Protein AF-A0A821DQI5-F1 (afdb_monomer)

pLDDT: mean 79.19, std 16.93, range [35.38, 98.25]

Structure (mmCIF, N/CA/C/O backbone):
data_AF-A0A821DQI5-F1
#
_entry.id   AF-A0A821DQI5-F1
#
loop_
_atom_site.group_PDB
_atom_site.id
_atom_site.type_symbol
_atom_site.label_atom_id
_atom_site.label_alt_id
_atom_site.label_comp_id
_atom_site.label_asym_id
_atom_site.label_entity_id
_atom_site.label_seq_id
_atom_site.pdbx_PDB_ins_code
_atom_site.Cartn_x
_atom_site.Cartn_y
_atom_site.Cartn_z
_atom_site.occupancy
_atom_site.B_iso_or_equiv
_atom_site.auth_seq_id
_atom_site.auth_comp_id
_atom_site.auth_asym_id
_atom_site.auth_atom_id
_atom_site.pdbx_PDB_model_num
ATOM 1 N N . MET A 1 1 ? 23.937 9.176 46.474 1.00 39.44 1 MET A N 1
ATOM 2 C CA . MET A 1 1 ? 24.063 8.475 45.177 1.00 39.44 1 MET A CA 1
ATOM 3 C C . MET A 1 1 ? 23.782 9.502 44.096 1.00 39.44 1 MET A C 1
ATOM 5 O O . MET A 1 1 ? 22.856 10.279 44.278 1.00 39.44 1 MET A O 1
ATOM 9 N N . GLY A 1 2 ? 24.647 9.608 43.086 1.00 36.44 2 GLY A N 1
ATOM 10 C CA . GLY A 1 2 ? 24.618 10.708 42.115 1.00 36.44 2 GLY A CA 1
ATOM 11 C C . GLY A 1 2 ? 23.391 10.670 41.204 1.00 36.44 2 GLY A C 1
ATOM 12 O O . GLY A 1 2 ? 22.935 9.595 40.818 1.00 36.44 2 GLY A O 1
ATOM 13 N N . THR A 1 3 ? 22.885 11.859 40.884 1.00 35.38 3 THR A N 1
ATOM 14 C CA . THR A 1 3 ? 21.697 12.154 40.063 1.00 35.38 3 THR A CA 1
ATOM 15 C C . THR A 1 3 ? 21.976 12.149 38.556 1.00 35.38 3 THR A C 1
ATOM 17 O O . THR A 1 3 ? 21.107 12.490 37.761 1.00 35.38 3 THR A O 1
ATOM 20 N N . ASP A 1 4 ? 23.192 11.782 38.156 1.00 40.66 4 ASP A N 1
ATOM 21 C CA . ASP A 1 4 ? 23.622 11.752 36.763 1.00 40.66 4 ASP A CA 1
ATOM 22 C C . ASP A 1 4 ? 23.355 10.367 36.154 1.00 40.66 4 ASP A C 1
ATOM 24 O O . ASP A 1 4 ? 23.953 9.364 36.558 1.00 40.66 4 ASP A O 1
ATOM 28 N N . VAL A 1 5 ? 22.440 10.324 35.180 1.00 42.53 5 VAL A N 1
ATOM 29 C CA . VAL A 1 5 ? 21.988 9.116 34.466 1.00 42.53 5 VAL A CA 1
ATOM 30 C C . VAL A 1 5 ? 23.158 8.361 33.827 1.00 42.53 5 VAL A C 1
ATOM 32 O O . VAL A 1 5 ? 23.138 7.131 33.779 1.00 42.53 5 VAL A O 1
ATOM 35 N N . ASN A 1 6 ? 24.214 9.068 33.414 1.00 41.81 6 ASN A N 1
ATOM 36 C CA . ASN A 1 6 ? 25.386 8.456 32.787 1.00 41.81 6 ASN A CA 1
ATOM 37 C C . ASN A 1 6 ? 26.303 7.732 33.786 1.00 41.81 6 ASN A C 1
ATOM 39 O O . ASN A 1 6 ? 27.086 6.874 33.391 1.00 41.81 6 ASN A O 1
ATOM 43 N N . ASN A 1 7 ? 26.195 8.045 35.081 1.00 39.16 7 ASN A N 1
ATOM 44 C CA . ASN A 1 7 ? 27.082 7.533 36.128 1.00 39.16 7 ASN A CA 1
ATOM 45 C C . ASN A 1 7 ? 26.387 6.580 37.115 1.00 39.16 7 ASN A C 1
ATOM 47 O O . ASN A 1 7 ? 27.021 6.097 38.056 1.00 39.16 7 ASN A O 1
ATOM 51 N N . ASN A 1 8 ? 25.096 6.284 36.921 1.00 41.22 8 ASN A N 1
ATOM 52 C CA . ASN A 1 8 ? 24.329 5.401 37.797 1.00 41.22 8 ASN A CA 1
ATOM 53 C C . ASN A 1 8 ? 23.676 4.250 37.008 1.00 41.22 8 ASN A C 1
ATOM 55 O O . ASN A 1 8 ? 22.536 4.376 36.556 1.00 41.22 8 ASN A O 1
ATOM 59 N N . PRO A 1 9 ? 24.366 3.098 36.879 1.00 38.94 9 PRO A N 1
ATOM 60 C CA . PRO A 1 9 ? 23.872 1.936 36.141 1.00 38.94 9 PRO A CA 1
ATOM 61 C C . PRO A 1 9 ? 22.512 1.427 36.629 1.00 38.94 9 PRO A C 1
ATOM 63 O O . PRO A 1 9 ? 21.725 0.946 35.822 1.00 38.94 9 PRO A O 1
ATOM 66 N N . ARG A 1 10 ? 22.198 1.576 37.926 1.00 36.78 10 ARG A N 1
ATOM 67 C CA . ARG A 1 10 ? 20.877 1.221 38.469 1.00 36.78 10 ARG A CA 1
ATOM 68 C C . ARG A 1 10 ? 19.790 2.156 37.956 1.00 36.78 10 ARG A C 1
ATOM 70 O O . ARG A 1 10 ? 18.764 1.669 37.513 1.00 36.78 10 ARG A O 1
ATOM 77 N N . LEU A 1 11 ? 20.035 3.468 37.957 1.00 37.72 11 LEU A N 1
ATOM 78 C CA . LEU A 1 11 ? 19.083 4.462 37.450 1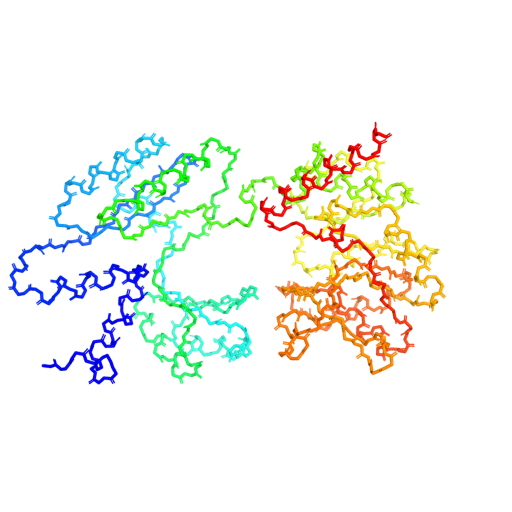.00 37.72 11 LEU A CA 1
ATOM 79 C C . LEU A 1 11 ? 18.868 4.309 35.937 1.00 37.72 11 LEU A C 1
ATOM 81 O O . LEU A 1 11 ? 17.743 4.398 35.463 1.00 37.72 11 LEU A O 1
ATOM 85 N N . ARG A 1 12 ? 19.934 4.002 35.189 1.00 43.94 12 ARG A N 1
ATOM 86 C CA . ARG A 1 12 ? 19.864 3.682 33.758 1.00 43.94 12 ARG A CA 1
ATOM 87 C C . ARG A 1 12 ? 19.026 2.427 33.500 1.00 43.94 12 ARG A C 1
ATOM 89 O O . ARG A 1 12 ? 18.135 2.474 32.663 1.00 43.94 12 ARG A O 1
ATOM 96 N N . ASN A 1 13 ? 19.243 1.351 34.258 1.00 40.09 13 ASN A N 1
ATOM 97 C CA . ASN A 1 13 ? 18.443 0.129 34.141 1.00 40.09 13 ASN A CA 1
ATOM 98 C C . ASN A 1 13 ? 16.979 0.361 34.561 1.00 40.09 13 ASN A C 1
ATOM 100 O O . ASN A 1 13 ? 16.082 -0.196 33.943 1.00 40.09 13 ASN A O 1
ATOM 104 N N . SER A 1 14 ? 16.719 1.228 35.546 1.00 36.28 14 SER A N 1
ATOM 105 C CA . SER A 1 14 ? 15.362 1.651 35.925 1.00 36.28 14 SER A CA 1
ATOM 106 C C . SER A 1 14 ? 14.679 2.502 34.849 1.00 36.28 14 SER A C 1
ATOM 108 O O . SER A 1 14 ? 13.476 2.380 34.669 1.00 36.28 14 SER A O 1
ATOM 110 N N . ILE A 1 15 ? 15.423 3.330 34.107 1.00 45.00 15 ILE A N 1
ATOM 111 C CA . ILE A 1 15 ? 14.903 4.102 32.965 1.00 45.00 15 ILE A CA 1
ATOM 112 C C . ILE A 1 15 ? 14.649 3.190 31.757 1.00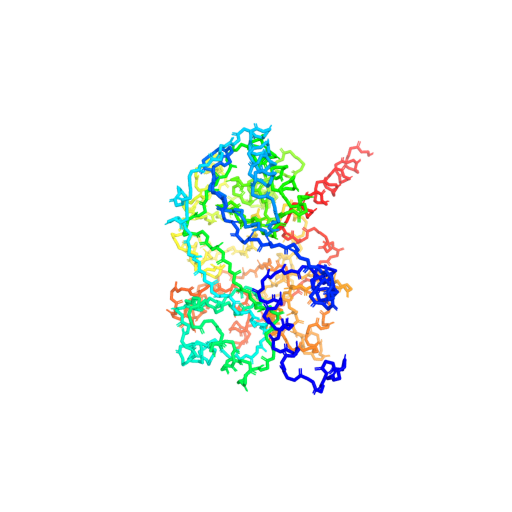 45.00 15 ILE A C 1
ATOM 114 O O . ILE A 1 15 ? 13.652 3.374 31.069 1.00 45.00 15 ILE A O 1
ATOM 118 N N . ILE A 1 16 ? 15.507 2.194 31.513 1.00 46.56 16 ILE A N 1
ATOM 119 C CA . ILE A 1 16 ? 15.290 1.159 30.488 1.00 46.56 16 ILE A CA 1
ATOM 120 C C . ILE A 1 16 ? 14.045 0.327 30.838 1.00 46.56 16 ILE A C 1
ATOM 122 O O . ILE A 1 16 ? 13.182 0.140 29.986 1.00 46.56 16 ILE A O 1
ATOM 126 N N . ALA A 1 17 ? 13.881 -0.063 32.107 1.00 43.44 17 ALA A N 1
ATOM 127 C CA . ALA A 1 17 ? 12.675 -0.735 32.592 1.00 43.44 17 ALA A CA 1
ATOM 128 C C . ALA A 1 17 ? 11.420 0.160 32.494 1.00 43.44 17 ALA A C 1
ATOM 130 O O . ALA A 1 17 ? 10.372 -0.296 32.051 1.00 43.44 17 ALA A O 1
ATOM 131 N N . ALA A 1 18 ? 11.518 1.451 32.821 1.00 37.28 18 ALA A N 1
ATOM 132 C CA . ALA A 1 18 ? 10.396 2.388 32.703 1.00 37.28 18 ALA A CA 1
ATOM 133 C C . ALA A 1 18 ? 10.006 2.680 31.241 1.00 37.28 18 ALA A C 1
ATOM 135 O O . ALA A 1 18 ? 8.829 2.851 30.939 1.00 37.28 18 ALA A O 1
ATOM 136 N N . ARG A 1 19 ? 10.977 2.695 30.315 1.00 44.41 19 ARG A N 1
ATOM 137 C CA . ARG A 1 19 ? 10.719 2.773 28.866 1.00 44.41 19 ARG A CA 1
ATOM 138 C C . ARG A 1 19 ? 10.072 1.497 28.332 1.00 44.41 19 ARG A C 1
ATOM 140 O O . ARG A 1 19 ? 9.215 1.592 27.465 1.00 44.41 19 ARG A O 1
ATOM 147 N N . SER A 1 20 ? 10.413 0.338 28.901 1.00 39.59 20 SER A N 1
ATOM 148 C CA . SER A 1 20 ? 9.815 -0.949 28.525 1.00 39.59 20 SER A CA 1
ATOM 149 C C . SER A 1 20 ? 8.341 -1.124 28.909 1.00 39.59 20 SER A C 1
ATOM 151 O O . SER A 1 20 ? 7.717 -2.092 28.485 1.00 39.59 20 SER A O 1
ATOM 153 N N . GLN A 1 21 ? 7.779 -0.185 29.676 1.00 41.16 21 GLN A N 1
ATOM 154 C CA . GLN A 1 21 ? 6.371 -0.162 30.087 1.00 41.16 21 GLN A CA 1
ATOM 155 C C . GLN A 1 21 ? 5.542 0.906 29.347 1.00 41.16 21 GLN A C 1
ATOM 157 O O . GLN A 1 21 ? 4.476 1.282 29.826 1.00 41.16 21 GLN A O 1
ATOM 162 N N . ASN A 1 22 ? 6.027 1.429 28.210 1.00 47.91 22 ASN A N 1
ATOM 163 C CA . ASN A 1 22 ? 5.325 2.431 27.389 1.00 47.91 22 ASN A CA 1
ATOM 164 C C . ASN A 1 22 ? 4.885 3.704 28.138 1.00 47.91 22 ASN A C 1
ATOM 166 O O . ASN A 1 22 ? 3.963 4.401 27.721 1.00 47.91 22 ASN A O 1
ATOM 170 N N . LEU A 1 23 ? 5.572 4.074 29.223 1.00 39.88 23 LEU A N 1
ATOM 171 C CA . LEU A 1 23 ? 5.237 5.292 29.953 1.00 39.88 23 LEU A CA 1
ATOM 172 C C . LEU A 1 23 ? 5.670 6.539 29.155 1.00 39.88 23 LEU A C 1
ATOM 174 O O . LEU A 1 23 ? 6.856 6.682 28.834 1.00 39.88 23 LEU A O 1
ATOM 178 N N . PRO A 1 24 ? 4.757 7.496 28.885 1.00 40.06 24 PRO A N 1
ATOM 179 C CA . PRO A 1 24 ? 5.115 8.804 28.349 1.00 40.06 24 PRO A CA 1
ATOM 180 C C . PRO A 1 24 ? 6.198 9.465 29.205 1.00 40.06 24 PRO A C 1
ATOM 182 O O . PRO A 1 24 ? 6.206 9.339 30.431 1.00 40.06 24 PRO A O 1
ATOM 185 N N . ARG A 1 25 ? 7.101 10.221 28.574 1.00 41.34 25 ARG A N 1
ATOM 186 C CA . ARG A 1 25 ? 8.255 10.842 29.246 1.00 41.34 25 ARG A CA 1
ATOM 187 C C . ARG A 1 25 ? 7.875 11.659 30.493 1.00 41.34 25 ARG A C 1
ATOM 189 O O . ARG A 1 25 ? 8.560 11.552 31.506 1.00 41.34 25 ARG A O 1
ATOM 196 N N . GLU A 1 26 ? 6.765 12.398 30.451 1.00 43.75 26 GLU A N 1
ATOM 197 C CA . GLU A 1 26 ? 6.224 13.126 31.613 1.00 43.75 26 GLU A CA 1
ATOM 198 C C . GLU A 1 26 ? 5.828 12.198 32.772 1.00 43.75 26 GLU A C 1
ATOM 200 O O . GLU A 1 26 ? 6.041 12.539 33.934 1.00 43.75 26 GLU A O 1
ATOM 205 N N . ARG A 1 27 ? 5.296 11.002 32.487 1.00 44.50 27 ARG A N 1
ATOM 206 C CA . ARG A 1 27 ? 4.923 10.011 33.507 1.00 44.50 27 ARG A CA 1
ATOM 207 C C . ARG A 1 27 ? 6.146 9.320 34.106 1.00 44.50 27 ARG A C 1
ATOM 209 O O . ARG A 1 27 ? 6.158 9.085 35.309 1.00 44.50 27 ARG A O 1
ATOM 216 N N . ILE A 1 28 ? 7.199 9.080 33.318 1.00 46.91 28 ILE A N 1
ATOM 217 C CA . ILE A 1 28 ? 8.492 8.581 33.823 1.00 46.91 28 ILE A CA 1
ATOM 218 C C . ILE A 1 28 ? 9.112 9.602 34.786 1.00 46.91 28 ILE A C 1
ATOM 220 O O . ILE A 1 28 ? 9.552 9.243 35.876 1.00 46.91 28 ILE A O 1
ATOM 224 N N . GLU A 1 29 ? 9.109 10.884 34.420 1.00 48.28 29 GLU A N 1
ATOM 225 C CA . GLU A 1 29 ? 9.612 11.964 35.277 1.00 48.28 29 GLU A CA 1
ATOM 226 C C . GLU A 1 29 ? 8.768 12.104 36.561 1.00 48.28 29 GLU A C 1
ATOM 228 O O . GLU A 1 29 ? 9.328 12.250 37.650 1.00 48.28 29 GLU A O 1
ATOM 233 N N . LYS A 1 30 ? 7.440 11.944 36.468 1.00 46.62 30 LYS A N 1
ATOM 234 C CA . LYS A 1 30 ? 6.523 11.930 37.621 1.00 46.62 30 LYS A CA 1
ATOM 235 C C . LYS A 1 30 ? 6.741 10.710 38.527 1.00 46.62 30 LYS A C 1
ATOM 237 O O . LYS A 1 30 ? 6.825 10.877 39.738 1.00 46.62 30 LYS A O 1
ATOM 242 N N . ALA A 1 31 ? 6.928 9.513 37.970 1.00 46.53 31 ALA A N 1
ATOM 243 C CA . ALA A 1 31 ? 7.218 8.289 38.724 1.00 46.53 31 ALA A CA 1
ATOM 244 C C . ALA A 1 31 ? 8.583 8.356 39.434 1.00 46.53 31 ALA A C 1
ATOM 246 O O . ALA A 1 31 ? 8.699 7.971 40.598 1.00 46.53 31 ALA A O 1
ATOM 247 N N . ILE A 1 32 ? 9.606 8.916 38.776 1.00 50.28 32 ILE A N 1
ATOM 248 C CA . ILE A 1 32 ? 10.926 9.170 39.375 1.00 50.28 32 ILE A CA 1
ATOM 249 C C . ILE A 1 32 ? 10.836 10.239 40.474 1.00 50.28 32 ILE A C 1
ATOM 251 O O . ILE A 1 32 ? 11.505 10.117 41.502 1.00 50.28 32 ILE A O 1
ATOM 255 N N . SER A 1 33 ? 10.011 11.275 40.292 1.00 51.91 33 SER A N 1
ATOM 256 C CA . SER A 1 33 ? 9.760 12.289 41.322 1.00 51.91 33 SER A CA 1
ATOM 257 C C . SER A 1 33 ? 9.047 11.688 42.538 1.00 51.91 33 SER A C 1
ATOM 259 O O . SER A 1 33 ? 9.486 11.907 43.664 1.00 51.91 33 SER A O 1
ATOM 261 N N . SER A 1 34 ? 8.005 10.879 42.323 1.00 49.44 34 SER A N 1
ATOM 262 C CA . SER A 1 34 ? 7.231 10.232 43.389 1.00 49.44 34 SER A CA 1
ATOM 263 C C . SER A 1 34 ? 8.022 9.165 44.151 1.00 49.44 34 SER A C 1
ATOM 265 O O . SER A 1 34 ? 7.822 9.015 45.352 1.00 49.44 34 SER A O 1
ATOM 267 N N . ALA A 1 35 ? 8.947 8.456 43.494 1.00 45.06 35 ALA A N 1
ATOM 268 C CA . ALA A 1 35 ? 9.819 7.465 44.133 1.00 45.06 35 ALA A CA 1
ATOM 269 C C . ALA A 1 35 ? 10.929 8.087 45.006 1.00 45.06 35 ALA A C 1
ATOM 271 O O . ALA A 1 35 ? 11.478 7.415 45.879 1.00 45.06 35 ALA A O 1
ATOM 272 N N . ASN A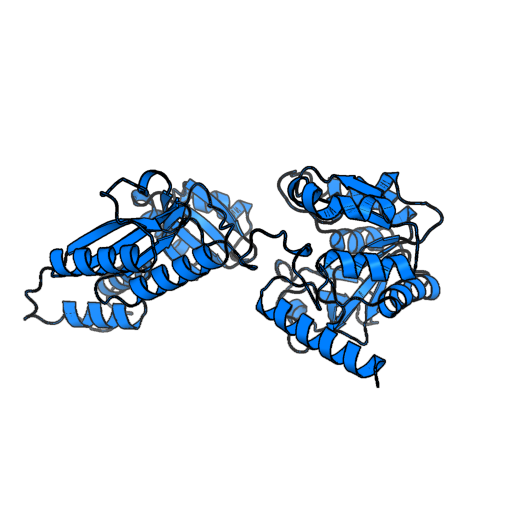 1 36 ? 11.276 9.358 44.774 1.00 45.66 36 ASN A N 1
ATOM 273 C CA . ASN A 1 36 ? 12.278 10.090 45.556 1.00 45.66 36 ASN A CA 1
ATOM 274 C C . ASN A 1 36 ? 11.678 10.879 46.729 1.00 45.66 36 ASN A C 1
ATOM 276 O O . ASN A 1 36 ? 12.431 11.438 47.532 1.00 45.66 36 ASN A O 1
ATOM 280 N N . ASP A 1 37 ? 10.351 10.925 46.849 1.00 47.12 37 ASP A N 1
ATOM 281 C CA . ASP A 1 37 ? 9.677 11.632 47.928 1.00 47.12 37 ASP A CA 1
ATOM 282 C C . ASP A 1 37 ? 9.531 10.707 49.147 1.00 47.12 37 ASP A C 1
ATOM 284 O O . ASP A 1 37 ? 8.657 9.843 49.215 1.00 47.12 37 ASP A O 1
ATOM 288 N N . ALA A 1 38 ? 10.425 10.865 50.128 1.00 49.41 38 ALA A N 1
ATOM 289 C CA . ALA A 1 38 ? 10.530 10.002 51.312 1.00 49.41 38 ALA A CA 1
ATOM 290 C C . ALA A 1 38 ? 9.285 10.011 52.232 1.00 49.41 38 ALA A C 1
ATOM 292 O O . ALA A 1 38 ? 9.251 9.278 53.220 1.00 49.41 38 ALA A O 1
ATOM 293 N N . ASN A 1 39 ? 8.277 10.831 51.915 1.00 47.69 39 ASN A N 1
ATOM 294 C CA . ASN A 1 39 ? 6.995 10.920 52.615 1.00 47.69 39 ASN A CA 1
ATOM 295 C C . ASN A 1 39 ? 5.841 10.192 51.903 1.00 47.69 39 ASN A C 1
ATOM 297 O O . ASN A 1 39 ? 4.729 10.174 52.436 1.00 47.69 39 ASN A O 1
ATOM 301 N N . ASN A 1 40 ? 6.060 9.600 50.725 1.00 48.47 40 ASN A N 1
ATOM 302 C CA . ASN A 1 40 ? 4.978 8.983 49.967 1.00 48.47 40 ASN A CA 1
ATOM 303 C C . ASN A 1 40 ? 4.658 7.568 50.493 1.00 48.47 40 ASN A C 1
ATOM 305 O O . ASN A 1 40 ? 5.433 6.630 50.323 1.00 48.47 40 ASN A O 1
ATOM 309 N N . THR A 1 41 ? 3.522 7.434 51.184 1.00 47.72 41 THR A N 1
ATOM 310 C CA . THR A 1 41 ? 3.001 6.172 51.760 1.00 47.72 41 THR A CA 1
ATOM 311 C C . THR A 1 41 ? 1.887 5.552 50.909 1.00 47.72 41 THR A C 1
ATOM 313 O O . THR A 1 41 ? 1.235 4.598 51.336 1.00 47.72 41 THR A O 1
ATOM 316 N N . GLU A 1 42 ? 1.655 6.075 49.705 1.00 54.56 42 GLU A N 1
ATOM 317 C CA . GLU A 1 42 ? 0.634 5.565 48.794 1.00 54.56 42 GLU A CA 1
ATOM 318 C C . GLU A 1 42 ? 1.070 4.220 48.189 1.00 54.56 42 GLU A C 1
ATOM 320 O O . GLU A 1 42 ? 2.033 4.119 47.427 1.00 54.56 42 GLU A O 1
ATOM 325 N N . HIS A 1 43 ? 0.356 3.153 48.554 1.00 63.28 43 HIS A N 1
ATOM 326 C CA . HIS A 1 43 ? 0.548 1.817 47.998 1.00 63.28 43 HIS A CA 1
ATOM 327 C C . HIS A 1 43 ? -0.173 1.695 46.650 1.00 63.28 43 HIS A C 1
ATOM 329 O O . HIS A 1 43 ? -1.312 1.230 46.582 1.00 63.28 43 HIS A O 1
ATOM 335 N N . TYR A 1 44 ? 0.504 2.083 45.571 1.00 65.19 44 TYR A N 1
ATOM 336 C CA . TYR A 1 44 ? 0.025 1.827 44.215 1.00 65.19 44 TYR A CA 1
ATOM 337 C C . TYR A 1 44 ? 0.042 0.322 43.912 1.00 65.19 44 TYR A C 1
ATOM 339 O O . TYR A 1 44 ? 0.977 -0.395 44.270 1.00 65.19 44 TYR A O 1
ATOM 347 N N . THR A 1 45 ? -1.017 -0.169 43.272 1.00 67.38 45 THR A N 1
ATOM 348 C CA . THR A 1 45 ? -1.169 -1.562 42.846 1.00 67.38 45 THR A CA 1
ATOM 349 C C . THR A 1 45 ? -1.455 -1.624 41.351 1.00 67.38 45 THR A C 1
ATOM 351 O O . THR A 1 45 ? -2.332 -0.909 40.868 1.00 67.38 45 THR A O 1
ATOM 354 N N . GLU A 1 46 ? -0.766 -2.518 40.643 1.00 74.00 46 GLU A N 1
ATOM 355 C CA . GLU A 1 46 ? -1.078 -2.858 39.253 1.00 74.00 46 GLU A CA 1
ATOM 356 C C . GLU A 1 46 ? -2.328 -3.741 39.183 1.00 74.00 46 GLU A C 1
ATOM 358 O O . GLU A 1 46 ? -2.481 -4.712 39.934 1.00 74.00 46 GLU A O 1
ATOM 363 N N . ILE A 1 47 ? -3.255 -3.382 38.301 1.00 84.31 47 ILE A N 1
ATOM 364 C CA . ILE A 1 47 ? -4.512 -4.091 38.078 1.00 84.31 47 ILE A CA 1
ATOM 365 C C . ILE A 1 47 ? -4.763 -4.163 36.581 1.00 84.31 47 ILE A C 1
ATOM 367 O O . ILE A 1 47 ? -4.680 -3.158 35.881 1.00 84.31 47 ILE A O 1
ATOM 371 N N . ARG A 1 48 ? -5.148 -5.350 36.111 1.00 90.62 48 ARG A N 1
ATOM 372 C CA . ARG A 1 48 ? -5.622 -5.560 34.749 1.00 90.62 48 ARG A CA 1
ATOM 373 C C . ARG A 1 48 ? -7.136 -5.691 34.737 1.00 90.62 48 ARG A C 1
ATOM 375 O O . ARG A 1 48 ? -7.701 -6.552 35.417 1.00 90.62 48 ARG A O 1
ATOM 382 N N . TYR A 1 49 ? -7.776 -4.851 33.943 1.00 94.25 49 TYR A N 1
ATOM 383 C CA . TYR A 1 49 ? -9.181 -4.964 33.606 1.00 94.25 49 TYR A CA 1
ATOM 384 C C . TYR A 1 49 ? -9.321 -5.521 32.196 1.00 94.25 49 TYR A C 1
ATOM 386 O O . TYR A 1 49 ? -8.519 -5.239 31.311 1.00 94.25 49 TYR A O 1
ATOM 394 N N . GLU A 1 50 ? -10.351 -6.324 31.993 1.00 93.75 50 GLU A N 1
ATOM 395 C CA . GLU A 1 50 ? -10.611 -7.008 30.733 1.00 93.75 50 GLU A CA 1
ATOM 396 C C . GLU A 1 50 ? -12.072 -6.809 30.372 1.00 93.75 50 GLU A C 1
ATOM 398 O O . GLU A 1 50 ? -12.933 -6.782 31.253 1.00 93.75 50 GLU A O 1
ATOM 403 N N . GLY A 1 51 ? -12.377 -6.643 29.094 1.00 93.25 51 GLY A N 1
ATOM 404 C CA . GLY A 1 51 ? -13.750 -6.427 28.673 1.00 93.25 51 GLY A CA 1
ATOM 405 C C . GLY A 1 51 ? -13.929 -6.453 27.171 1.00 93.25 51 GLY A C 1
ATOM 406 O O . GLY A 1 51 ? -12.976 -6.563 26.405 1.00 93.25 51 GLY A O 1
ATOM 407 N N . TYR A 1 52 ? -15.184 -6.325 26.761 1.00 89.81 52 TYR A N 1
ATOM 408 C CA . TYR A 1 52 ? -15.567 -6.267 25.359 1.00 89.81 52 TYR A CA 1
ATOM 409 C C . TYR A 1 52 ? -16.162 -4.902 25.039 1.00 89.81 52 TYR A C 1
ATOM 411 O O . TYR A 1 52 ? -17.110 -4.461 25.687 1.00 89.81 52 TYR A O 1
ATOM 419 N N . ALA A 1 53 ? -15.635 -4.247 24.018 1.00 88.31 53 ALA A N 1
ATOM 420 C CA . ALA A 1 53 ? -16.233 -3.080 23.391 1.00 88.31 53 ALA A CA 1
ATOM 421 C C . ALA A 1 53 ? -17.368 -3.477 22.422 1.00 88.31 53 ALA A C 1
ATOM 423 O O . ALA A 1 53 ? -17.572 -4.670 22.147 1.00 88.31 53 ALA A O 1
ATOM 424 N N . PRO A 1 54 ? -18.137 -2.503 21.891 1.00 78.56 54 PRO A N 1
ATOM 425 C CA . PRO A 1 54 ? -19.136 -2.775 20.864 1.00 78.56 54 PRO A CA 1
ATOM 426 C C . PRO A 1 54 ? -18.576 -3.612 19.716 1.00 78.56 54 PRO A C 1
ATOM 428 O O . PRO A 1 54 ? -17.486 -3.356 19.220 1.00 78.56 54 PRO A O 1
ATOM 431 N N . GLY A 1 55 ? -19.345 -4.606 19.271 1.00 74.00 55 GLY A N 1
ATOM 432 C CA . GLY A 1 55 ? -18.895 -5.531 18.227 1.00 74.00 55 GLY A CA 1
ATOM 433 C C . GLY A 1 55 ? -18.105 -6.734 18.740 1.00 74.00 55 GLY A C 1
ATOM 434 O O . GLY A 1 55 ? -17.646 -7.519 17.925 1.00 74.00 55 GLY A O 1
ATOM 435 N N . GLY A 1 56 ? -17.991 -6.917 20.061 1.00 80.44 56 GLY A N 1
ATOM 436 C CA . GLY A 1 56 ? -17.280 -8.064 20.635 1.00 80.44 56 GLY A CA 1
ATOM 437 C C . GLY A 1 56 ? -15.764 -7.905 20.584 1.00 80.44 56 GLY A C 1
ATOM 438 O O . GLY A 1 56 ? -15.042 -8.892 20.643 1.00 80.44 56 GLY A O 1
ATOM 439 N N . ILE A 1 57 ? -15.285 -6.666 20.480 1.00 82.50 57 ILE A N 1
ATOM 440 C CA . ILE A 1 57 ? -13.862 -6.355 20.389 1.00 82.50 57 ILE A CA 1
ATOM 441 C C . ILE A 1 57 ? -13.267 -6.469 21.779 1.00 82.50 57 ILE A C 1
ATOM 443 O O . ILE A 1 57 ? -13.660 -5.736 22.687 1.00 82.50 57 ILE A O 1
ATOM 447 N N . ALA A 1 58 ? -12.336 -7.395 21.943 1.00 84.69 58 ALA A N 1
ATOM 448 C CA . ALA A 1 58 ? -11.646 -7.582 23.199 1.00 84.69 58 ALA A CA 1
ATOM 449 C C . ALA A 1 58 ? -10.731 -6.388 23.514 1.00 84.69 58 ALA A C 1
ATOM 451 O O . ALA A 1 58 ? -10.007 -5.906 22.638 1.00 84.69 58 ALA A O 1
ATOM 452 N N . ILE A 1 59 ? -10.773 -5.929 24.766 1.00 88.56 59 ILE A N 1
ATOM 453 C CA . ILE A 1 59 ? -9.931 -4.859 25.299 1.00 88.56 59 ILE A CA 1
ATOM 454 C C . ILE A 1 59 ? -9.297 -5.304 26.616 1.00 88.56 59 ILE A C 1
ATOM 456 O O . ILE A 1 59 ? -9.989 -5.774 27.524 1.00 88.56 59 ILE A O 1
ATOM 460 N N . ILE A 1 60 ? -7.992 -5.075 26.732 1.00 85.75 60 ILE A N 1
ATOM 461 C CA . ILE A 1 60 ? -7.227 -5.157 27.974 1.00 85.75 60 ILE A CA 1
ATOM 462 C C . ILE A 1 60 ? -6.866 -3.736 28.403 1.00 85.75 60 ILE A C 1
ATOM 464 O O . ILE A 1 60 ? -6.380 -2.944 27.600 1.00 85.75 60 ILE A O 1
ATOM 468 N N . VAL A 1 61 ? -7.101 -3.413 29.671 1.00 87.62 61 VAL A N 1
ATOM 469 C CA . VAL A 1 61 ? -6.720 -2.137 30.283 1.00 87.62 61 VAL A CA 1
ATOM 470 C C . VAL A 1 61 ? -5.804 -2.425 31.458 1.00 87.62 61 VAL A C 1
ATOM 472 O O . VAL A 1 61 ? -6.195 -3.115 32.401 1.00 87.62 61 VAL A O 1
ATOM 475 N N . GLU A 1 62 ? -4.598 -1.881 31.425 1.00 81.19 62 GLU A N 1
ATOM 476 C CA . GLU A 1 62 ? -3.655 -1.956 32.536 1.00 81.19 62 GLU A CA 1
ATOM 477 C C . GLU A 1 62 ? -3.690 -0.649 33.316 1.00 81.19 62 GLU A C 1
ATOM 479 O O . GLU A 1 62 ? -3.579 0.431 32.739 1.00 81.19 62 GLU A O 1
ATOM 484 N N . ALA A 1 63 ? -3.858 -0.740 34.631 1.00 77.44 63 ALA A N 1
ATOM 485 C CA . ALA A 1 63 ? -3.945 0.402 35.526 1.00 77.44 63 ALA A CA 1
ATOM 486 C C . ALA A 1 63 ? -2.964 0.261 36.692 1.00 77.44 63 ALA A C 1
ATOM 488 O O . ALA A 1 63 ? -2.768 -0.831 37.222 1.00 77.44 63 ALA A O 1
ATOM 489 N N . LEU A 1 64 ? -2.405 1.383 37.133 1.00 76.19 64 LEU A N 1
ATOM 490 C CA . LEU A 1 64 ? -1.581 1.503 38.329 1.00 76.19 64 LEU A CA 1
ATOM 491 C C . LEU A 1 64 ? -2.271 2.498 39.256 1.00 76.19 64 LEU A C 1
ATOM 493 O O . LEU A 1 64 ? -2.321 3.687 38.964 1.00 76.19 64 LEU A O 1
ATOM 497 N N . THR A 1 65 ? -2.827 2.011 40.362 1.00 80.56 65 THR A N 1
ATOM 498 C CA . THR A 1 65 ? -3.729 2.818 41.193 1.00 80.56 65 THR A CA 1
ATOM 499 C C . THR A 1 65 ? -3.498 2.602 42.681 1.00 80.56 65 THR A C 1
ATOM 501 O O . THR A 1 65 ? -3.262 1.483 43.136 1.00 80.56 65 THR A O 1
ATOM 504 N N . ASP A 1 66 ? -3.616 3.668 43.461 1.00 79.62 66 ASP A N 1
ATOM 505 C CA . ASP A 1 66 ? -3.693 3.643 44.923 1.00 79.62 66 ASP A CA 1
ATOM 506 C C . ASP A 1 66 ? -5.117 3.317 45.427 1.00 79.62 66 ASP A C 1
ATOM 508 O O . ASP A 1 66 ? -5.324 3.016 46.605 1.00 79.62 66 ASP A O 1
ATOM 512 N N . ASN A 1 67 ? -6.117 3.319 44.534 1.00 87.81 67 ASN A N 1
ATOM 513 C CA . ASN A 1 67 ? -7.516 3.082 44.864 1.00 87.81 67 ASN A CA 1
ATOM 514 C C . ASN A 1 67 ? -8.214 2.190 43.828 1.00 87.81 67 ASN A C 1
ATOM 516 O O . ASN A 1 67 ? -8.874 2.647 42.893 1.00 87.81 67 ASN A O 1
ATOM 520 N N . LYS A 1 68 ? -8.171 0.877 44.082 1.00 88.31 68 LYS A N 1
ATOM 521 C CA . LYS A 1 68 ? -8.775 -0.151 43.215 1.00 88.31 68 LYS A CA 1
ATOM 522 C C . LYS A 1 68 ? -10.252 0.101 42.901 1.00 88.31 68 LYS A C 1
ATOM 524 O O . LYS A 1 68 ? -10.703 -0.165 41.793 1.00 88.31 68 LYS A O 1
ATOM 529 N N . ASN A 1 69 ? -11.015 0.599 43.877 1.00 91.12 69 ASN A N 1
ATOM 530 C CA . ASN A 1 69 ? -12.451 0.819 43.717 1.00 91.12 69 ASN A CA 1
ATOM 531 C C . ASN A 1 69 ? -12.742 2.005 42.791 1.00 91.12 69 ASN A C 1
ATOM 533 O O . ASN A 1 69 ? -13.688 1.927 42.009 1.00 91.12 69 ASN A O 1
ATOM 537 N N . ARG A 1 70 ? -11.930 3.071 42.864 1.00 92.25 70 ARG A N 1
ATOM 538 C CA . ARG A 1 70 ? -12.012 4.222 41.954 1.00 92.25 70 ARG A CA 1
ATOM 539 C C . ARG A 1 70 ? -11.702 3.786 40.526 1.00 92.25 70 ARG A C 1
ATOM 541 O O . ARG A 1 70 ? -12.581 3.893 39.677 1.00 92.25 70 ARG A O 1
ATOM 548 N N . ALA A 1 71 ? -10.527 3.197 40.300 1.00 86.94 71 ALA A N 1
ATOM 549 C CA . ALA A 1 71 ? -10.109 2.745 38.975 1.00 86.94 71 ALA A CA 1
ATOM 550 C C . ALA A 1 71 ? -11.130 1.775 38.351 1.00 86.94 71 ALA A C 1
ATOM 552 O O . ALA A 1 71 ? -11.554 1.948 37.211 1.00 86.94 71 ALA A O 1
ATOM 553 N N . ALA A 1 72 ? -11.623 0.798 39.122 1.00 91.62 72 ALA A N 1
ATOM 554 C CA . ALA A 1 72 ? -12.634 -0.138 38.634 1.00 91.62 72 ALA A CA 1
ATOM 555 C C . ALA A 1 72 ? -13.971 0.547 38.304 1.00 91.62 72 ALA A C 1
ATOM 557 O O . ALA A 1 72 ? -14.679 0.106 37.397 1.00 91.62 72 ALA A O 1
ATOM 558 N N . ALA A 1 73 ? -14.365 1.581 39.054 1.00 93.88 73 ALA A N 1
ATOM 559 C CA . ALA A 1 73 ? -15.577 2.346 38.777 1.00 93.88 73 ALA A CA 1
ATOM 560 C C . ALA A 1 73 ? -15.432 3.197 37.508 1.00 93.88 73 ALA A C 1
ATOM 562 O O . ALA A 1 73 ? -16.350 3.195 36.689 1.00 93.88 73 ALA A O 1
ATOM 563 N N . GLU A 1 74 ? -14.288 3.856 37.319 1.00 92.44 74 GLU A N 1
ATOM 564 C CA . GLU A 1 74 ? -13.980 4.671 36.137 1.00 92.44 74 GLU A CA 1
ATOM 565 C C . GLU A 1 74 ? -13.917 3.829 34.863 1.00 92.44 74 GLU A C 1
ATOM 567 O O . GLU A 1 74 ? -14.662 4.096 33.918 1.00 92.44 74 GLU A O 1
ATOM 572 N N . VAL A 1 75 ? -13.127 2.750 34.867 1.00 94.25 75 VAL A N 1
ATOM 573 C CA . VAL A 1 75 ? -13.017 1.838 33.720 1.00 94.25 75 VAL A CA 1
ATOM 574 C C . VAL A 1 75 ? -14.391 1.259 33.378 1.00 94.25 75 VAL A C 1
ATOM 576 O O . VAL A 1 75 ? -14.827 1.310 32.228 1.00 94.25 75 VAL A O 1
ATOM 579 N N . ARG A 1 76 ? -15.154 0.784 34.374 1.00 95.44 76 ARG A N 1
ATOM 580 C CA . ARG A 1 76 ? -16.514 0.266 34.140 1.00 95.44 76 ARG A CA 1
ATOM 581 C C . ARG A 1 76 ? -17.446 1.325 33.553 1.00 95.44 76 ARG A C 1
ATOM 583 O O . ARG A 1 76 ? -18.249 1.004 32.672 1.00 95.44 76 ARG A O 1
ATOM 590 N N . ALA A 1 77 ? -17.371 2.563 34.040 1.00 95.12 77 ALA A N 1
ATOM 591 C CA . ALA A 1 77 ? -18.175 3.663 33.526 1.00 95.12 77 ALA A CA 1
ATOM 592 C C . ALA A 1 77 ? -17.825 3.973 32.064 1.00 95.12 77 ALA A C 1
ATOM 594 O O . ALA A 1 77 ? -18.743 4.171 31.268 1.00 95.12 77 ALA A O 1
ATOM 595 N N . ALA A 1 78 ? -16.541 3.938 31.694 1.00 94.69 78 ALA A N 1
ATOM 596 C CA . ALA A 1 78 ? -16.093 4.128 30.318 1.00 94.69 78 ALA A CA 1
ATOM 597 C C . ALA A 1 78 ? -16.668 3.054 29.381 1.00 94.69 78 ALA A C 1
ATOM 599 O O . ALA A 1 78 ? -17.353 3.401 28.415 1.00 94.69 78 ALA A O 1
ATOM 600 N N . PHE A 1 79 ? -16.509 1.765 29.717 1.00 95.25 79 PHE A N 1
ATOM 601 C CA . PHE A 1 79 ? -17.098 0.660 28.944 1.00 95.25 79 PHE A CA 1
ATOM 602 C C . PHE A 1 79 ? -18.613 0.838 28.780 1.00 95.25 79 PHE A C 1
ATOM 604 O O . PHE A 1 79 ? -19.123 0.829 27.659 1.00 95.25 79 PHE A O 1
ATOM 611 N N . THR A 1 80 ? -19.326 1.088 29.882 1.00 94.94 80 THR A N 1
ATOM 612 C CA . THR A 1 80 ? -20.791 1.236 29.874 1.00 94.94 80 THR A CA 1
ATOM 613 C C . THR A 1 80 ? -21.240 2.415 29.004 1.00 94.94 80 THR A C 1
ATOM 615 O O . THR A 1 80 ? -22.200 2.294 28.241 1.00 94.94 80 THR A O 1
ATOM 618 N N . LYS A 1 81 ? -20.538 3.555 29.079 1.00 94.00 81 LYS A N 1
ATOM 619 C CA . LYS A 1 81 ? -20.857 4.781 28.329 1.00 94.00 81 LYS A CA 1
ATOM 620 C C . LYS A 1 81 ? -20.821 4.566 26.818 1.00 94.00 81 LYS A C 1
ATOM 622 O O . LYS A 1 81 ? -21.635 5.152 26.105 1.00 94.00 81 LYS A O 1
ATOM 627 N N . PHE A 1 82 ? -19.913 3.722 26.338 1.00 91.81 82 PHE A N 1
ATOM 628 C CA . PHE A 1 82 ? -19.735 3.457 24.912 1.00 91.81 82 PHE A CA 1
ATOM 629 C C . PHE A 1 82 ? -20.283 2.103 24.463 1.00 91.81 82 PHE A C 1
ATOM 631 O O . PHE A 1 82 ? -20.026 1.691 23.340 1.00 91.81 82 PHE A O 1
ATOM 638 N N . GLY A 1 83 ? -21.112 1.445 25.279 1.00 87.00 83 GLY A N 1
ATOM 639 C CA . GLY A 1 83 ? -21.816 0.219 24.888 1.00 87.00 83 GLY A CA 1
ATOM 640 C C . GLY A 1 83 ? -20.952 -1.044 24.906 1.00 87.00 83 GLY A C 1
ATOM 641 O O . GLY A 1 83 ? -21.291 -2.021 24.240 1.00 87.00 83 GLY A O 1
ATOM 642 N N . GLY A 1 84 ? -19.842 -1.016 25.641 1.00 92.00 84 GLY A N 1
ATOM 643 C CA . GLY A 1 84 ? -19.064 -2.190 26.011 1.00 92.00 84 GLY A CA 1
ATOM 644 C C . GLY A 1 84 ? -19.427 -2.708 27.404 1.00 92.00 84 GLY A C 1
ATOM 645 O O . GLY A 1 84 ? -20.209 -2.101 28.135 1.00 92.00 84 GLY A O 1
ATOM 646 N N . ASN A 1 85 ? -18.822 -3.829 27.788 1.00 93.00 85 ASN A N 1
ATOM 647 C CA . ASN A 1 85 ? -18.966 -4.434 29.105 1.00 93.00 85 ASN A CA 1
ATOM 648 C C . ASN A 1 85 ? -17.596 -4.797 29.673 1.00 93.00 85 ASN A C 1
ATOM 650 O O . ASN A 1 85 ? -16.802 -5.471 29.016 1.00 93.00 85 ASN A O 1
ATOM 654 N N . LEU A 1 86 ? -17.365 -4.395 30.920 1.00 94.56 86 LEU A N 1
ATOM 655 C CA . LEU A 1 86 ? -16.231 -4.868 31.702 1.00 94.56 86 LEU A CA 1
ATOM 656 C C . LEU A 1 86 ? -16.498 -6.312 32.147 1.00 94.56 86 LEU A C 1
ATOM 658 O O . LEU A 1 86 ? -17.526 -6.585 32.771 1.00 94.56 86 LEU A O 1
ATOM 662 N N . GLY A 1 87 ? -15.590 -7.217 31.804 1.00 90.62 87 GLY A N 1
ATOM 663 C CA . GLY A 1 87 ? -15.613 -8.625 32.176 1.00 90.62 87 GLY A CA 1
ATOM 664 C C . GLY A 1 87 ? -14.804 -8.921 33.440 1.00 90.62 87 GLY A C 1
ATOM 665 O O . GLY A 1 87 ? -14.284 -8.030 34.115 1.00 90.62 87 GLY A O 1
ATOM 666 N N . GLU A 1 88 ? -14.716 -10.208 33.767 1.00 88.31 88 GLU A N 1
ATOM 667 C CA . GLU A 1 88 ? -13.813 -10.708 34.805 1.00 88.31 88 GLU A CA 1
ATOM 668 C C . GLU A 1 88 ? -12.380 -10.818 34.259 1.00 88.31 88 GLU A C 1
ATOM 670 O O . GLU A 1 88 ? -12.165 -10.939 33.050 1.00 88.31 88 GLU A O 1
ATOM 675 N N . THR A 1 89 ? -11.381 -10.785 35.139 1.00 82.94 89 THR A N 1
ATOM 676 C CA . THR A 1 89 ? -9.987 -11.052 34.758 1.00 82.94 89 THR A CA 1
ATOM 677 C C . THR A 1 89 ? -9.874 -12.444 34.123 1.00 82.94 89 THR A C 1
ATOM 679 O O . THR A 1 89 ? -10.392 -13.416 34.667 1.00 82.94 89 THR A O 1
ATOM 682 N N . GLY A 1 90 ? -9.195 -12.544 32.980 1.00 80.44 90 GLY A N 1
ATOM 683 C CA . GLY A 1 90 ? -9.102 -13.748 32.153 1.00 80.44 90 GLY A CA 1
ATOM 684 C C . GLY A 1 90 ? -10.209 -13.903 31.102 1.00 80.44 90 GLY A C 1
ATOM 685 O O . GLY A 1 90 ? -10.195 -14.879 30.354 1.00 80.44 90 GLY A O 1
ATOM 686 N N . SER A 1 91 ? -11.176 -12.980 31.027 1.00 83.56 91 SER A N 1
ATOM 687 C CA . SER A 1 91 ? -12.295 -13.059 30.074 1.00 83.56 91 SER A CA 1
ATOM 688 C C . SER A 1 91 ? -11.910 -12.787 28.621 1.00 83.56 91 SER A C 1
ATOM 690 O O . SER A 1 91 ? -12.655 -13.196 27.723 1.00 83.56 91 SER A O 1
ATOM 692 N N . VAL A 1 92 ? -10.780 -12.115 28.382 1.00 86.25 92 VAL A N 1
ATOM 693 C CA . VAL A 1 92 ? -10.284 -11.836 27.028 1.00 86.25 92 VAL A CA 1
ATOM 694 C C . VAL A 1 92 ? -8.794 -12.083 26.862 1.00 86.25 92 VAL A C 1
ATOM 696 O O . VAL A 1 92 ? -8.353 -12.250 25.733 1.00 86.25 92 VAL A O 1
ATOM 699 N N . SER A 1 93 ? -8.011 -12.142 27.945 1.00 81.88 93 SER A N 1
ATOM 700 C CA . SER A 1 93 ? -6.550 -12.265 27.856 1.00 81.88 93 SER A CA 1
ATOM 701 C C . SER A 1 93 ? -6.068 -13.527 27.143 1.00 81.88 93 SER A C 1
ATOM 703 O O . SER A 1 93 ? -4.935 -13.561 26.700 1.00 81.88 93 SER A O 1
ATOM 705 N N . TYR A 1 94 ? -6.907 -14.560 27.027 1.00 78.94 94 TYR A N 1
ATOM 706 C CA . TYR A 1 94 ? -6.598 -15.759 26.241 1.00 78.94 94 TYR A CA 1
ATOM 707 C C . TYR A 1 94 ? -6.621 -15.522 24.721 1.00 78.94 94 TYR A C 1
ATOM 709 O O . TYR A 1 94 ? -6.257 -16.417 23.977 1.00 78.94 94 TYR A O 1
ATOM 717 N N . MET A 1 95 ? -7.119 -14.368 24.264 1.00 76.56 95 MET A N 1
ATOM 718 C CA . MET A 1 95 ? -7.133 -13.960 22.854 1.00 76.56 95 MET A CA 1
ATOM 719 C C . MET A 1 95 ? -5.904 -13.120 22.473 1.00 76.56 95 MET A C 1
ATOM 721 O O . MET A 1 95 ? -5.849 -12.590 21.362 1.00 76.56 95 MET A O 1
ATOM 725 N N . PHE A 1 96 ? -4.974 -12.920 23.408 1.00 77.25 96 PHE A N 1
ATOM 726 C CA . PHE A 1 96 ? -3.795 -12.086 23.231 1.00 77.25 96 PHE A CA 1
ATOM 727 C C . PHE A 1 96 ? -2.545 -12.832 23.684 1.00 77.25 96 PHE A C 1
ATOM 729 O O . PHE A 1 96 ? -2.531 -13.445 24.752 1.00 77.25 96 PHE A O 1
ATOM 736 N N . ASP A 1 97 ? -1.471 -12.644 22.934 1.00 76.69 97 ASP A N 1
ATOM 737 C CA . ASP A 1 97 ? -0.121 -12.972 23.350 1.00 76.69 97 ASP A CA 1
ATOM 738 C C . ASP A 1 97 ? 0.445 -11.817 24.180 1.00 76.69 97 ASP A C 1
ATOM 740 O O . ASP A 1 97 ? 0.500 -10.669 23.731 1.00 76.69 97 ASP A O 1
ATOM 744 N N . HIS A 1 98 ? 0.863 -12.106 25.411 1.00 80.12 98 HIS A N 1
ATOM 745 C CA . HIS A 1 98 ? 1.561 -11.141 26.257 1.00 80.12 98 HIS A CA 1
ATOM 746 C C . HIS A 1 98 ? 3.061 -11.327 26.066 1.00 80.12 98 HIS A C 1
ATOM 748 O O . HIS A 1 98 ? 3.642 -12.281 26.583 1.00 80.12 98 HIS A O 1
ATOM 754 N N . VAL A 1 99 ? 3.673 -10.443 25.283 1.00 79.75 99 VAL A N 1
ATOM 755 C CA . VAL A 1 99 ? 5.025 -10.648 24.754 1.00 79.75 99 VAL A CA 1
ATOM 756 C C . VAL A 1 99 ? 5.881 -9.401 24.895 1.00 79.75 99 VAL A C 1
ATOM 758 O O . VAL A 1 99 ? 5.392 -8.270 24.919 1.00 79.75 99 VAL A O 1
ATOM 761 N N . GLY A 1 100 ? 7.190 -9.615 24.971 1.00 75.00 100 GLY A N 1
ATOM 762 C CA . GLY A 1 100 ? 8.169 -8.570 24.727 1.00 75.00 100 GLY A CA 1
ATOM 763 C C . GLY A 1 100 ? 8.276 -8.285 23.233 1.00 75.00 100 GLY A C 1
ATOM 764 O O . GLY A 1 100 ? 8.317 -9.210 22.427 1.00 75.00 100 GLY A O 1
ATOM 765 N N . VAL A 1 101 ? 8.334 -7.010 22.867 1.00 78.12 101 VAL A N 1
ATOM 766 C CA . VAL A 1 101 ? 8.529 -6.528 21.499 1.00 78.12 101 VAL A CA 1
ATOM 767 C C . VAL A 1 101 ? 9.798 -5.692 21.474 1.00 78.12 101 VAL A C 1
ATOM 769 O O . VAL A 1 101 ? 9.907 -4.697 22.190 1.00 78.12 101 VAL A O 1
ATOM 772 N N . ILE A 1 102 ? 10.762 -6.084 20.645 1.00 81.00 102 ILE A N 1
ATOM 773 C CA . ILE A 1 102 ? 12.007 -5.346 20.422 1.00 81.00 102 ILE A CA 1
ATOM 774 C C . ILE A 1 102 ? 12.034 -4.935 18.954 1.00 81.00 102 ILE A C 1
ATOM 776 O O . ILE A 1 102 ? 12.002 -5.776 18.057 1.00 81.00 102 ILE A O 1
ATOM 780 N N . LYS A 1 103 ? 12.078 -3.629 18.707 1.00 82.38 103 LYS A N 1
ATOM 781 C CA . LYS A 1 103 ? 11.913 -3.040 17.383 1.00 82.38 103 LYS A CA 1
ATOM 782 C C . LYS A 1 103 ? 13.222 -2.433 16.915 1.00 82.38 103 LYS A C 1
ATOM 784 O O . LYS A 1 103 ? 13.682 -1.423 17.447 1.00 82.38 103 LYS A O 1
ATOM 789 N N . TYR A 1 104 ? 13.806 -3.016 15.879 1.00 80.94 104 TYR A N 1
ATOM 790 C CA . TYR A 1 104 ? 15.011 -2.492 15.248 1.00 80.94 104 TYR A CA 1
ATOM 791 C C . TYR A 1 104 ? 14.694 -1.874 13.900 1.00 80.94 104 TYR A C 1
ATOM 793 O O . TYR A 1 104 ? 14.095 -2.520 13.047 1.00 80.94 104 TYR A O 1
ATOM 801 N N . GLN A 1 105 ? 15.129 -0.636 13.685 1.00 77.19 105 GLN A N 1
ATOM 802 C CA . GLN A 1 105 ? 14.908 0.045 12.415 1.00 77.19 105 GLN A CA 1
ATOM 803 C C . GLN A 1 105 ? 15.733 -0.585 11.292 1.00 77.19 105 GLN A C 1
ATOM 805 O O . GLN A 1 105 ? 16.908 -0.915 11.463 1.00 77.19 105 GLN A O 1
ATOM 810 N N . LEU A 1 106 ? 15.113 -0.744 10.127 1.00 71.62 106 LEU A N 1
ATOM 811 C CA . LEU A 1 106 ? 15.790 -1.235 8.940 1.00 71.62 106 LEU A CA 1
ATOM 812 C C . LEU A 1 106 ? 16.633 -0.125 8.278 1.00 71.62 106 LEU A C 1
ATOM 814 O O . LEU A 1 106 ? 16.164 1.009 8.153 1.00 71.62 106 LEU A O 1
ATOM 818 N N . PRO A 1 107 ? 17.843 -0.436 7.774 1.00 80.00 107 PRO A N 1
ATOM 819 C CA . PRO A 1 107 ? 18.586 -1.678 7.969 1.00 80.00 107 PRO A CA 1
ATOM 820 C C . PRO A 1 107 ? 19.530 -1.575 9.178 1.00 80.00 107 PRO A C 1
ATOM 822 O O . PRO A 1 107 ? 20.489 -0.806 9.155 1.00 80.00 107 PRO A O 1
ATOM 825 N N . VAL A 1 108 ? 19.330 -2.406 10.202 1.00 82.88 108 VAL A N 1
ATOM 826 C CA . VAL A 1 108 ? 20.342 -2.614 11.257 1.00 82.88 108 VAL A CA 1
ATOM 827 C C . VAL A 1 108 ? 21.235 -3.832 10.967 1.00 82.88 108 VAL A C 1
ATOM 829 O O . VAL A 1 108 ? 22.399 -3.879 11.360 1.00 82.88 108 VAL A O 1
ATOM 832 N N . SER A 1 109 ? 20.706 -4.817 10.240 1.00 86.56 109 SER A N 1
ATOM 833 C CA . SER A 1 109 ? 21.390 -6.027 9.775 1.00 86.56 109 SER A CA 1
ATOM 834 C C . SER A 1 109 ? 20.558 -6.698 8.668 1.00 86.56 109 SER A C 1
ATOM 836 O O . SER A 1 109 ? 19.471 -6.220 8.326 1.00 86.56 109 SER A O 1
ATOM 838 N N . SER A 1 110 ? 21.066 -7.780 8.067 1.00 86.12 110 SER A N 1
ATOM 839 C CA . SER A 1 110 ? 20.272 -8.599 7.137 1.00 86.12 110 SER A CA 1
ATOM 840 C C . SER A 1 110 ? 19.182 -9.378 7.882 1.00 86.12 110 SER A C 1
ATOM 842 O O . SER A 1 110 ? 19.355 -9.665 9.067 1.00 86.12 110 SER A O 1
ATOM 844 N N . ALA A 1 111 ? 18.096 -9.749 7.196 1.00 78.88 111 ALA A N 1
ATOM 845 C CA . ALA A 1 111 ? 16.995 -10.483 7.822 1.00 78.88 111 ALA A CA 1
ATOM 846 C C . ALA A 1 111 ? 17.480 -11.815 8.408 1.00 78.88 111 ALA A C 1
ATOM 848 O O . ALA A 1 111 ? 17.172 -12.125 9.552 1.00 78.88 111 ALA A O 1
ATOM 849 N N . ASP A 1 112 ? 18.333 -12.538 7.678 1.00 82.38 112 ASP A N 1
ATOM 850 C CA . ASP A 1 112 ? 18.916 -13.797 8.149 1.00 82.38 112 ASP A CA 1
ATOM 851 C C . ASP A 1 112 ? 19.784 -13.589 9.399 1.00 82.38 112 ASP A C 1
ATOM 853 O O . ASP A 1 112 ? 19.679 -14.338 10.367 1.00 82.38 112 ASP A O 1
ATOM 857 N N . SER A 1 113 ? 20.610 -12.535 9.418 1.00 87.75 113 SER A N 1
ATOM 858 C CA . SER A 1 113 ? 21.456 -12.228 10.577 1.00 87.75 113 SER A CA 1
ATOM 859 C C . SER A 1 113 ? 20.647 -11.781 11.792 1.00 87.75 113 SER A C 1
ATOM 861 O O . SER A 1 113 ? 21.003 -12.145 12.912 1.00 87.75 113 SER A O 1
ATOM 863 N N . MET A 1 114 ? 19.595 -10.978 11.591 1.00 90.56 114 MET A N 1
ATOM 864 C CA . MET A 1 114 ? 18.713 -10.570 12.682 1.00 90.56 114 MET A CA 1
ATOM 865 C C . MET A 1 114 ? 17.943 -11.767 13.226 1.00 90.56 114 MET A C 1
ATOM 867 O O . MET A 1 114 ? 17.870 -11.922 14.437 1.00 90.56 114 MET A O 1
ATOM 871 N N . LEU A 1 115 ? 17.431 -12.635 12.351 1.00 83.38 115 LEU A N 1
ATOM 872 C CA . LEU A 1 115 ? 16.700 -13.830 12.753 1.00 83.38 115 LEU A CA 1
ATOM 873 C C . LEU A 1 115 ? 17.583 -14.754 13.594 1.00 83.38 115 LEU A C 1
ATOM 875 O O . LEU A 1 115 ? 17.180 -15.177 14.673 1.00 83.38 115 LEU A O 1
ATOM 879 N N . GLU A 1 116 ? 18.806 -15.027 13.135 1.00 88.56 116 GLU A N 1
ATOM 880 C CA . GLU A 1 116 ? 19.764 -15.845 13.882 1.00 88.56 116 GLU A CA 1
ATOM 881 C C . GLU A 1 116 ? 20.067 -15.229 15.254 1.00 88.56 116 GLU A C 1
ATOM 883 O O . GLU A 1 116 ? 20.014 -15.914 16.272 1.00 88.56 116 GLU A O 1
ATOM 888 N N . ALA A 1 117 ? 20.301 -13.917 15.306 1.00 90.94 117 ALA A N 1
ATOM 889 C CA . ALA A 1 117 ? 20.541 -13.221 16.562 1.00 90.94 117 ALA A CA 1
ATOM 890 C C . ALA A 1 117 ? 19.327 -13.191 17.497 1.00 90.94 117 ALA A C 1
ATOM 892 O O . ALA A 1 117 ? 19.503 -13.305 18.705 1.00 90.94 117 ALA A O 1
ATOM 893 N N . ALA A 1 118 ? 18.117 -13.031 16.963 1.00 86.12 118 ALA A N 1
ATOM 894 C CA . ALA A 1 118 ? 16.878 -13.056 17.727 1.00 86.12 118 ALA A CA 1
ATOM 895 C C . ALA A 1 118 ? 16.674 -14.436 18.367 1.00 86.12 118 ALA A C 1
ATOM 897 O O . ALA A 1 118 ? 16.410 -14.522 19.564 1.00 86.12 118 ALA A O 1
ATOM 898 N N . LEU A 1 119 ? 16.905 -15.514 17.611 1.00 85.81 119 LEU A N 1
ATOM 899 C CA . LEU A 1 119 ? 16.841 -16.886 18.121 1.00 85.81 119 LEU A CA 1
ATOM 900 C C . LEU A 1 119 ? 17.897 -17.150 19.203 1.00 85.81 119 LEU A C 1
ATOM 902 O O . LEU A 1 119 ? 17.575 -17.695 20.257 1.00 85.81 119 LEU A O 1
ATOM 906 N N . GLU A 1 120 ? 19.147 -16.724 18.987 1.00 89.31 120 GLU A N 1
ATOM 907 C CA . GLU A 1 120 ? 20.210 -16.790 20.005 1.00 89.31 120 GLU A CA 1
ATOM 908 C C . GLU A 1 120 ? 19.842 -16.011 21.276 1.00 89.31 120 GLU A C 1
ATOM 910 O O . GLU A 1 120 ? 20.198 -16.410 22.386 1.00 89.31 120 GLU A O 1
ATOM 915 N N . ALA A 1 121 ? 19.128 -14.899 21.105 1.00 88.81 121 ALA A N 1
ATOM 916 C CA . ALA A 1 121 ? 18.679 -14.027 22.175 1.00 88.81 121 ALA A CA 1
ATOM 917 C C . ALA A 1 121 ? 17.452 -14.571 22.932 1.00 88.81 121 ALA A C 1
ATOM 919 O O . ALA A 1 121 ? 17.053 -13.969 23.927 1.00 88.81 121 ALA A O 1
ATOM 920 N N . GLY A 1 122 ? 16.874 -15.700 22.507 1.00 83.81 122 GLY A N 1
ATOM 921 C CA . GLY A 1 122 ? 15.700 -16.311 23.137 1.00 83.81 122 GLY A CA 1
ATOM 922 C C . GLY A 1 122 ? 14.361 -15.744 22.660 1.00 83.81 122 GLY A C 1
ATOM 923 O O . GLY A 1 122 ? 13.372 -15.853 23.382 1.00 83.81 122 GLY A O 1
ATOM 924 N N . ALA A 1 123 ? 14.329 -15.127 21.476 1.00 81.38 123 ALA A N 1
ATOM 925 C CA . ALA A 1 123 ? 13.092 -14.699 20.843 1.00 81.38 123 ALA A CA 1
ATOM 926 C C . ALA A 1 123 ? 12.276 -15.885 20.324 1.00 81.38 123 ALA A C 1
ATOM 928 O O . ALA A 1 123 ? 12.817 -16.884 19.847 1.00 81.38 123 ALA A O 1
ATOM 929 N N . ASN A 1 124 ? 10.961 -15.728 20.388 1.00 75.44 124 ASN A N 1
ATOM 930 C CA . ASN A 1 124 ? 9.984 -16.709 19.945 1.00 75.44 124 ASN A CA 1
ATOM 931 C C . ASN A 1 124 ? 9.723 -16.571 18.447 1.00 75.44 124 ASN A C 1
ATOM 933 O O . ASN A 1 124 ? 9.559 -17.571 17.751 1.00 75.44 124 ASN A O 1
ATOM 937 N N . ASP A 1 125 ? 9.674 -15.328 17.971 1.00 78.00 125 ASP A N 1
ATOM 938 C CA . ASP A 1 125 ? 9.379 -15.008 16.584 1.00 78.00 125 ASP A CA 1
ATOM 939 C C . ASP A 1 125 ? 10.075 -13.708 16.164 1.00 78.00 125 ASP A C 1
ATOM 941 O O . ASP A 1 125 ? 10.460 -12.876 16.991 1.00 78.00 125 ASP A O 1
ATOM 945 N N . MET A 1 126 ? 10.237 -13.532 14.859 1.00 82.50 126 MET A N 1
ATOM 946 C CA . MET A 1 126 ? 10.699 -12.291 14.264 1.00 82.50 126 MET A CA 1
ATOM 947 C C . MET A 1 126 ? 9.930 -12.024 12.977 1.00 82.50 126 MET A C 1
ATOM 949 O O . MET A 1 126 ? 10.027 -12.785 12.013 1.00 82.50 126 MET A O 1
ATOM 953 N N . SER A 1 127 ? 9.255 -10.881 12.916 1.00 67.25 127 SER A N 1
ATOM 954 C CA . SER A 1 127 ? 8.684 -10.371 11.677 1.00 67.25 127 SER A CA 1
ATOM 955 C C . SER A 1 127 ? 9.561 -9.264 11.094 1.00 67.25 127 SER A C 1
ATOM 957 O O . SER A 1 127 ? 10.284 -8.543 11.786 1.00 67.25 127 SER A O 1
ATOM 959 N N . SER A 1 128 ? 9.535 -9.161 9.770 1.00 72.31 128 SER A N 1
ATOM 960 C CA . SER A 1 128 ? 10.110 -8.031 9.045 1.00 72.31 128 SER A CA 1
ATOM 961 C C . SER A 1 128 ? 8.953 -7.214 8.493 1.00 72.31 128 SER A C 1
ATOM 963 O O . SER A 1 128 ? 8.305 -7.632 7.534 1.00 72.31 128 SER A O 1
ATOM 965 N N . GLU A 1 129 ? 8.673 -6.080 9.123 1.00 54.50 129 GLU A N 1
ATOM 966 C CA . GLU A 1 129 ? 7.694 -5.111 8.637 1.00 54.50 129 GLU A CA 1
ATOM 967 C C . GLU A 1 129 ? 8.361 -4.072 7.726 1.00 54.50 129 GLU A C 1
ATOM 969 O O . GLU A 1 129 ? 9.565 -4.117 7.473 1.00 54.50 129 GLU A O 1
ATOM 974 N N . ASP A 1 130 ? 7.573 -3.129 7.200 1.00 47.84 130 ASP A N 1
ATOM 975 C CA . ASP A 1 130 ? 8.033 -2.165 6.197 1.00 47.84 130 ASP A CA 1
ATOM 976 C C . ASP A 1 130 ? 9.301 -1.396 6.612 1.00 47.84 130 ASP A C 1
ATOM 978 O O . ASP A 1 130 ? 10.181 -1.172 5.778 1.00 47.84 130 ASP A O 1
ATOM 982 N N . GLU A 1 131 ? 9.405 -1.027 7.888 1.00 56.47 131 GLU A N 1
ATOM 983 C CA . GLU A 1 131 ? 10.454 -0.149 8.419 1.00 56.47 131 GLU A CA 1
ATOM 984 C C . GLU A 1 131 ? 11.284 -0.787 9.542 1.00 56.47 131 GLU A C 1
ATOM 986 O O . GLU A 1 131 ? 12.311 -0.230 9.942 1.00 56.47 131 GLU A O 1
ATOM 991 N N . PHE A 1 132 ? 10.866 -1.942 10.065 1.00 66.62 132 PHE A N 1
ATOM 992 C CA . PHE A 1 132 ? 11.431 -2.504 11.287 1.00 66.62 132 PHE A CA 1
ATOM 993 C C . PHE A 1 132 ? 11.512 -4.029 11.250 1.00 66.62 132 PHE A C 1
ATOM 995 O O . PHE A 1 132 ? 10.632 -4.699 10.714 1.00 66.62 132 PHE A O 1
ATOM 1002 N N . TYR A 1 133 ? 12.534 -4.577 11.903 1.00 77.62 133 TYR A N 1
ATOM 1003 C CA . TYR A 1 133 ? 12.422 -5.908 12.483 1.00 77.62 133 TYR A CA 1
ATOM 1004 C C . TYR A 1 133 ? 11.647 -5.793 13.790 1.00 77.62 133 TYR A C 1
ATOM 1006 O O . TYR A 1 133 ? 12.021 -4.991 14.651 1.00 77.62 133 TYR A O 1
ATOM 1014 N N . LEU A 1 134 ? 10.600 -6.599 13.938 1.00 77.88 134 LEU A N 1
ATOM 1015 C CA . LEU A 1 134 ? 9.923 -6.808 15.210 1.00 77.88 134 LEU A CA 1
ATOM 1016 C C . LEU A 1 134 ? 10.321 -8.178 15.726 1.00 77.88 134 LEU A C 1
ATOM 1018 O O . LEU A 1 134 ? 10.040 -9.196 15.100 1.00 77.88 134 LEU A O 1
ATOM 1022 N N . ILE A 1 135 ? 11.017 -8.187 16.852 1.00 85.06 135 ILE A N 1
ATOM 1023 C CA . ILE A 1 135 ? 11.409 -9.399 17.548 1.00 85.06 135 ILE A CA 1
ATOM 1024 C C . ILE A 1 135 ? 10.435 -9.587 18.705 1.00 85.06 135 ILE A C 1
ATOM 1026 O O . ILE A 1 135 ? 10.323 -8.706 19.560 1.00 85.06 135 ILE A O 1
ATOM 1030 N N . TYR A 1 136 ? 9.761 -10.731 18.728 1.00 79.06 136 TYR A N 1
ATOM 1031 C CA . TYR A 1 136 ? 8.810 -11.103 19.766 1.00 79.06 136 TYR A CA 1
ATOM 1032 C C . TYR A 1 136 ? 9.432 -12.124 20.709 1.00 79.06 136 TYR A C 1
ATOM 1034 O O . TYR A 1 136 ? 10.054 -13.093 20.272 1.00 79.06 136 TYR A O 1
ATOM 1042 N N . THR A 1 137 ? 9.257 -11.930 22.009 1.00 77.94 137 THR A N 1
ATOM 1043 C CA . THR A 1 137 ? 9.827 -12.793 23.048 1.00 77.94 137 THR A CA 1
ATOM 1044 C C . THR A 1 137 ? 8.762 -13.130 24.082 1.00 77.94 137 THR A C 1
ATOM 1046 O O . THR A 1 137 ? 7.889 -12.309 24.366 1.00 77.94 137 THR A O 1
ATOM 1049 N N . ASP A 1 138 ? 8.901 -14.269 24.754 1.00 78.56 138 ASP A N 1
ATOM 1050 C CA . ASP A 1 138 ? 8.268 -14.442 26.064 1.00 78.56 138 ASP A CA 1
ATOM 1051 C C . ASP A 1 138 ? 8.718 -13.329 27.029 1.00 78.56 138 ASP A C 1
ATOM 1053 O O . ASP A 1 138 ? 9.828 -12.788 26.918 1.00 78.56 138 ASP A O 1
ATOM 1057 N N . ILE A 1 139 ? 7.877 -12.980 28.002 1.00 77.12 139 ILE A N 1
ATOM 1058 C CA . ILE A 1 139 ? 8.166 -11.917 28.984 1.00 77.12 139 ILE A CA 1
ATOM 1059 C C . ILE A 1 139 ? 9.375 -12.278 29.839 1.00 77.12 139 ILE A C 1
ATOM 1061 O O . ILE A 1 139 ? 10.198 -11.421 30.161 1.00 77.12 139 ILE A O 1
ATOM 1065 N N . GLU A 1 140 ? 9.500 -13.557 30.185 1.00 80.81 140 GLU A N 1
ATOM 1066 C CA . GLU A 1 140 ? 10.612 -14.095 30.957 1.00 80.81 140 GLU A CA 1
ATOM 1067 C C . GLU A 1 140 ? 11.946 -13.927 30.220 1.00 80.81 140 GLU A C 1
ATOM 1069 O O . GLU A 1 140 ? 12.977 -13.714 30.862 1.00 80.81 140 GLU A O 1
ATOM 1074 N N . ASN A 1 141 ? 11.918 -13.969 28.883 1.00 76.88 141 ASN A N 1
ATOM 1075 C CA . ASN A 1 141 ? 13.102 -13.851 28.034 1.00 76.88 141 ASN A CA 1
ATOM 1076 C C . ASN A 1 141 ? 13.377 -12.408 27.591 1.00 76.88 141 ASN A C 1
ATOM 1078 O O . ASN A 1 141 ? 14.522 -12.080 27.293 1.00 76.88 141 ASN A O 1
ATOM 1082 N N . TYR A 1 142 ? 12.378 -11.520 27.615 1.00 79.50 142 TYR A N 1
ATOM 1083 C CA . TYR A 1 142 ? 12.456 -10.158 27.075 1.00 79.50 142 TYR A CA 1
ATOM 1084 C C . TYR A 1 142 ? 13.692 -9.368 27.523 1.00 79.50 142 TYR A C 1
ATOM 1086 O O . TYR A 1 142 ? 14.406 -8.807 26.692 1.00 79.50 142 TYR A O 1
ATOM 1094 N N . ALA A 1 143 ? 13.987 -9.342 28.827 1.00 77.31 143 ALA A N 1
ATOM 1095 C CA . ALA A 1 143 ? 15.125 -8.582 29.349 1.00 77.31 143 ALA A CA 1
ATOM 1096 C C . ALA A 1 143 ? 16.470 -9.120 28.832 1.00 77.31 143 ALA A C 1
ATOM 1098 O O . ALA A 1 143 ? 17.354 -8.341 28.472 1.00 77.31 143 ALA A O 1
ATOM 1099 N N . GLN A 1 144 ? 16.607 -10.447 28.763 1.00 84.12 144 GLN A N 1
ATOM 1100 C CA . GLN A 1 144 ? 17.793 -11.101 28.220 1.00 84.12 144 GLN A CA 1
ATOM 1101 C C . GLN A 1 144 ? 17.904 -10.854 26.712 1.00 84.12 144 GLN A C 1
ATOM 1103 O O . GLN A 1 144 ? 18.985 -10.520 26.223 1.00 84.12 144 GLN A O 1
ATOM 1108 N N . SER A 1 145 ? 16.794 -10.978 25.981 1.00 85.00 145 SER A N 1
ATOM 1109 C CA . SER A 1 145 ? 16.770 -10.765 24.539 1.00 85.00 145 SER A CA 1
ATOM 1110 C C . SER A 1 145 ? 17.152 -9.335 24.174 1.00 85.00 145 SER A C 1
ATOM 1112 O O . SER A 1 145 ? 17.981 -9.119 23.289 1.00 85.00 145 SER A O 1
ATOM 1114 N N . LEU A 1 146 ? 16.615 -8.357 24.909 1.00 83.00 146 LEU A N 1
ATOM 1115 C CA . LEU A 1 146 ? 16.947 -6.947 24.753 1.00 83.00 146 LEU A CA 1
ATOM 1116 C C . LEU A 1 146 ? 18.433 -6.691 25.006 1.00 83.00 146 LEU A C 1
ATOM 1118 O O . LEU A 1 146 ? 19.069 -6.005 24.211 1.00 83.00 146 LEU A O 1
ATOM 1122 N N . GLU A 1 147 ? 19.013 -7.253 26.068 1.00 83.88 147 GLU A N 1
ATOM 1123 C CA . GLU A 1 147 ? 20.438 -7.083 26.377 1.00 83.88 147 GLU A CA 1
ATOM 1124 C C . GLU A 1 147 ? 21.345 -7.665 25.280 1.00 83.88 147 GLU A C 1
ATOM 1126 O O . GLU A 1 147 ? 22.294 -7.005 24.838 1.00 83.88 147 GLU A O 1
ATOM 1131 N N . ILE A 1 148 ? 21.043 -8.879 24.809 1.00 88.81 148 ILE A N 1
ATOM 1132 C CA . ILE A 1 148 ? 21.824 -9.567 23.771 1.00 88.81 148 ILE A CA 1
ATOM 1133 C C . ILE A 1 148 ? 21.744 -8.806 22.446 1.00 88.81 148 ILE A C 1
ATOM 1135 O O . ILE A 1 148 ? 22.779 -8.511 21.840 1.00 88.81 148 ILE A O 1
ATOM 1139 N N . LEU A 1 149 ? 20.535 -8.444 22.012 1.00 89.50 149 LEU A N 1
ATOM 1140 C CA . LEU A 1 149 ? 20.340 -7.716 20.761 1.00 89.50 149 LEU A CA 1
ATOM 1141 C C . LEU A 1 149 ? 20.933 -6.309 20.837 1.00 89.50 149 LEU A C 1
ATOM 1143 O O . LEU A 1 149 ? 21.620 -5.898 19.902 1.00 89.50 149 LEU A O 1
ATOM 1147 N N . THR A 1 150 ? 20.794 -5.621 21.975 1.00 87.75 150 THR A N 1
ATOM 1148 C CA . THR A 1 150 ? 21.397 -4.294 22.181 1.00 87.75 150 THR A CA 1
ATOM 1149 C C . THR A 1 150 ? 22.916 -4.352 22.108 1.00 87.75 150 THR A C 1
ATOM 1151 O O . THR A 1 150 ? 23.553 -3.494 21.499 1.00 87.75 150 THR A O 1
ATOM 1154 N N . SER A 1 151 ? 23.516 -5.403 22.665 1.00 87.62 151 SER A N 1
ATOM 1155 C CA . SER A 1 151 ? 24.963 -5.610 22.599 1.00 87.62 151 SER A CA 1
ATOM 1156 C C . SER A 1 151 ? 25.460 -5.874 21.173 1.00 87.62 151 SER A C 1
ATOM 1158 O O . SER A 1 151 ? 26.583 -5.496 20.839 1.00 87.62 151 SER A O 1
ATOM 1160 N N . LYS A 1 152 ? 24.642 -6.519 20.331 1.00 92.50 152 LYS A N 1
ATOM 1161 C CA . LYS A 1 152 ? 25.004 -6.906 18.957 1.00 92.50 152 LYS A CA 1
ATOM 1162 C C . LYS A 1 152 ? 24.709 -5.805 17.932 1.00 92.50 152 LYS A C 1
ATOM 1164 O O . LYS A 1 152 ? 25.485 -5.632 16.995 1.00 92.50 152 LYS A O 1
ATOM 1169 N N . TYR A 1 153 ? 23.622 -5.058 18.119 1.00 89.12 153 TYR A N 1
ATOM 1170 C CA . TYR A 1 153 ? 23.063 -4.137 17.124 1.00 89.12 153 TYR A CA 1
ATOM 1171 C C . TYR A 1 153 ? 22.889 -2.693 17.611 1.00 89.12 153 TYR A C 1
ATOM 1173 O O . TYR A 1 153 ? 22.497 -1.830 16.828 1.00 89.12 153 TYR A O 1
ATOM 1181 N N . GLY A 1 154 ? 23.224 -2.400 18.869 1.00 83.62 154 GLY A N 1
ATOM 1182 C CA . GLY A 1 154 ? 22.975 -1.101 19.492 1.00 83.62 154 GLY A CA 1
ATOM 1183 C C . GLY A 1 154 ? 21.550 -0.972 20.026 1.00 83.62 154 GLY A C 1
ATOM 1184 O O . GLY A 1 154 ? 20.764 -1.913 19.967 1.00 83.62 154 GLY A O 1
ATOM 1185 N N . GLU A 1 155 ? 21.220 0.192 20.583 1.00 80.38 155 GLU A N 1
ATOM 1186 C CA . GLU A 1 155 ? 19.891 0.444 21.158 1.00 80.38 155 GLU A CA 1
ATOM 1187 C C . GLU A 1 155 ? 18.786 0.238 20.101 1.00 80.38 155 GLU A C 1
ATOM 1189 O O . GLU A 1 155 ? 18.918 0.755 18.984 1.00 80.38 155 GLU A O 1
ATOM 1194 N N . PRO A 1 156 ? 17.704 -0.496 20.420 1.00 73.44 156 PRO A N 1
ATOM 1195 C CA . PRO A 1 156 ? 16.566 -0.623 19.518 1.00 73.44 156 PRO A CA 1
ATOM 1196 C C . PRO A 1 156 ? 15.844 0.720 19.350 1.00 73.44 156 PRO A C 1
ATOM 1198 O O . PRO A 1 156 ? 15.944 1.617 20.190 1.00 73.44 156 PRO A O 1
ATOM 1201 N N . ALA A 1 157 ? 15.082 0.851 18.262 1.00 69.38 157 ALA A N 1
ATOM 1202 C CA . ALA A 1 157 ? 14.239 2.019 18.020 1.00 69.38 157 ALA A CA 1
ATOM 1203 C C . ALA A 1 157 ? 13.141 2.127 19.088 1.00 69.38 157 ALA A C 1
ATOM 1205 O O . ALA A 1 157 ? 12.917 3.197 19.652 1.00 69.38 157 ALA A O 1
ATOM 1206 N N . GLU A 1 158 ? 12.500 1.000 19.398 1.00 66.19 158 GLU A N 1
ATOM 1207 C CA . GLU A 1 158 ? 11.539 0.865 20.489 1.00 66.19 158 GLU A CA 1
ATOM 1208 C C . GLU A 1 158 ? 11.713 -0.510 21.140 1.00 66.19 158 GLU A C 1
ATOM 1210 O O . GLU A 1 158 ? 12.140 -1.469 20.498 1.00 66.19 158 GLU A O 1
ATOM 1215 N N . SER A 1 159 ? 11.382 -0.619 22.421 1.00 71.31 159 SER A N 1
ATOM 1216 C CA . SER A 1 159 ? 11.343 -1.902 23.112 1.00 71.31 159 SER A CA 1
ATOM 1217 C C . SER A 1 159 ? 10.345 -1.816 24.252 1.00 71.31 159 SER A C 1
ATOM 1219 O O . SER A 1 159 ? 10.487 -0.946 25.114 1.00 71.31 159 SER A O 1
ATOM 1221 N N . TYR A 1 160 ? 9.340 -2.685 24.252 1.00 64.88 160 TYR A N 1
ATOM 1222 C CA . TYR A 1 160 ? 8.249 -2.652 25.222 1.00 64.88 160 TYR A CA 1
ATOM 1223 C C . TYR A 1 160 ? 7.586 -4.020 25.386 1.00 64.88 160 TYR A C 1
ATOM 1225 O O . TYR A 1 160 ? 7.708 -4.885 24.527 1.00 64.88 160 TYR A O 1
ATOM 1233 N N . ILE A 1 161 ? 6.872 -4.215 26.491 1.00 70.81 161 ILE A N 1
ATOM 1234 C CA . ILE A 1 161 ? 5.973 -5.360 26.679 1.00 70.81 161 ILE A CA 1
ATOM 1235 C C . ILE A 1 161 ? 4.574 -4.949 26.214 1.00 70.81 161 ILE A C 1
ATOM 1237 O O . ILE A 1 161 ? 4.134 -3.831 26.486 1.00 70.81 161 ILE A O 1
ATOM 1241 N N . SER A 1 162 ? 3.892 -5.824 25.476 1.00 73.31 162 SER A N 1
ATOM 1242 C CA . SER A 1 162 ? 2.576 -5.537 24.904 1.00 73.31 162 SER A CA 1
ATOM 1243 C C . SER A 1 162 ? 1.682 -6.769 24.870 1.00 73.31 162 SER A C 1
ATOM 1245 O O . SER A 1 162 ? 2.157 -7.904 24.828 1.00 73.31 162 SER A O 1
ATOM 1247 N N . TRP A 1 163 ? 0.375 -6.522 24.828 1.00 74.44 163 TRP A N 1
ATOM 1248 C CA . TRP A 1 163 ? -0.626 -7.523 24.486 1.00 74.44 163 TRP A CA 1
ATOM 1249 C C . TRP A 1 163 ? -0.915 -7.450 22.988 1.00 74.44 163 TRP A C 1
ATOM 1251 O O . TRP A 1 163 ? -1.507 -6.480 22.507 1.00 74.44 163 TRP A O 1
ATOM 1261 N N . ILE A 1 164 ? -0.505 -8.477 22.249 1.00 71.06 164 ILE A N 1
ATOM 1262 C CA . ILE A 1 164 ? -0.723 -8.588 20.807 1.00 71.06 164 ILE A CA 1
ATOM 1263 C C . ILE A 1 164 ? -1.912 -9.523 20.566 1.00 71.06 164 ILE A C 1
ATOM 1265 O O . ILE A 1 164 ? -1.883 -10.660 21.024 1.00 71.06 164 ILE A O 1
ATOM 1269 N N . PRO A 1 165 ? -2.988 -9.079 19.899 1.00 68.19 165 PRO A N 1
ATOM 1270 C CA . PRO A 1 165 ? -4.139 -9.940 19.645 1.00 68.19 165 PRO A CA 1
ATOM 1271 C C . PRO A 1 165 ? -3.767 -11.075 18.681 1.00 68.19 165 PRO A C 1
ATOM 1273 O O . PRO A 1 165 ? -3.229 -10.812 17.608 1.00 68.19 165 PRO A O 1
ATOM 1276 N N . GLU A 1 166 ? -4.130 -12.319 19.014 1.00 62.28 166 GLU A N 1
ATOM 1277 C CA . GLU A 1 166 ? -3.922 -13.474 18.121 1.00 62.28 166 GLU A CA 1
ATOM 1278 C C . GLU A 1 166 ? -4.732 -13.331 16.823 1.00 62.28 166 GLU A C 1
ATOM 1280 O O . GLU A 1 166 ? -4.326 -13.772 15.749 1.00 62.28 166 GLU A O 1
ATOM 1285 N N . ASN A 1 167 ? -5.916 -12.720 16.927 1.00 55.72 167 ASN A N 1
ATOM 1286 C CA . ASN A 1 167 ? -6.816 -12.477 15.810 1.00 55.72 167 ASN A CA 1
ATOM 1287 C C . ASN A 1 167 ? -7.378 -11.057 15.894 1.00 55.72 167 ASN A C 1
ATOM 1289 O O . ASN A 1 167 ? -7.905 -10.647 16.930 1.00 55.72 167 ASN A O 1
ATOM 1293 N N . LEU A 1 168 ? -7.320 -10.326 14.781 1.00 59.75 168 LEU A N 1
ATOM 1294 C CA . LEU A 1 168 ? -7.938 -9.009 14.673 1.00 59.75 168 LEU A CA 1
ATOM 1295 C C . LEU A 1 168 ? -9.431 -9.141 14.356 1.00 59.75 168 LEU A C 1
ATOM 1297 O O . LEU A 1 168 ? -9.826 -9.870 13.445 1.00 59.75 168 LEU A O 1
ATOM 1301 N N . ILE A 1 169 ? -10.261 -8.407 15.096 1.00 56.16 169 ILE A N 1
ATOM 1302 C CA . ILE A 1 169 ? -11.707 -8.337 14.880 1.00 56.16 169 ILE A CA 1
ATOM 1303 C C . ILE A 1 169 ? -12.003 -7.122 14.004 1.00 56.16 169 ILE A C 1
ATOM 1305 O O . ILE A 1 169 ? -11.746 -5.980 14.390 1.00 56.16 169 ILE A O 1
ATOM 1309 N N . THR A 1 170 ? -12.554 -7.371 12.818 1.00 49.72 170 THR A N 1
ATOM 1310 C CA . THR A 1 170 ? -12.968 -6.316 11.888 1.00 49.72 170 THR A CA 1
ATOM 1311 C C . THR A 1 170 ? -14.227 -5.604 12.403 1.00 49.72 170 THR A C 1
ATOM 1313 O O . THR A 1 170 ? -15.121 -6.235 12.974 1.00 49.72 170 THR A O 1
ATOM 1316 N N . ILE A 1 171 ? -14.272 -4.274 12.262 1.00 55.81 171 ILE A N 1
ATOM 1317 C CA . ILE A 1 171 ? -15.371 -3.437 12.758 1.00 55.81 171 ILE A CA 1
ATOM 1318 C C . ILE A 1 171 ? -16.250 -2.961 11.597 1.00 55.81 171 ILE A C 1
ATOM 1320 O O . ILE A 1 171 ? -15.954 -1.965 10.939 1.00 55.81 171 ILE A O 1
ATOM 1324 N N . ASP A 1 172 ? -17.394 -3.620 11.429 1.00 49.19 172 ASP A N 1
ATOM 1325 C CA . ASP A 1 172 ? -18.350 -3.460 10.313 1.00 49.19 172 ASP A CA 1
ATOM 1326 C C . ASP A 1 172 ? -19.254 -2.249 10.358 1.00 49.19 172 ASP A C 1
ATOM 1328 O O . ASP A 1 172 ? -20.067 -1.996 9.465 1.00 49.19 172 ASP A O 1
ATOM 1332 N N . ASN A 1 173 ? -19.127 -1.473 11.420 1.00 64.19 173 ASN A N 1
ATOM 1333 C CA . ASN A 1 173 ? -20.086 -0.453 11.738 1.00 64.19 173 ASN A CA 1
ATOM 1334 C C . ASN A 1 173 ? -19.370 0.795 12.235 1.00 64.19 173 ASN A C 1
ATOM 1336 O O . ASN A 1 173 ? -18.751 0.794 13.298 1.00 64.19 173 ASN A O 1
ATOM 1340 N N . LYS A 1 174 ? -19.536 1.886 11.483 1.00 63.19 174 LYS A N 1
ATOM 1341 C CA . LYS A 1 174 ? -18.977 3.202 11.804 1.00 63.19 174 LYS A CA 1
ATOM 1342 C C . LYS A 1 174 ? -19.333 3.677 13.219 1.00 63.19 174 LYS A C 1
ATOM 1344 O O . LYS A 1 174 ? -18.478 4.239 13.888 1.00 63.19 174 LYS A O 1
ATOM 1349 N N . ASP A 1 175 ? -20.556 3.428 13.690 1.00 71.62 175 ASP A N 1
ATOM 1350 C CA . ASP A 1 175 ? -20.979 3.780 15.054 1.00 71.62 175 ASP A CA 1
ATOM 1351 C C . ASP A 1 175 ? -20.258 2.926 16.110 1.00 71.62 175 ASP A C 1
ATOM 1353 O O . ASP A 1 175 ? -19.871 3.444 17.155 1.00 71.62 175 ASP A O 1
ATOM 1357 N N . LYS A 1 176 ? -19.998 1.638 15.835 1.00 71.75 176 LYS A N 1
ATOM 1358 C CA . LYS A 1 176 ? -19.183 0.794 16.729 1.00 71.75 176 LYS A CA 1
ATOM 1359 C C . LYS A 1 176 ? -17.722 1.248 16.754 1.00 71.75 176 LYS A C 1
ATOM 1361 O O . LYS A 1 176 ? -17.150 1.312 17.835 1.00 71.75 176 LYS A O 1
ATOM 1366 N N . ALA A 1 177 ? -17.148 1.593 15.601 1.00 66.75 177 ALA A N 1
ATOM 1367 C CA . ALA A 1 177 ? -15.776 2.093 15.498 1.00 66.75 177 ALA A CA 1
ATOM 1368 C C . ALA A 1 177 ? -15.610 3.433 16.232 1.00 66.75 177 ALA A C 1
ATOM 1370 O O . ALA A 1 177 ? -14.704 3.591 17.042 1.00 66.75 177 ALA A O 1
ATOM 1371 N N . GLU A 1 178 ? -16.537 4.375 16.033 1.00 71.88 178 GLU A N 1
ATOM 1372 C CA . GLU A 1 178 ? -16.523 5.664 16.731 1.00 71.88 178 GLU A CA 1
ATOM 1373 C C . GLU A 1 178 ? -16.674 5.491 18.250 1.00 71.88 178 GLU A C 1
ATOM 1375 O O . GLU A 1 178 ? -16.004 6.172 19.026 1.00 71.88 178 GLU A O 1
ATOM 1380 N N . LYS A 1 179 ? -17.526 4.559 18.693 1.00 80.31 179 LYS A N 1
ATOM 1381 C CA . LYS A 1 179 ? -17.665 4.216 20.115 1.00 80.31 179 LYS A CA 1
ATOM 1382 C C . LYS A 1 179 ? -16.422 3.541 20.682 1.00 80.31 179 LYS A C 1
ATOM 1384 O O . LYS A 1 179 ? -16.078 3.834 21.820 1.00 80.31 179 LYS A O 1
ATOM 1389 N N . LEU A 1 180 ? -15.761 2.670 19.919 1.00 80.56 180 LEU A N 1
ATOM 1390 C CA . LEU A 1 180 ? -14.496 2.061 20.322 1.00 80.56 180 LEU A CA 1
ATOM 1391 C C . LEU A 1 180 ? -13.417 3.128 20.512 1.00 80.56 180 LEU A C 1
ATOM 1393 O O . LEU A 1 180 ? -12.793 3.152 21.563 1.00 80.56 180 LEU A O 1
ATOM 1397 N N . LEU A 1 181 ? -13.230 4.020 19.537 1.00 72.75 181 LEU A N 1
ATOM 1398 C CA . LEU A 1 181 ? -12.225 5.083 19.625 1.00 72.75 181 LEU A CA 1
ATOM 1399 C C . LEU A 1 181 ? -12.482 5.973 20.840 1.00 72.75 181 LEU A C 1
ATOM 1401 O O . LEU A 1 181 ? -11.615 6.119 21.689 1.00 72.75 181 LEU A O 1
ATOM 1405 N N . LYS A 1 182 ? -13.722 6.442 21.012 1.00 79.12 182 LYS A N 1
ATOM 1406 C CA . LYS A 1 182 ? -14.097 7.250 22.181 1.00 79.12 182 LYS A CA 1
ATOM 1407 C C . LYS A 1 182 ? -13.946 6.507 23.511 1.00 79.12 182 LYS A C 1
ATOM 1409 O O . LYS A 1 182 ? -13.728 7.145 24.538 1.00 79.12 182 LYS A O 1
ATOM 1414 N N . LEU A 1 183 ? -14.119 5.184 23.515 1.00 85.88 183 LEU A N 1
ATOM 1415 C CA . LEU A 1 183 ? -13.863 4.347 24.684 1.00 85.88 183 LEU A CA 1
ATOM 1416 C C . LEU A 1 183 ? -12.374 4.307 25.009 1.00 85.88 183 LEU A C 1
ATOM 1418 O O . LEU A 1 183 ? -12.030 4.514 26.167 1.00 85.88 183 LEU A O 1
ATOM 1422 N N . VAL A 1 184 ? -11.526 4.050 24.013 1.00 76.19 184 VAL A N 1
ATOM 1423 C CA . VAL A 1 184 ? -10.068 4.033 24.178 1.00 76.19 184 VAL A CA 1
ATOM 1424 C C . VAL A 1 184 ? -9.582 5.401 24.651 1.00 76.19 184 VAL A C 1
ATOM 1426 O O . VAL A 1 184 ? -8.963 5.459 25.706 1.00 76.19 184 VAL A O 1
ATOM 1429 N N . ASP A 1 185 ? -9.985 6.486 23.984 1.00 73.19 185 ASP A N 1
ATOM 1430 C CA . ASP A 1 185 ? -9.631 7.859 24.368 1.00 73.19 185 ASP A CA 1
ATOM 1431 C C . ASP A 1 185 ? -10.007 8.145 25.833 1.00 73.19 185 ASP A C 1
ATOM 1433 O O . ASP A 1 185 ? -9.191 8.613 26.621 1.00 73.19 185 ASP A O 1
ATOM 1437 N N . LEU A 1 186 ? -11.240 7.808 26.240 1.00 82.25 186 LEU A N 1
ATOM 1438 C CA . LEU A 1 186 ? -11.697 8.044 27.613 1.00 82.25 186 LEU A CA 1
ATOM 1439 C C . LEU A 1 186 ? -10.943 7.194 28.647 1.00 82.25 186 LEU A C 1
ATOM 1441 O O . LEU A 1 186 ? -10.797 7.613 29.794 1.00 82.25 186 LEU A O 1
ATOM 1445 N N . LEU A 1 187 ? -10.520 5.984 28.276 1.00 81.94 187 LEU A N 1
ATOM 1446 C CA . LEU A 1 187 ? -9.707 5.137 29.145 1.00 81.94 187 LEU A CA 1
ATOM 1447 C C . LEU A 1 187 ? -8.287 5.701 29.276 1.00 81.94 187 LEU A C 1
ATOM 1449 O O . LEU A 1 187 ? -7.777 5.747 30.389 1.00 81.94 187 LEU A O 1
ATOM 1453 N N . GLU A 1 188 ? -7.680 6.172 28.187 1.00 72.31 188 GLU A N 1
ATOM 1454 C CA . GLU A 1 188 ? -6.341 6.783 28.179 1.00 72.31 188 GLU A CA 1
ATOM 1455 C C . GLU A 1 188 ? -6.284 8.125 28.931 1.00 72.31 188 GLU A C 1
ATOM 1457 O O . GLU A 1 188 ? -5.246 8.482 29.493 1.00 72.31 188 GLU A O 1
ATOM 1462 N N . GLU A 1 189 ? -7.407 8.845 29.002 1.00 77.00 189 GLU A N 1
ATOM 1463 C CA . GLU A 1 189 ? -7.566 10.058 29.814 1.00 77.00 189 GLU A CA 1
ATOM 1464 C C . GLU A 1 189 ? -7.606 9.790 31.334 1.00 77.00 189 GLU A C 1
ATOM 1466 O O . GLU A 1 189 ? -7.467 10.735 32.114 1.00 77.00 189 GLU A O 1
ATOM 1471 N N . SER A 1 190 ? -7.796 8.542 31.788 1.00 78.94 190 SER A N 1
ATOM 1472 C CA . SER A 1 190 ? -7.799 8.220 33.224 1.00 78.94 190 SER A CA 1
ATOM 1473 C C . SER A 1 190 ? -6.386 8.284 33.810 1.00 78.94 190 SER A C 1
ATOM 1475 O O . SER A 1 190 ? -5.442 7.690 33.287 1.00 78.94 190 SER A O 1
ATOM 1477 N N . ASP A 1 191 ? -6.255 8.951 34.959 1.00 76.12 191 ASP A N 1
ATOM 1478 C CA . ASP A 1 191 ? -4.989 9.062 35.695 1.00 76.12 191 ASP A CA 1
ATOM 1479 C C . ASP A 1 191 ? -4.465 7.698 36.190 1.00 76.12 191 ASP A C 1
ATOM 1481 O O . ASP A 1 191 ? -3.256 7.520 36.355 1.00 76.12 191 ASP A O 1
ATOM 1485 N N . ASP A 1 192 ? -5.365 6.734 36.418 1.00 76.56 192 ASP A N 1
ATOM 1486 C CA . ASP A 1 192 ? -5.030 5.388 36.890 1.00 76.56 192 ASP A CA 1
ATOM 1487 C C . ASP A 1 192 ? -4.605 4.458 35.734 1.00 76.56 192 ASP A C 1
ATOM 1489 O O . ASP A 1 192 ? -3.811 3.534 35.941 1.00 76.56 192 ASP A O 1
ATOM 1493 N N . VAL A 1 193 ? -5.102 4.680 34.511 1.00 76.00 193 VAL A N 1
ATOM 1494 C CA . VAL A 1 193 ? -4.845 3.817 33.344 1.00 76.00 193 VAL A CA 1
ATOM 1495 C C . VAL A 1 193 ? -3.471 4.109 32.746 1.00 76.00 193 VAL A C 1
ATOM 1497 O O . VAL A 1 193 ? -3.105 5.256 32.487 1.00 76.00 193 VAL A O 1
ATOM 1500 N N . GLN A 1 194 ? -2.697 3.050 32.523 1.00 62.19 194 GLN A N 1
ATOM 1501 C CA . GLN A 1 194 ? -1.368 3.112 31.918 1.00 62.19 194 GLN A CA 1
ATOM 1502 C C . GLN A 1 194 ? -1.401 2.727 30.443 1.00 62.19 194 GLN A C 1
ATOM 1504 O O . GLN A 1 194 ? -0.845 3.458 29.634 1.00 62.19 194 GLN A O 1
ATOM 1509 N N . ASN A 1 195 ? -2.081 1.630 30.099 1.00 64.88 195 ASN A N 1
ATOM 1510 C CA . ASN A 1 195 ? -2.146 1.121 28.731 1.00 64.88 195 ASN A CA 1
ATOM 1511 C C . ASN A 1 195 ? -3.545 0.593 28.399 1.00 64.88 195 ASN A C 1
ATOM 1513 O O . ASN A 1 195 ? -4.229 0.026 29.258 1.00 64.88 195 ASN A O 1
ATOM 1517 N N . VAL A 1 196 ? -3.935 0.725 27.131 1.00 69.69 196 VAL A N 1
ATOM 1518 C CA . VAL A 1 196 ? -5.161 0.150 26.572 1.00 69.69 196 VAL A CA 1
ATOM 1519 C C . VAL A 1 196 ? -4.800 -0.631 25.310 1.00 69.69 196 VAL A C 1
ATOM 1521 O O . VAL A 1 196 ? -4.260 -0.077 24.359 1.00 69.69 196 VAL A O 1
ATOM 1524 N N . PHE A 1 197 ? -5.118 -1.923 25.285 1.00 70.38 197 PHE A N 1
ATOM 1525 C CA . PHE A 1 197 ? -4.874 -2.808 24.146 1.00 70.38 197 PHE A CA 1
ATOM 1526 C C . PHE A 1 197 ? -6.208 -3.296 23.601 1.00 70.38 197 PHE A C 1
ATOM 1528 O O . PHE A 1 197 ? -7.030 -3.811 24.357 1.00 70.38 197 PHE A O 1
ATOM 1535 N N . ALA A 1 198 ? -6.432 -3.153 22.297 1.00 70.06 198 ALA A N 1
ATOM 1536 C CA . ALA A 1 198 ? -7.675 -3.556 21.651 1.00 70.06 198 ALA A CA 1
ATOM 1537 C C . ALA A 1 198 ? -7.393 -4.442 20.437 1.00 70.06 198 ALA A C 1
ATOM 1539 O O . ALA A 1 198 ? -6.591 -4.082 19.574 1.00 70.06 198 ALA A O 1
ATOM 1540 N N . ALA A 1 199 ? -8.133 -5.545 20.306 1.00 54.91 199 ALA A N 1
ATOM 1541 C CA . ALA A 1 199 ? -8.028 -6.486 19.185 1.00 54.91 199 ALA A CA 1
ATOM 1542 C C . ALA A 1 199 ? -8.532 -5.930 17.826 1.00 54.91 199 ALA A C 1
ATOM 1544 O O . ALA A 1 199 ? -8.834 -6.693 16.915 1.00 54.91 199 ALA A O 1
ATOM 1545 N N . GLY A 1 200 ? -8.658 -4.604 17.686 1.00 46.22 200 GLY A N 1
ATOM 1546 C CA . GLY A 1 200 ? -9.106 -3.904 16.476 1.00 46.22 200 GLY A CA 1
ATOM 1547 C C . GLY A 1 200 ? -8.108 -2.878 15.921 1.00 46.22 200 GLY A C 1
ATOM 1548 O O . GLY A 1 200 ? -8.405 -2.235 14.916 1.00 46.22 200 GLY A O 1
ATOM 1549 N N . ASN A 1 201 ? -6.935 -2.695 16.538 1.00 38.44 201 ASN A N 1
ATOM 1550 C CA . ASN A 1 201 ? -5.968 -1.683 16.099 1.00 38.44 201 ASN A CA 1
ATOM 1551 C C . ASN A 1 201 ? -4.950 -2.255 15.101 1.00 38.44 201 ASN A C 1
ATOM 1553 O O . ASN A 1 201 ? -3.862 -2.686 15.462 1.00 38.44 201 ASN A O 1
ATOM 1557 N N . GLY A 1 202 ? -5.311 -2.222 13.819 1.00 42.28 202 GLY A N 1
ATOM 1558 C CA . GLY A 1 202 ? -4.393 -2.465 12.710 1.00 42.28 202 GLY A CA 1
ATOM 1559 C C . GLY A 1 202 ? -4.948 -1.905 11.408 1.00 42.28 202 GLY A C 1
ATOM 1560 O O . GLY A 1 202 ? -5.399 -2.674 10.569 1.00 42.28 202 GLY A O 1
ATOM 1561 N N . HIS A 1 203 ? -4.987 -0.577 11.227 1.00 41.78 203 HIS A N 1
ATOM 1562 C CA . HIS A 1 203 ? -5.633 -0.025 10.033 1.00 41.78 203 HIS A CA 1
ATOM 1563 C C . HIS A 1 203 ? -5.037 1.306 9.529 1.00 41.78 203 HIS A C 1
ATOM 1565 O O . HIS A 1 203 ? -5.420 2.376 9.992 1.00 41.78 203 HIS A O 1
ATOM 1571 N N . ARG A 1 204 ? -4.209 1.275 8.465 1.00 44.91 204 ARG A N 1
ATOM 1572 C CA . ARG A 1 204 ? -3.830 2.498 7.708 1.00 44.91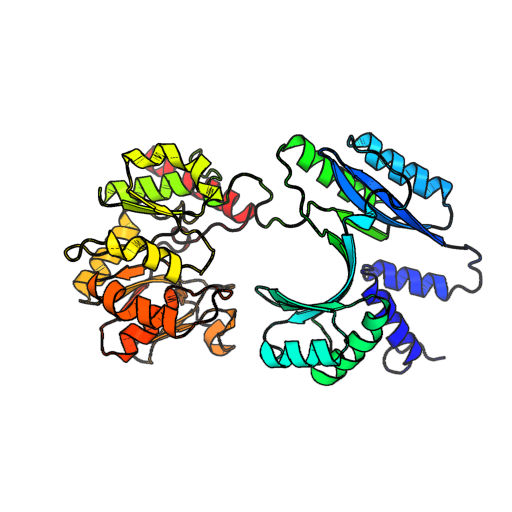 204 ARG A CA 1
ATOM 1573 C C . ARG A 1 204 ? -5.059 3.207 7.077 1.00 44.91 204 ARG A C 1
ATOM 1575 O O . ARG A 1 204 ? -5.029 4.416 6.871 1.00 44.91 204 ARG A O 1
ATOM 1582 N N . MET A 1 205 ? -6.166 2.486 6.835 1.00 44.72 205 MET A N 1
ATOM 1583 C CA . MET A 1 205 ? -7.414 3.002 6.220 1.00 44.72 205 MET A CA 1
ATOM 1584 C C . MET A 1 205 ? -8.662 2.978 7.128 1.00 44.72 205 MET A C 1
ATOM 1586 O O . MET A 1 205 ? -9.690 3.557 6.768 1.00 44.72 205 MET A O 1
ATOM 1590 N N . ASP A 1 206 ? -8.570 2.340 8.299 1.00 51.50 206 ASP A N 1
ATOM 1591 C CA . ASP A 1 206 ? -9.630 2.206 9.317 1.00 51.50 206 ASP A CA 1
ATOM 1592 C C . ASP A 1 206 ? -11.009 1.830 8.722 1.00 51.50 206 ASP A C 1
ATOM 1594 O O . ASP A 1 206 ? -11.967 2.592 8.804 1.00 51.50 206 ASP A O 1
ATOM 1598 N N . SER A 1 207 ? -11.115 0.713 7.988 1.00 52.09 207 SER A N 1
ATOM 1599 C CA . SER A 1 207 ? -12.353 0.338 7.277 1.00 52.09 207 SER A CA 1
ATOM 1600 C C . SER A 1 207 ? -12.378 -1.127 6.834 1.00 52.09 207 SER A C 1
ATOM 1602 O O . SER A 1 207 ? -11.359 -1.651 6.390 1.00 52.09 207 SER A O 1
ATOM 1604 N N . GLU A 1 208 ? -13.555 -1.763 6.895 1.00 49.34 208 GLU A N 1
ATOM 1605 C CA . GLU A 1 208 ? -13.799 -3.109 6.336 1.00 49.34 208 GLU A CA 1
ATOM 1606 C C . GLU A 1 208 ? -13.884 -3.136 4.816 1.00 49.34 208 GLU A C 1
ATOM 1608 O O . GLU A 1 208 ? -13.748 -4.179 4.175 1.00 49.34 208 GLU A O 1
ATOM 1613 N N . LEU A 1 209 ? -14.193 -1.981 4.234 1.00 68.69 209 LEU A N 1
ATOM 1614 C CA . LEU A 1 209 ? -14.241 -1.836 2.800 1.00 68.69 209 LEU A CA 1
ATOM 1615 C C . LEU A 1 209 ? -12.804 -2.011 2.290 1.00 68.69 209 LEU A C 1
ATOM 1617 O O . LEU A 1 209 ? -11.922 -1.283 2.754 1.00 68.69 209 LEU A O 1
ATOM 1621 N N . PRO A 1 210 ? -12.532 -2.943 1.352 1.00 75.19 210 PRO A N 1
ATOM 1622 C CA . PRO A 1 210 ? -11.192 -3.080 0.797 1.00 75.19 210 PRO A CA 1
ATOM 1623 C C . PRO A 1 210 ? -10.672 -1.720 0.333 1.00 75.19 210 PRO A C 1
ATOM 1625 O O . PRO A 1 210 ? -11.443 -0.943 -0.226 1.00 75.19 210 PRO A O 1
ATOM 1628 N N . LYS A 1 211 ? -9.377 -1.430 0.524 1.00 78.50 211 LYS A N 1
ATOM 1629 C CA . LYS A 1 211 ? -8.776 -0.107 0.252 1.00 78.50 211 LYS A CA 1
ATOM 1630 C C . LYS A 1 211 ? -9.292 0.525 -1.044 1.00 78.50 211 LYS A C 1
ATOM 1632 O O . LYS A 1 211 ? -9.839 1.619 -1.031 1.00 78.50 211 LYS A O 1
ATOM 1637 N N . VAL A 1 212 ? -9.208 -0.217 -2.146 1.00 85.81 212 VAL A N 1
ATOM 1638 C CA . VAL A 1 212 ? -9.600 0.215 -3.501 1.00 85.81 212 VAL A CA 1
ATOM 1639 C C . VAL A 1 212 ? -11.101 0.477 -3.698 1.00 85.81 212 VAL A C 1
ATOM 1641 O O . VAL A 1 212 ? -11.502 1.055 -4.706 1.00 85.81 212 VAL A O 1
ATOM 1644 N N . MET A 1 213 ? -11.936 0.053 -2.753 1.00 90.31 213 MET A N 1
ATOM 1645 C CA . MET A 1 213 ? -13.381 0.256 -2.768 1.00 90.31 213 MET A CA 1
ATOM 1646 C C . MET A 1 213 ? -13.804 1.547 -2.054 1.00 90.31 213 MET A C 1
ATOM 1648 O O . MET A 1 213 ? -14.946 1.965 -2.217 1.00 90.31 213 MET A O 1
ATOM 1652 N N . HIS A 1 214 ? -12.904 2.218 -1.324 1.00 88.56 214 HIS A N 1
ATOM 1653 C CA . HIS A 1 214 ? -13.180 3.545 -0.769 1.00 88.56 214 HIS A CA 1
ATOM 1654 C C . HIS A 1 214 ? -13.493 4.569 -1.858 1.00 88.56 214 HIS A C 1
ATOM 1656 O O . HIS A 1 214 ? -12.944 4.521 -2.959 1.00 88.56 214 HIS A O 1
ATOM 1662 N N . GLU A 1 215 ? -14.366 5.520 -1.533 1.00 92.25 215 GLU A N 1
ATOM 1663 C CA . GLU A 1 215 ? -14.825 6.511 -2.494 1.00 92.25 215 GLU A CA 1
ATOM 1664 C C . GLU A 1 215 ? -13.920 7.743 -2.566 1.00 92.25 215 GLU A C 1
ATOM 1666 O O . GLU A 1 215 ? -13.542 8.352 -1.561 1.00 92.25 215 GLU A O 1
ATOM 1671 N N . VAL A 1 216 ? -13.663 8.169 -3.797 1.00 88.44 216 VAL A N 1
ATOM 1672 C CA . VAL A 1 216 ? -13.153 9.496 -4.128 1.00 88.44 216 VAL A CA 1
ATOM 1673 C C . VAL A 1 216 ? -14.181 10.146 -5.047 1.00 88.44 216 VAL A C 1
ATOM 1675 O O . VAL A 1 216 ? -14.591 9.549 -6.037 1.00 88.44 216 VAL A O 1
ATOM 1678 N N . GLY A 1 217 ? -14.674 11.337 -4.712 1.00 87.12 217 GLY A N 1
ATOM 1679 C CA . GLY A 1 217 ? -15.730 12.037 -5.452 1.00 87.12 217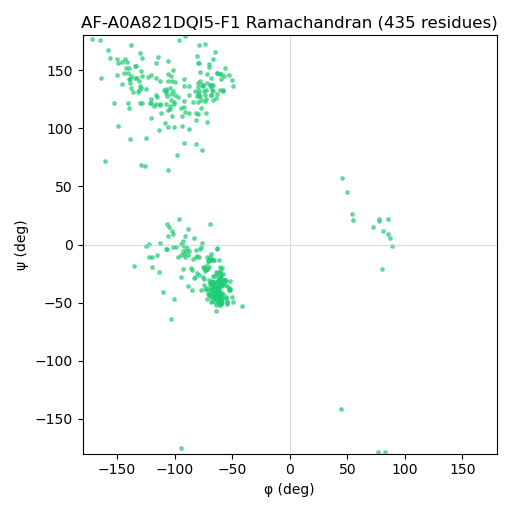 GLY A CA 1
ATOM 1680 C C . GLY A 1 217 ? -16.956 11.164 -5.755 1.00 87.12 217 GLY A C 1
ATOM 1681 O O . GLY A 1 217 ? -17.387 11.106 -6.903 1.00 87.12 217 GLY A O 1
ATOM 1682 N N . GLY A 1 218 ? -17.444 10.405 -4.769 1.00 88.44 218 GLY A N 1
ATOM 1683 C CA . GLY A 1 218 ? -18.651 9.573 -4.890 1.00 88.44 218 GLY A CA 1
ATOM 1684 C C . GLY A 1 218 ? -18.521 8.317 -5.761 1.00 88.44 218 GLY A C 1
ATOM 1685 O O . GLY A 1 218 ? -19.536 7.761 -6.172 1.00 88.44 218 GLY A O 1
ATOM 1686 N N . LYS A 1 219 ? -17.296 7.889 -6.092 1.00 92.25 219 LYS A N 1
ATOM 1687 C CA . LYS A 1 219 ? -17.016 6.648 -6.833 1.00 92.25 219 LYS A CA 1
ATOM 1688 C C . LYS A 1 219 ? -15.879 5.885 -6.180 1.00 92.25 219 LYS A C 1
ATOM 1690 O O . LYS A 1 219 ? -14.913 6.516 -5.748 1.00 92.25 219 LYS A O 1
ATOM 1695 N N . ALA A 1 220 ? -15.951 4.556 -6.168 1.00 93.94 220 ALA A N 1
ATOM 1696 C CA . ALA A 1 220 ? -14.862 3.718 -5.667 1.00 93.94 220 ALA A CA 1
ATOM 1697 C C . ALA A 1 220 ? -13.550 4.012 -6.420 1.00 93.94 220 ALA A C 1
ATOM 1699 O O . ALA A 1 220 ? -13.573 4.275 -7.627 1.00 93.94 220 ALA A O 1
ATOM 1700 N N . MET A 1 221 ? -12.399 3.941 -5.740 1.00 94.50 221 MET A N 1
ATOM 1701 C CA . MET A 1 221 ? -11.103 4.212 -6.377 1.00 94.50 221 MET A CA 1
ATOM 1702 C C . MET A 1 221 ? -10.879 3.337 -7.612 1.00 94.50 221 MET A C 1
ATOM 1704 O O . MET A 1 221 ? -10.553 3.849 -8.684 1.00 94.50 221 MET A O 1
ATOM 1708 N N . ILE A 1 222 ? -11.165 2.039 -7.489 1.00 94.56 222 ILE A N 1
ATOM 1709 C CA . ILE A 1 222 ? -11.065 1.091 -8.599 1.00 94.56 222 ILE A CA 1
ATOM 1710 C C . ILE A 1 222 ? -12.004 1.435 -9.760 1.00 94.56 222 ILE A C 1
ATOM 1712 O O . ILE A 1 222 ? -11.616 1.289 -10.915 1.00 94.56 222 ILE A O 1
ATOM 1716 N N . GLU A 1 223 ? -13.211 1.942 -9.484 1.00 95.62 223 GLU A N 1
ATOM 1717 C CA . GLU A 1 223 ? -14.157 2.349 -10.529 1.00 95.62 223 GLU A CA 1
ATOM 1718 C C . GLU A 1 223 ? -13.582 3.502 -11.356 1.00 95.62 223 GLU A C 1
ATOM 1720 O O . GLU A 1 223 ? -13.689 3.499 -12.581 1.00 95.62 223 GLU A O 1
ATOM 1725 N N . ARG A 1 224 ? -12.924 4.472 -10.709 1.00 94.50 224 ARG A N 1
ATOM 1726 C CA . ARG A 1 224 ? -12.281 5.593 -11.410 1.00 94.50 224 ARG A CA 1
ATOM 1727 C C . ARG A 1 224 ? -11.140 5.128 -12.299 1.00 94.50 224 ARG A C 1
ATOM 1729 O O . ARG A 1 224 ? -11.071 5.540 -13.454 1.00 94.50 224 ARG A O 1
ATOM 1736 N N . VAL A 1 225 ? -10.285 4.245 -11.784 1.00 95.94 225 VAL A N 1
ATOM 1737 C CA . VAL A 1 225 ? -9.174 3.676 -12.559 1.00 95.94 225 VAL A CA 1
ATOM 1738 C C . VAL A 1 225 ? -9.708 2.914 -13.775 1.00 95.94 225 VAL A C 1
ATOM 1740 O O . VAL A 1 225 ? -9.238 3.140 -14.889 1.00 95.94 225 VAL A O 1
ATOM 1743 N N . LEU A 1 226 ? -10.737 2.078 -13.591 1.00 96.94 226 LEU A N 1
ATOM 1744 C CA . LEU A 1 226 ? -11.380 1.338 -14.680 1.00 96.94 226 LEU A CA 1
ATOM 1745 C C . LEU A 1 226 ? -12.026 2.270 -15.710 1.00 96.94 226 LEU A C 1
ATOM 1747 O O . LEU A 1 226 ? -11.827 2.068 -16.903 1.00 96.94 226 LEU A O 1
ATOM 1751 N N . ALA A 1 227 ? -12.745 3.309 -15.279 1.00 95.38 227 ALA A N 1
ATOM 1752 C CA . ALA A 1 227 ? -13.367 4.276 -16.183 1.00 95.38 227 ALA A CA 1
ATOM 1753 C C . ALA A 1 227 ? -12.323 5.033 -17.022 1.00 95.38 227 ALA A C 1
ATOM 1755 O O . ALA A 1 227 ? -12.495 5.208 -18.230 1.00 95.38 227 ALA A O 1
ATOM 1756 N N . ASN A 1 228 ? -11.211 5.438 -16.402 1.00 95.12 228 ASN A N 1
ATOM 1757 C CA . ASN A 1 228 ? -10.128 6.124 -17.101 1.00 95.12 228 ASN A CA 1
ATOM 1758 C C . ASN A 1 228 ? -9.408 5.189 -18.082 1.00 95.12 228 ASN A C 1
ATOM 1760 O O . ASN A 1 228 ? -9.127 5.602 -19.207 1.00 95.12 228 ASN A O 1
ATOM 1764 N N . ALA A 1 229 ? -9.190 3.922 -17.721 1.00 96.44 229 ALA A N 1
ATOM 1765 C CA . ALA A 1 229 ? -8.663 2.916 -18.643 1.00 96.44 229 ALA A CA 1
ATOM 1766 C C . ALA A 1 229 ? -9.629 2.629 -19.811 1.00 96.44 229 ALA A C 1
ATOM 1768 O O . ALA A 1 229 ? -9.196 2.568 -20.961 1.00 96.44 229 ALA A O 1
ATOM 1769 N N . GLN A 1 230 ? -10.936 2.535 -19.542 1.00 96.81 230 GLN A N 1
ATOM 1770 C CA . GLN A 1 230 ? -11.967 2.249 -20.547 1.00 96.81 230 GLN A CA 1
ATOM 1771 C C . GLN A 1 230 ? -12.111 3.363 -21.588 1.00 96.81 230 GLN A C 1
ATOM 1773 O O . GLN A 1 230 ? -12.461 3.105 -22.735 1.00 96.81 230 GLN A O 1
ATOM 1778 N N . SER A 1 231 ? -11.773 4.604 -21.231 1.00 96.38 231 SER A N 1
ATOM 1779 C CA . SER A 1 231 ? -11.716 5.704 -22.203 1.00 96.38 231 SER A CA 1
ATOM 1780 C C . SER A 1 231 ? -10.599 5.554 -23.252 1.00 96.38 231 SER A C 1
ATOM 1782 O O . SER A 1 231 ? -10.596 6.276 -24.248 1.00 96.38 231 SER A O 1
ATOM 1784 N N . ILE A 1 232 ? -9.657 4.629 -23.032 1.00 96.56 232 ILE A N 1
ATOM 1785 C CA . ILE A 1 232 ? -8.499 4.369 -23.898 1.00 96.56 232 ILE A CA 1
ATOM 1786 C C . ILE A 1 232 ? -8.628 3.017 -24.604 1.00 96.56 232 ILE A C 1
ATOM 1788 O O . ILE A 1 232 ? -8.272 2.901 -25.776 1.00 96.56 232 ILE A O 1
ATOM 1792 N N . THR A 1 233 ? -9.093 1.982 -23.900 1.00 96.00 233 THR A N 1
ATOM 1793 C CA . THR A 1 233 ? -9.136 0.606 -24.410 1.00 96.00 233 THR A CA 1
ATOM 1794 C C . THR A 1 233 ? -10.288 -0.192 -23.809 1.00 96.00 233 THR A C 1
ATOM 1796 O O . THR A 1 233 ? -10.588 -0.069 -22.627 1.00 96.00 233 THR A O 1
ATOM 1799 N N . ASP A 1 234 ? -10.864 -1.092 -24.606 1.00 95.25 234 ASP A N 1
ATOM 1800 C CA . ASP A 1 234 ? -11.836 -2.091 -24.138 1.00 95.25 234 ASP A CA 1
ATOM 1801 C C . ASP A 1 234 ? -11.165 -3.388 -23.638 1.00 95.25 234 ASP A C 1
ATOM 1803 O O . ASP A 1 234 ? -11.827 -4.297 -23.139 1.00 95.25 234 ASP A O 1
ATOM 1807 N N . ASP A 1 235 ? -9.842 -3.516 -23.787 1.00 96.88 235 ASP A N 1
ATOM 1808 C CA . ASP A 1 235 ? -9.084 -4.709 -23.391 1.00 96.88 235 ASP A CA 1
ATOM 1809 C C . ASP A 1 235 ? -8.442 -4.519 -22.015 1.00 96.88 235 ASP A C 1
ATOM 1811 O O . ASP A 1 235 ? -7.252 -4.224 -21.893 1.00 96.88 235 ASP A O 1
ATOM 1815 N N . ILE A 1 236 ? -9.266 -4.640 -20.976 1.00 98.12 236 ILE A N 1
ATOM 1816 C CA . ILE A 1 236 ? -8.864 -4.444 -19.581 1.00 98.12 236 ILE A CA 1
ATOM 1817 C C . ILE A 1 236 ? -8.819 -5.795 -18.866 1.00 98.12 236 ILE A C 1
ATOM 1819 O O . ILE A 1 236 ? -9.758 -6.592 -18.952 1.00 98.12 236 ILE A O 1
ATOM 1823 N N . ILE A 1 237 ? -7.743 -6.033 -18.113 1.00 98.19 237 ILE A N 1
ATOM 1824 C CA . ILE A 1 237 ? -7.587 -7.194 -17.232 1.00 98.19 237 ILE A CA 1
ATOM 1825 C C . ILE A 1 237 ? -7.500 -6.693 -15.790 1.00 98.19 237 ILE A C 1
ATOM 1827 O O . ILE A 1 237 ? -6.608 -5.917 -15.454 1.00 98.19 237 ILE A O 1
ATOM 1831 N N . LEU A 1 238 ? -8.419 -7.144 -14.940 1.00 97.31 238 LEU A N 1
ATOM 1832 C CA . LEU A 1 238 ? -8.433 -6.860 -13.513 1.00 97.31 238 LEU A CA 1
ATOM 1833 C C . LEU A 1 238 ? -7.918 -8.074 -12.739 1.00 97.31 238 LEU A C 1
ATOM 1835 O O . LEU A 1 238 ? -8.588 -9.106 -12.655 1.00 97.31 238 LEU A O 1
ATOM 1839 N N . VAL A 1 239 ? -6.731 -7.927 -12.155 1.00 93.75 239 VAL A N 1
ATOM 1840 C CA . VAL A 1 239 ? -6.176 -8.903 -11.215 1.00 93.75 239 VAL A CA 1
ATOM 1841 C C . VAL A 1 239 ? -6.666 -8.564 -9.812 1.00 93.75 239 VAL A C 1
ATOM 1843 O O . VAL A 1 239 ? -6.550 -7.418 -9.384 1.00 93.75 239 VAL A O 1
ATOM 1846 N N . HIS A 1 240 ? -7.225 -9.538 -9.099 1.00 87.31 240 HIS A N 1
ATOM 1847 C CA . HIS A 1 240 ? -7.801 -9.311 -7.775 1.00 87.31 240 HIS A CA 1
ATOM 1848 C C . HIS A 1 240 ? -7.524 -10.462 -6.808 1.00 87.31 240 HIS A C 1
ATOM 1850 O O . HIS A 1 240 ? -7.309 -11.602 -7.218 1.00 87.31 240 HIS A O 1
ATOM 1856 N N . SER A 1 241 ? -7.581 -10.175 -5.509 1.00 82.75 241 SER A N 1
ATOM 1857 C CA . SER A 1 241 ? -7.551 -11.195 -4.460 1.00 82.75 241 SER A CA 1
ATOM 1858 C C . SER A 1 241 ? -8.935 -11.839 -4.260 1.00 82.75 241 SER A C 1
ATOM 1860 O O . SER A 1 241 ? -9.950 -11.251 -4.663 1.00 82.75 241 SER A O 1
ATOM 1862 N N . PRO A 1 242 ? -9.025 -13.015 -3.607 1.00 77.06 242 PRO A N 1
ATOM 1863 C CA . PRO A 1 242 ? -10.307 -13.625 -3.250 1.00 77.06 242 PRO A CA 1
ATOM 1864 C C . PRO A 1 242 ? -11.201 -12.704 -2.406 1.00 77.06 242 PRO A C 1
ATOM 1866 O O . PRO A 1 242 ? -12.415 -12.695 -2.573 1.00 77.06 242 PRO A O 1
ATOM 1869 N N . GLN A 1 243 ? -10.603 -11.896 -1.526 1.00 75.94 243 GLN A N 1
ATOM 1870 C CA . GLN A 1 243 ? -11.321 -10.996 -0.619 1.00 75.94 243 GLN A CA 1
ATOM 1871 C C . GLN A 1 243 ? -11.976 -9.824 -1.356 1.00 75.94 243 GLN A C 1
ATOM 1873 O O . GLN A 1 243 ? -13.018 -9.335 -0.930 1.00 75.94 243 GLN A O 1
ATOM 1878 N N . LEU A 1 244 ? -11.380 -9.369 -2.464 1.00 82.50 244 LEU A N 1
ATOM 1879 C CA . LEU A 1 244 ? -11.928 -8.269 -3.255 1.00 82.50 244 LEU A CA 1
ATOM 1880 C C . LEU A 1 244 ? -13.081 -8.727 -4.160 1.00 82.50 244 LEU A C 1
ATOM 1882 O O . LEU A 1 244 ? -13.952 -7.923 -4.483 1.00 82.50 244 LEU A O 1
ATOM 1886 N N . GLU A 1 245 ? -13.112 -10.007 -4.547 1.00 88.06 245 GLU A N 1
ATOM 1887 C CA . GLU A 1 245 ? -14.037 -10.546 -5.552 1.00 88.06 245 GLU A CA 1
ATOM 1888 C C . GLU A 1 245 ? -15.521 -10.194 -5.326 1.00 88.06 245 GLU A C 1
ATOM 1890 O O . GLU A 1 245 ? -16.155 -9.749 -6.290 1.00 88.06 245 GLU A O 1
ATOM 1895 N N . PRO A 1 246 ? -16.088 -10.294 -4.103 1.00 88.25 246 PRO A N 1
ATOM 1896 C CA . PRO A 1 246 ? -17.493 -9.957 -3.860 1.00 88.25 246 PRO A CA 1
ATOM 1897 C C . PRO A 1 246 ? -17.855 -8.510 -4.228 1.00 88.25 246 PRO A C 1
ATOM 1899 O O . PRO A 1 246 ? -18.974 -8.250 -4.669 1.00 88.25 246 PRO A O 1
ATOM 1902 N N . TYR A 1 247 ? -16.906 -7.580 -4.097 1.00 89.19 247 TYR A N 1
ATOM 1903 C CA . TYR A 1 247 ? -17.120 -6.140 -4.273 1.00 89.19 247 TYR A CA 1
ATOM 1904 C C . TYR A 1 247 ? -17.019 -5.677 -5.727 1.00 89.19 247 TYR A C 1
ATOM 1906 O O . TYR A 1 247 ? -17.536 -4.619 -6.077 1.00 89.19 247 TYR A O 1
ATOM 1914 N N . ILE A 1 248 ? -16.346 -6.455 -6.576 1.00 91.75 248 ILE A N 1
ATOM 1915 C CA . ILE A 1 248 ? -15.999 -6.041 -7.941 1.00 91.75 248 ILE A CA 1
ATOM 1916 C C . ILE A 1 248 ? -16.832 -6.740 -9.015 1.00 91.75 248 ILE A C 1
ATOM 1918 O O . ILE A 1 248 ? -16.696 -6.411 -10.186 1.00 91.75 248 ILE A O 1
ATOM 1922 N N . THR A 1 249 ? -17.709 -7.685 -8.657 1.00 91.75 249 THR A N 1
ATOM 1923 C CA . THR A 1 249 ? -18.473 -8.507 -9.621 1.00 91.75 249 THR A CA 1
ATOM 1924 C C . THR A 1 249 ? -19.225 -7.708 -10.695 1.00 91.75 249 THR A C 1
ATOM 1926 O O . THR A 1 249 ? -19.335 -8.178 -11.830 1.00 91.75 249 THR A O 1
ATOM 1929 N N . SER A 1 250 ? -19.684 -6.492 -10.382 1.00 92.81 250 SER A N 1
ATOM 1930 C CA . SER A 1 250 ? -20.348 -5.578 -11.323 1.00 92.81 250 SER A CA 1
ATOM 1931 C C . SER A 1 250 ? -19.460 -5.171 -12.510 1.00 92.81 250 SER A C 1
ATOM 1933 O O . SER A 1 250 ? -19.969 -4.940 -13.609 1.00 92.81 250 SER A O 1
ATOM 1935 N N . TYR A 1 251 ? -18.135 -5.153 -12.334 1.00 94.69 251 TYR A N 1
ATOM 1936 C CA . TYR A 1 251 ? -17.171 -4.748 -13.361 1.00 94.69 251 TYR A CA 1
ATOM 1937 C C . TYR A 1 251 ? -16.835 -5.855 -14.370 1.00 94.69 251 TYR A C 1
ATOM 1939 O O . TYR A 1 251 ? -16.162 -5.592 -15.364 1.00 94.69 251 TYR A O 1
ATOM 1947 N N . ARG A 1 252 ? -17.348 -7.084 -14.199 1.00 93.44 252 ARG A N 1
ATOM 1948 C CA . ARG A 1 252 ? -17.129 -8.193 -15.157 1.00 93.44 252 ARG A CA 1
ATOM 1949 C C . ARG A 1 252 ? -17.618 -7.889 -16.577 1.00 93.44 252 ARG A C 1
ATOM 1951 O O . ARG A 1 252 ? -17.200 -8.550 -17.520 1.00 93.44 252 ARG A O 1
ATOM 1958 N N . SER A 1 253 ? -18.520 -6.920 -16.726 1.00 92.44 253 SER A N 1
ATOM 1959 C CA . SER A 1 253 ? -19.015 -6.467 -18.030 1.00 92.44 253 SER A CA 1
ATOM 1960 C C . SER A 1 253 ? -18.005 -5.617 -18.810 1.00 92.44 253 SER A C 1
ATOM 1962 O O . SER A 1 253 ? -18.133 -5.516 -20.026 1.00 92.44 253 SER A O 1
ATOM 1964 N N . ILE A 1 254 ? -17.012 -5.031 -18.131 1.00 93.88 254 ILE A N 1
ATOM 1965 C CA . ILE A 1 254 ? -16.062 -4.071 -18.714 1.00 93.88 254 ILE A CA 1
ATOM 1966 C C . ILE A 1 254 ? -14.599 -4.527 -18.644 1.00 93.88 254 ILE A C 1
ATOM 1968 O O . ILE A 1 254 ? -13.745 -3.918 -19.280 1.00 93.88 254 ILE A O 1
ATOM 1972 N N . CYS A 1 255 ? -14.283 -5.589 -17.895 1.00 95.81 255 CYS A N 1
ATOM 1973 C CA . CYS A 1 255 ? -12.934 -6.149 -17.848 1.00 95.81 255 CYS A CA 1
ATOM 1974 C C . CYS A 1 255 ? -12.916 -7.666 -17.601 1.00 95.81 255 CYS A C 1
ATOM 1976 O O . CYS A 1 255 ? -13.841 -8.256 -17.038 1.00 95.81 255 CYS A O 1
ATOM 1978 N N . LYS A 1 256 ? -11.826 -8.310 -18.031 1.00 97.50 256 LYS A N 1
ATOM 1979 C CA . LYS A 1 256 ? -11.531 -9.727 -17.777 1.00 97.50 256 LYS A CA 1
ATOM 1980 C C . LYS A 1 256 ? -10.964 -9.875 -16.369 1.00 97.50 256 LYS A C 1
ATOM 1982 O O . LYS A 1 256 ? -10.099 -9.100 -15.981 1.00 97.50 256 LYS A O 1
ATOM 1987 N N . PHE A 1 257 ? -11.418 -10.868 -15.611 1.00 96.81 257 PHE A N 1
ATOM 1988 C CA . PHE A 1 257 ? -10.968 -11.066 -14.228 1.00 96.81 257 PHE A CA 1
ATOM 1989 C C . PHE A 1 257 ? -9.910 -12.155 -14.150 1.00 96.81 257 PHE A C 1
ATOM 1991 O O . PHE A 1 257 ? -10.048 -13.205 -14.777 1.00 96.81 257 PHE A O 1
ATOM 1998 N N . VAL A 1 258 ? -8.899 -11.913 -13.324 1.00 95.62 258 VAL A N 1
ATOM 1999 C CA . VAL A 1 258 ? -7.851 -12.871 -12.989 1.00 95.62 258 VAL A CA 1
ATOM 2000 C C . VAL A 1 258 ? -7.725 -12.924 -11.474 1.00 95.62 258 VAL A C 1
ATOM 2002 O O . VAL A 1 258 ? -7.445 -11.918 -10.826 1.00 95.62 258 VAL A O 1
ATOM 2005 N N . LEU A 1 259 ? -7.915 -14.111 -10.904 1.00 88.31 259 LEU A N 1
ATOM 2006 C CA . LEU A 1 259 ? -7.743 -14.323 -9.474 1.00 88.31 259 LEU A CA 1
ATOM 2007 C C . LEU A 1 259 ? -6.254 -14.486 -9.144 1.00 88.31 259 LEU A C 1
ATOM 2009 O O . LEU A 1 259 ? -5.578 -15.352 -9.698 1.00 88.31 259 LEU A O 1
ATOM 2013 N N . GLN A 1 260 ? -5.764 -13.704 -8.189 1.00 79.50 260 GLN A N 1
ATOM 2014 C CA . GLN A 1 260 ? -4.486 -13.909 -7.521 1.00 79.50 260 GLN A CA 1
ATOM 2015 C C . GLN A 1 260 ? -4.748 -14.575 -6.159 1.00 79.50 260 GLN A C 1
ATOM 2017 O O . GLN A 1 260 ? -5.138 -13.897 -5.211 1.00 79.50 260 GLN A O 1
ATOM 2022 N N . PRO A 1 261 ? -4.544 -15.897 -6.021 1.00 65.19 261 PRO A N 1
ATOM 2023 C CA . PRO A 1 261 ? -4.944 -16.629 -4.817 1.00 65.19 261 PRO A CA 1
ATOM 2024 C C . PRO A 1 261 ? -4.058 -16.348 -3.594 1.00 65.19 261 PRO A C 1
ATOM 2026 O O . PRO A 1 261 ? -4.468 -16.640 -2.474 1.00 65.19 261 PRO A O 1
ATOM 2029 N N . ARG A 1 262 ? -2.842 -15.819 -3.793 1.00 65.75 262 ARG A N 1
ATOM 2030 C CA . ARG A 1 262 ? -1.883 -15.486 -2.729 1.00 65.75 262 ARG A CA 1
ATOM 2031 C C . ARG A 1 262 ? -1.206 -14.137 -3.003 1.00 65.75 262 ARG A C 1
ATOM 2033 O O . ARG A 1 262 ? -0.918 -13.864 -4.172 1.00 65.75 262 ARG A O 1
ATOM 2040 N N . PRO A 1 263 ? -0.893 -13.337 -1.970 1.00 63.25 263 PRO A N 1
ATOM 2041 C CA . PRO A 1 263 ? -0.206 -12.056 -2.116 1.00 63.25 263 PRO A CA 1
ATOM 2042 C C . PRO A 1 263 ? 1.289 -12.278 -2.392 1.00 63.25 263 PRO A C 1
ATOM 2044 O O . PRO A 1 263 ? 2.124 -12.247 -1.505 1.00 63.25 263 PRO A O 1
ATOM 2047 N N . VAL A 1 264 ? 1.634 -12.564 -3.645 1.00 68.75 264 VAL A N 1
ATOM 2048 C CA . VAL A 1 264 ? 3.028 -12.783 -4.094 1.00 68.75 264 VAL A CA 1
ATOM 2049 C C . VAL A 1 264 ? 3.654 -11.510 -4.685 1.00 68.75 264 VAL A C 1
ATOM 2051 O O . VAL A 1 264 ? 4.585 -11.564 -5.488 1.00 68.75 264 VAL A O 1
ATOM 2054 N N . GLY A 1 265 ? 3.114 -10.345 -4.321 1.00 75.56 265 GLY A N 1
ATOM 2055 C CA . GLY A 1 265 ? 3.513 -9.043 -4.850 1.00 75.56 265 GLY A CA 1
ATOM 2056 C C . GLY A 1 265 ? 2.992 -8.728 -6.258 1.00 75.56 265 GLY A C 1
ATOM 2057 O O . GLY A 1 265 ? 2.244 -9.491 -6.888 1.00 75.56 265 GLY A O 1
ATOM 2058 N N . THR A 1 266 ? 3.390 -7.555 -6.753 1.00 84.56 266 THR A N 1
ATOM 2059 C CA . THR A 1 266 ? 2.875 -6.944 -7.988 1.00 84.56 266 THR A CA 1
ATOM 2060 C C . THR A 1 266 ? 3.404 -7.628 -9.249 1.00 84.56 266 THR A C 1
ATOM 2062 O O . THR A 1 266 ? 2.679 -7.730 -10.239 1.00 84.56 266 THR A O 1
ATOM 2065 N N . ALA A 1 267 ? 4.616 -8.194 -9.211 1.00 89.56 267 ALA A N 1
ATOM 2066 C CA . ALA A 1 267 ? 5.134 -9.022 -10.301 1.00 89.56 267 ALA A CA 1
ATOM 2067 C C . ALA A 1 267 ? 4.281 -10.287 -10.491 1.00 89.56 267 ALA A C 1
ATOM 2069 O O . ALA A 1 267 ? 3.914 -10.633 -11.615 1.00 89.56 267 ALA A O 1
ATOM 2070 N N . GLY A 1 268 ? 3.917 -10.954 -9.391 1.00 87.94 268 GLY A N 1
ATOM 2071 C CA . GLY A 1 268 ? 3.074 -12.146 -9.436 1.00 87.94 268 GLY A CA 1
ATOM 2072 C C . GLY A 1 268 ? 1.637 -11.849 -9.877 1.00 87.94 268 GLY A C 1
ATOM 2073 O O . GLY A 1 268 ? 1.042 -12.655 -10.591 1.00 87.94 268 GLY A O 1
ATOM 2074 N N . ALA A 1 269 ? 1.102 -10.671 -9.537 1.00 87.75 269 ALA A N 1
ATOM 2075 C CA . ALA A 1 269 ? -0.197 -10.222 -10.035 1.00 87.75 269 ALA A CA 1
ATOM 2076 C C . ALA A 1 269 ? -0.208 -10.137 -11.572 1.00 87.75 269 ALA A C 1
ATOM 2078 O O . ALA A 1 269 ? -1.065 -10.739 -12.221 1.00 87.75 269 ALA A O 1
ATOM 2079 N N . VAL A 1 270 ? 0.788 -9.468 -12.167 1.00 94.44 270 VAL A N 1
ATOM 2080 C CA . VAL A 1 270 ? 0.917 -9.375 -13.633 1.00 94.44 270 VAL A CA 1
ATOM 2081 C C . VAL A 1 270 ? 1.184 -10.744 -14.261 1.00 94.44 270 VAL A C 1
ATOM 2083 O O . VAL A 1 270 ? 0.666 -11.037 -15.337 1.00 94.44 270 VAL A O 1
ATOM 2086 N N . TYR A 1 271 ? 1.937 -11.614 -13.584 1.00 93.00 271 TYR A N 1
ATOM 2087 C CA . TYR A 1 271 ? 2.235 -12.956 -14.083 1.00 93.00 271 TYR A CA 1
ATOM 2088 C C . TYR A 1 271 ? 0.979 -13.822 -14.209 1.00 93.00 271 TYR A C 1
ATOM 2090 O O . TYR A 1 271 ? 0.801 -14.486 -15.226 1.00 93.00 271 TYR A O 1
ATOM 2098 N N . ASN A 1 272 ? 0.059 -13.748 -13.243 1.00 90.62 272 ASN A N 1
ATOM 2099 C CA . ASN A 1 272 ? -1.218 -14.466 -13.312 1.00 90.62 272 ASN A CA 1
ATOM 2100 C C . ASN A 1 272 ? -2.096 -14.013 -14.492 1.00 90.62 272 ASN A C 1
ATOM 2102 O O . ASN A 1 272 ? -2.940 -14.774 -14.958 1.00 90.62 272 ASN A O 1
ATOM 2106 N N . ALA A 1 273 ? -1.909 -12.784 -14.980 1.00 95.50 273 ALA A N 1
ATOM 2107 C CA . ALA A 1 273 ? -2.634 -12.238 -16.126 1.00 95.50 273 ALA A CA 1
ATOM 2108 C C . ALA A 1 273 ? -1.945 -12.490 -17.477 1.00 95.50 273 ALA A C 1
ATOM 2110 O O . ALA A 1 273 ? -2.514 -12.163 -18.520 1.00 95.50 273 ALA A O 1
ATOM 2111 N N . LEU A 1 274 ? -0.735 -13.055 -17.481 1.00 94.88 274 LEU A N 1
ATOM 2112 C CA . LEU A 1 274 ? 0.137 -13.105 -18.655 1.00 94.88 274 LEU A CA 1
ATOM 2113 C C . LEU A 1 274 ? -0.485 -13.855 -19.844 1.00 94.88 274 LEU A C 1
ATOM 2115 O O . LEU A 1 274 ? -0.267 -13.476 -20.995 1.00 94.88 274 LEU A O 1
ATOM 2119 N N . ASP A 1 275 ? -1.292 -14.881 -19.586 1.00 94.56 275 ASP A N 1
ATOM 2120 C CA . ASP A 1 275 ? -1.966 -15.665 -20.629 1.00 94.56 275 ASP A CA 1
ATOM 2121 C C . ASP A 1 275 ? -3.078 -14.887 -21.351 1.00 94.56 275 ASP A C 1
ATOM 2123 O O . ASP A 1 275 ? -3.457 -15.241 -22.465 1.00 94.56 275 ASP A O 1
ATOM 2127 N N . LEU A 1 276 ? -3.586 -13.808 -20.747 1.00 96.19 276 LEU A N 1
ATOM 2128 C CA . LEU A 1 276 ? -4.631 -12.961 -21.329 1.00 96.19 276 LEU A CA 1
ATOM 2129 C C . LEU A 1 276 ? -4.081 -11.743 -22.083 1.00 96.19 276 LEU A C 1
ATOM 2131 O O . LEU A 1 276 ? -4.855 -11.048 -22.743 1.00 96.19 276 LEU A O 1
ATOM 2135 N N . VAL A 1 277 ? -2.777 -11.472 -21.976 1.00 95.69 277 VAL A N 1
ATOM 2136 C CA . VAL A 1 277 ? -2.113 -10.352 -22.655 1.00 95.69 277 VAL A CA 1
ATOM 2137 C C . VAL A 1 277 ? -2.082 -10.594 -24.167 1.00 95.69 277 VAL A C 1
ATOM 2139 O O . VAL A 1 277 ? -1.628 -11.644 -24.617 1.00 95.69 277 VAL A O 1
ATOM 2142 N N . ASP A 1 278 ? -2.527 -9.612 -24.955 1.00 94.44 278 ASP A N 1
ATOM 2143 C CA . ASP A 1 278 ? -2.420 -9.629 -26.419 1.00 94.44 278 ASP A CA 1
ATOM 2144 C C . ASP A 1 278 ? -1.007 -9.217 -26.860 1.00 94.44 278 ASP A C 1
ATOM 2146 O O . ASP A 1 278 ? -0.535 -8.120 -26.557 1.00 94.44 278 ASP A O 1
ATOM 2150 N N . ASP A 1 279 ? -0.341 -10.086 -27.620 1.00 92.94 279 ASP A N 1
ATOM 2151 C CA . ASP A 1 279 ? 1.030 -9.877 -28.094 1.00 92.94 279 ASP A CA 1
ATOM 2152 C C . ASP A 1 279 ? 1.173 -8.729 -29.105 1.00 92.94 279 ASP A C 1
ATOM 2154 O O . ASP A 1 279 ? 2.288 -8.282 -29.380 1.00 92.94 279 ASP A O 1
ATOM 2158 N N . ASN A 1 280 ? 0.062 -8.222 -29.640 1.00 94.00 280 ASN A N 1
ATOM 2159 C CA . ASN A 1 280 ? 0.055 -7.119 -30.598 1.00 94.00 280 ASN A CA 1
ATOM 2160 C C . ASN A 1 280 ? -0.253 -5.761 -29.956 1.00 94.00 280 ASN A C 1
ATOM 2162 O O . ASN A 1 280 ? -0.256 -4.748 -30.659 1.00 94.00 280 ASN A O 1
ATOM 2166 N N . LYS A 1 281 ? -0.523 -5.714 -28.645 1.00 94.88 281 LYS A N 1
ATOM 2167 C CA . LYS A 1 281 ? -0.898 -4.486 -27.935 1.00 94.88 281 LYS A CA 1
ATOM 2168 C C . LYS A 1 281 ? 0.139 -4.110 -26.888 1.00 94.88 281 LYS A C 1
ATOM 2170 O O . LYS A 1 281 ? 0.706 -4.962 -26.212 1.00 94.88 281 LYS A O 1
ATOM 2175 N N . ILE A 1 282 ? 0.367 -2.808 -26.731 1.00 96.69 282 ILE A N 1
ATOM 2176 C CA . ILE A 1 282 ? 1.142 -2.283 -25.603 1.00 96.69 282 ILE A CA 1
ATOM 2177 C C . ILE A 1 282 ? 0.321 -2.496 -24.331 1.00 96.69 282 ILE A C 1
ATOM 2179 O O . ILE A 1 282 ? -0.885 -2.252 -24.315 1.00 96.69 282 ILE A O 1
ATOM 2183 N N . VAL A 1 283 ? 0.983 -2.934 -23.266 1.00 97.81 283 VAL A N 1
ATOM 2184 C CA . VAL A 1 283 ? 0.357 -3.182 -21.966 1.00 97.81 283 VAL A CA 1
ATOM 2185 C C . VAL A 1 283 ? 0.696 -2.034 -21.031 1.00 97.81 283 VAL A C 1
ATOM 2187 O O . VAL A 1 283 ? 1.872 -1.717 -20.881 1.00 97.81 283 VAL A O 1
ATOM 2190 N N . SER A 1 284 ? -0.299 -1.444 -20.371 1.00 97.62 284 SER A N 1
ATOM 2191 C CA . SER A 1 284 ? -0.086 -0.550 -19.228 1.00 97.62 284 SER A CA 1
ATOM 2192 C C . SER A 1 284 ? -0.551 -1.236 -17.947 1.00 97.62 284 SER A C 1
ATOM 2194 O O . SER A 1 284 ? -1.631 -1.821 -17.915 1.00 97.62 284 SER A O 1
ATOM 2196 N N . VAL A 1 285 ? 0.277 -1.182 -16.905 1.00 97.69 285 VAL A N 1
ATOM 2197 C CA . VAL A 1 285 ? -0.029 -1.709 -15.573 1.00 97.69 285 VAL A CA 1
ATOM 2198 C C . VAL A 1 285 ? -0.357 -0.535 -14.658 1.00 97.69 285 VAL A C 1
ATOM 2200 O O . VAL A 1 285 ? 0.493 0.323 -14.417 1.00 97.69 285 VAL A O 1
ATOM 2203 N N . LEU A 1 286 ? -1.597 -0.515 -14.169 1.00 95.81 286 LEU A N 1
ATOM 2204 C CA . LEU A 1 286 ? -2.142 0.483 -13.247 1.00 95.81 286 LEU A CA 1
ATOM 2205 C C . LEU A 1 286 ? -2.462 -0.173 -11.898 1.00 95.81 286 LEU A C 1
ATOM 2207 O O . LEU A 1 286 ? -2.646 -1.389 -11.829 1.00 95.81 286 LEU A O 1
ATOM 2211 N N . TYR A 1 287 ? -2.598 0.638 -10.850 1.00 91.19 287 TYR A N 1
ATOM 2212 C CA . TYR A 1 287 ? -2.984 0.179 -9.515 1.00 91.19 287 TYR A CA 1
ATOM 2213 C C . TYR A 1 287 ? -4.369 0.709 -9.149 1.00 91.19 287 TYR A C 1
ATOM 2215 O O . TYR A 1 287 ? -4.727 1.839 -9.483 1.00 91.19 287 TYR A O 1
ATOM 2223 N N . GLY A 1 288 ? -5.168 -0.130 -8.485 1.00 88.06 288 GLY A N 1
ATOM 2224 C CA . GLY A 1 288 ? -6.565 0.178 -8.154 1.00 88.06 288 GLY A CA 1
ATOM 2225 C C . GLY A 1 288 ? -6.742 1.281 -7.106 1.00 88.06 288 GLY A C 1
ATOM 2226 O O . GLY A 1 288 ? -7.857 1.745 -6.891 1.00 88.06 288 GLY A O 1
ATOM 2227 N N . ASP A 1 289 ? -5.662 1.694 -6.453 1.00 87.06 289 ASP A N 1
ATOM 2228 C CA . ASP A 1 289 ? -5.590 2.733 -5.429 1.00 87.06 289 ASP A CA 1
ATOM 2229 C C . ASP A 1 289 ? -5.041 4.069 -5.949 1.00 87.06 289 ASP A C 1
ATOM 2231 O O . ASP A 1 289 ? -4.804 4.963 -5.139 1.00 87.06 289 ASP A O 1
ATOM 2235 N N . ASN A 1 290 ? -4.912 4.249 -7.272 1.00 91.06 290 ASN A N 1
ATOM 2236 C CA . ASN A 1 290 ? -4.509 5.511 -7.911 1.00 91.06 290 ASN A CA 1
ATOM 2237 C C . ASN A 1 290 ? -5.715 6.204 -8.588 1.00 91.06 290 ASN A C 1
ATOM 2239 O O . ASN A 1 290 ? -5.739 6.361 -9.811 1.00 91.06 290 ASN A O 1
ATOM 2243 N N . PRO A 1 291 ? -6.747 6.643 -7.841 1.00 91.38 291 PRO A N 1
ATOM 2244 C CA . PRO A 1 291 ? -8.019 7.113 -8.404 1.00 91.38 291 PRO A CA 1
ATOM 2245 C C . PRO A 1 291 ? -7.931 8.428 -9.186 1.00 91.38 291 PRO A C 1
ATOM 2247 O O . PRO A 1 291 ? -8.896 8.802 -9.855 1.00 91.38 291 PRO A O 1
ATOM 2250 N N . LEU A 1 292 ? -6.816 9.155 -9.066 1.00 91.00 292 LEU A N 1
ATOM 2251 C CA . LEU A 1 292 ? -6.595 10.448 -9.715 1.00 91.00 292 LEU A CA 1
ATOM 2252 C C . LEU A 1 292 ? -5.907 10.334 -11.081 1.00 91.00 292 LEU A C 1
ATOM 2254 O O . LEU A 1 292 ? -5.820 11.340 -11.789 1.00 91.00 292 LEU A O 1
ATOM 2258 N N . ILE A 1 293 ? -5.442 9.139 -11.467 1.00 93.19 293 ILE A N 1
ATOM 2259 C CA . ILE A 1 293 ? -4.775 8.943 -12.756 1.00 93.19 293 ILE A CA 1
ATOM 2260 C C . ILE A 1 293 ? -5.734 9.293 -13.891 1.00 93.19 293 ILE A C 1
ATOM 2262 O O . ILE A 1 293 ? -6.882 8.862 -13.882 1.00 93.19 293 ILE A O 1
ATOM 2266 N N . THR A 1 294 ? -5.285 10.065 -14.879 1.00 93.75 294 THR A N 1
ATOM 2267 C CA . THR A 1 294 ? -6.149 10.528 -15.975 1.00 93.75 294 THR A CA 1
ATOM 2268 C C . THR A 1 294 ? -5.864 9.788 -17.281 1.00 93.75 294 THR A C 1
ATOM 2270 O O . THR A 1 294 ? -4.748 9.296 -17.482 1.00 93.75 294 THR A O 1
ATOM 2273 N N . PRO A 1 295 ? -6.824 9.764 -18.226 1.00 94.81 295 PRO A N 1
ATOM 2274 C CA . PRO A 1 295 ? -6.592 9.185 -19.545 1.00 94.81 295 PRO A CA 1
ATOM 2275 C C . PRO A 1 295 ? -5.425 9.830 -20.299 1.00 94.81 295 PRO A C 1
ATOM 2277 O O . PRO A 1 295 ? -4.704 9.158 -21.033 1.00 94.81 295 PRO A O 1
ATOM 2280 N N . GLN A 1 296 ? -5.215 11.135 -20.098 1.00 94.50 296 GLN A N 1
ATOM 2281 C CA . GLN A 1 296 ? -4.101 11.856 -20.705 1.00 94.50 296 GLN A CA 1
ATOM 2282 C C . GLN A 1 296 ? -2.757 11.311 -20.213 1.00 94.50 296 GLN A C 1
ATOM 2284 O O . GLN A 1 296 ? -1.916 10.977 -21.035 1.00 94.50 296 GLN A O 1
ATOM 2289 N N . ILE A 1 297 ? -2.589 11.129 -18.898 1.00 95.56 297 ILE A N 1
ATOM 2290 C CA . ILE A 1 297 ? -1.341 10.615 -18.312 1.00 95.56 297 ILE A CA 1
ATOM 2291 C C . ILE A 1 297 ? -1.034 9.196 -18.813 1.00 95.56 297 ILE A C 1
ATOM 2293 O O . ILE A 1 297 ? 0.112 8.880 -19.134 1.00 95.56 297 ILE A O 1
ATOM 2297 N N . ILE A 1 298 ? -2.055 8.338 -18.910 1.00 96.56 298 ILE A N 1
ATOM 2298 C CA . ILE A 1 298 ? -1.892 6.974 -19.433 1.00 96.56 298 ILE A CA 1
ATOM 2299 C C . ILE A 1 298 ? -1.460 7.026 -20.908 1.00 96.56 298 ILE A C 1
ATOM 2301 O O . ILE A 1 298 ? -0.497 6.363 -21.290 1.00 96.56 298 ILE A O 1
ATOM 2305 N N . ASN A 1 299 ? -2.123 7.844 -21.733 1.00 97.12 299 ASN A N 1
ATOM 2306 C CA . ASN A 1 299 ? -1.749 8.022 -23.138 1.00 97.12 299 ASN A CA 1
ATOM 2307 C C . ASN A 1 299 ? -0.347 8.617 -23.301 1.00 97.12 299 ASN A C 1
ATOM 2309 O O . ASN A 1 299 ? 0.389 8.179 -24.181 1.00 97.12 299 ASN A O 1
ATOM 2313 N N . ASP A 1 300 ? 0.051 9.565 -22.455 1.00 97.25 300 ASP A N 1
ATOM 2314 C CA . ASP A 1 300 ? 1.394 10.144 -22.470 1.00 97.25 300 ASP A CA 1
ATOM 2315 C C . ASP A 1 300 ? 2.454 9.070 -22.209 1.00 97.25 300 ASP A C 1
ATOM 2317 O O . ASP A 1 300 ? 3.455 9.015 -22.924 1.00 97.25 300 ASP A O 1
ATOM 2321 N N . LEU A 1 301 ? 2.211 8.156 -21.263 1.00 97.94 301 LEU A N 1
ATOM 2322 C CA . LEU A 1 301 ? 3.103 7.025 -21.002 1.00 97.94 301 LEU A CA 1
ATOM 2323 C C . LEU A 1 301 ? 3.185 6.058 -22.194 1.00 97.94 301 LEU A C 1
ATOM 2325 O O . LEU A 1 301 ? 4.282 5.651 -22.584 1.00 97.94 301 LEU A O 1
ATOM 2329 N N . LEU A 1 302 ? 2.045 5.706 -22.796 1.00 97.62 302 LEU A N 1
ATOM 2330 C CA . LEU A 1 302 ? 1.997 4.832 -23.975 1.00 97.62 302 LEU A CA 1
ATOM 2331 C C . LEU A 1 302 ? 2.720 5.471 -25.172 1.00 97.62 302 LEU A C 1
ATOM 2333 O O . LEU A 1 302 ? 3.547 4.830 -25.824 1.00 97.62 302 LEU A O 1
ATOM 2337 N N . ASN A 1 303 ? 2.464 6.755 -25.427 1.00 97.50 303 ASN A N 1
ATOM 2338 C CA . ASN A 1 303 ? 3.126 7.536 -26.467 1.00 97.50 303 ASN A CA 1
ATOM 2339 C C . ASN A 1 303 ? 4.625 7.668 -26.201 1.00 97.50 303 ASN A C 1
ATOM 2341 O O . ASN A 1 303 ? 5.426 7.542 -27.129 1.00 97.50 303 ASN A O 1
ATOM 2345 N N . HIS A 1 304 ? 5.028 7.873 -24.948 1.00 97.75 304 HIS A N 1
ATOM 2346 C CA . HIS A 1 304 ? 6.433 7.922 -24.565 1.00 97.75 304 HIS A CA 1
ATOM 2347 C C . HIS A 1 304 ? 7.140 6.599 -24.884 1.00 97.75 304 HIS A C 1
ATOM 2349 O O . HIS A 1 304 ? 8.200 6.614 -25.509 1.00 97.75 304 HIS A O 1
ATOM 2355 N N . LEU A 1 305 ? 6.541 5.453 -24.543 1.00 97.62 305 LEU A N 1
ATOM 2356 C CA . LEU A 1 305 ? 7.092 4.137 -24.882 1.00 97.62 305 LEU A CA 1
ATOM 2357 C C . LEU A 1 305 ? 7.283 3.965 -26.400 1.00 97.62 305 LEU A C 1
ATOM 2359 O O . LEU A 1 305 ? 8.327 3.487 -26.842 1.00 97.62 305 LEU A O 1
ATOM 2363 N N . MET A 1 306 ? 6.309 4.399 -27.208 1.00 96.31 306 MET A N 1
ATOM 2364 C CA . MET A 1 306 ? 6.391 4.317 -28.672 1.00 96.31 306 MET A CA 1
ATOM 2365 C C . MET A 1 306 ? 7.448 5.255 -29.262 1.00 96.31 306 MET A C 1
ATOM 2367 O O . MET A 1 306 ? 8.276 4.831 -30.065 1.00 96.31 306 MET A O 1
ATOM 2371 N N . THR A 1 307 ? 7.439 6.526 -28.862 1.00 96.94 307 THR A N 1
ATOM 2372 C CA . THR A 1 307 ? 8.313 7.574 -29.423 1.00 96.94 307 THR A CA 1
ATOM 2373 C C . THR A 1 307 ? 9.778 7.384 -29.057 1.00 96.94 307 THR A C 1
ATOM 2375 O O . THR A 1 307 ? 10.656 7.663 -29.870 1.00 96.94 307 THR A O 1
ATOM 2378 N N . THR A 1 308 ? 10.052 6.856 -27.865 1.00 95.44 308 THR A N 1
ATOM 2379 C CA . THR A 1 308 ? 11.411 6.483 -27.448 1.00 95.44 308 THR A CA 1
ATOM 2380 C C . THR A 1 308 ? 11.854 5.131 -28.005 1.00 95.44 308 THR A C 1
ATOM 2382 O O . THR A 1 308 ? 13.029 4.794 -27.894 1.00 95.44 308 THR A O 1
ATOM 2385 N N . ASN A 1 309 ? 10.940 4.366 -28.618 1.00 94.75 309 ASN A N 1
ATOM 2386 C CA . ASN A 1 309 ? 11.118 2.968 -29.017 1.00 94.75 309 ASN A CA 1
ATOM 2387 C C . ASN A 1 309 ? 11.538 2.034 -27.861 1.00 94.75 309 ASN A C 1
ATOM 2389 O O . ASN A 1 309 ? 12.043 0.928 -28.086 1.00 94.75 309 ASN A O 1
ATOM 2393 N N . SER A 1 310 ? 11.276 2.437 -26.618 1.00 96.38 310 SER A N 1
ATOM 2394 C CA . SER A 1 310 ? 11.557 1.624 -25.443 1.00 96.38 310 SER A CA 1
ATOM 2395 C C . SER A 1 310 ? 10.735 0.336 -25.439 1.00 96.38 310 SER A C 1
ATOM 2397 O O . SER A 1 310 ? 9.604 0.259 -25.921 1.00 96.38 310 SER A O 1
ATOM 2399 N N . SER A 1 311 ? 11.321 -0.714 -24.885 1.00 96.75 311 SER A N 1
ATOM 2400 C CA . SER A 1 311 ? 10.647 -1.978 -24.611 1.00 96.75 311 SER A CA 1
ATOM 2401 C C . SER A 1 311 ? 9.816 -1.909 -23.319 1.00 96.75 311 SER A C 1
ATOM 2403 O O . SER A 1 311 ? 8.827 -2.630 -23.179 1.00 96.75 311 SER A O 1
ATOM 2405 N N . LEU A 1 312 ? 10.191 -1.009 -22.407 1.00 96.69 312 LEU A N 1
ATOM 2406 C CA . LEU A 1 312 ? 9.536 -0.734 -21.130 1.00 96.69 312 LEU A CA 1
ATOM 2407 C C . LEU A 1 312 ? 9.663 0.758 -20.800 1.00 96.69 312 LEU A C 1
ATOM 2409 O O . LEU A 1 312 ? 10.744 1.326 -20.966 1.00 96.69 312 LEU A O 1
ATOM 2413 N N . ALA A 1 313 ? 8.594 1.367 -20.291 1.00 97.62 313 ALA A N 1
ATOM 2414 C CA . ALA A 1 313 ? 8.609 2.730 -19.769 1.00 97.62 313 ALA A CA 1
ATOM 2415 C C . ALA A 1 313 ? 7.978 2.803 -18.370 1.00 97.62 313 ALA A C 1
ATOM 2417 O O . ALA A 1 313 ? 6.913 2.229 -18.149 1.00 97.62 313 ALA A O 1
ATOM 2418 N N . THR A 1 314 ? 8.602 3.537 -17.449 1.00 97.06 314 THR A N 1
ATOM 2419 C CA . THR A 1 314 ? 8.072 3.777 -16.094 1.00 97.06 314 THR A CA 1
ATOM 2420 C C . THR A 1 314 ? 7.578 5.212 -15.952 1.00 97.06 314 THR A C 1
ATOM 2422 O O . THR A 1 314 ? 8.305 6.154 -16.266 1.00 97.06 314 THR A O 1
ATOM 2425 N N . LEU A 1 315 ? 6.363 5.403 -15.441 1.00 96.50 315 LEU A N 1
ATOM 2426 C CA . LEU A 1 315 ? 5.861 6.726 -15.085 1.00 96.50 315 LEU A CA 1
ATOM 2427 C C . LEU A 1 315 ? 6.451 7.169 -13.742 1.00 96.50 315 LEU A C 1
ATOM 2429 O O . LEU A 1 315 ? 6.440 6.426 -12.758 1.00 96.50 315 LEU A O 1
ATOM 2433 N N . CYS A 1 316 ? 6.955 8.391 -13.703 1.00 95.06 316 CYS A N 1
ATOM 2434 C CA . CYS A 1 316 ? 7.647 8.972 -12.563 1.00 95.06 316 CYS A CA 1
ATOM 2435 C C . CYS A 1 316 ? 7.061 10.341 -12.233 1.00 95.06 316 CYS A C 1
ATOM 2437 O O . CYS A 1 316 ? 6.361 10.941 -13.048 1.00 95.06 316 CYS A O 1
ATOM 2439 N N . PHE A 1 317 ? 7.375 10.844 -11.051 1.00 91.19 317 PHE A N 1
ATOM 2440 C CA . PHE A 1 317 ? 6.999 12.183 -10.603 1.00 91.19 317 PHE A CA 1
ATOM 2441 C C . PHE A 1 317 ? 8.134 12.781 -9.775 1.00 91.19 317 PHE A C 1
ATOM 2443 O O . PHE A 1 317 ? 8.990 12.045 -9.278 1.00 91.19 317 PHE A O 1
ATOM 2450 N N . GLU A 1 318 ? 8.166 14.102 -9.634 1.00 91.06 318 GLU A N 1
ATOM 2451 C CA . GLU A 1 318 ? 9.182 14.779 -8.827 1.00 91.06 318 GLU A CA 1
ATOM 2452 C C . GLU A 1 318 ? 8.585 15.280 -7.510 1.00 91.06 318 GLU A C 1
ATOM 2454 O O . GLU A 1 318 ? 7.455 15.759 -7.456 1.00 91.06 318 GLU A O 1
ATOM 2459 N N . ARG A 1 319 ? 9.337 15.162 -6.411 1.00 79.06 319 ARG A N 1
ATOM 2460 C CA . ARG A 1 319 ? 8.968 15.776 -5.131 1.00 79.06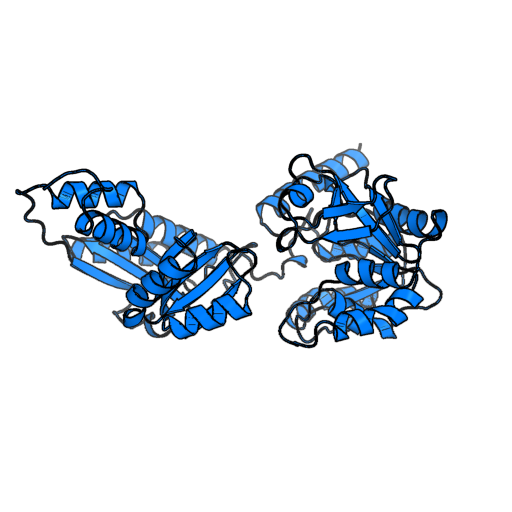 319 ARG A CA 1
ATOM 2461 C C . ARG A 1 319 ? 10.169 16.383 -4.434 1.00 79.06 319 ARG A C 1
ATOM 2463 O O . ARG A 1 319 ? 11.220 15.761 -4.325 1.00 79.06 319 ARG A O 1
ATOM 2470 N N . GLU A 1 320 ? 9.958 17.563 -3.854 1.00 79.44 320 GLU A N 1
ATOM 2471 C CA . GLU A 1 320 ? 10.927 18.193 -2.950 1.00 79.44 320 GLU A CA 1
ATOM 2472 C C . GLU A 1 320 ? 11.220 17.313 -1.729 1.00 79.44 320 GLU A C 1
ATOM 2474 O O . GLU A 1 320 ? 12.379 17.158 -1.352 1.00 79.44 320 GLU A O 1
ATOM 2479 N N . ASN A 1 321 ? 10.177 16.699 -1.154 1.00 76.31 321 ASN A N 1
ATOM 2480 C CA . ASN A 1 321 ? 10.311 15.652 -0.146 1.00 76.31 321 ASN A CA 1
ATOM 2481 C C . ASN A 1 321 ? 9.794 14.315 -0.714 1.00 76.31 321 ASN A C 1
ATOM 2483 O O . ASN A 1 321 ? 8.579 14.087 -0.738 1.00 76.31 321 ASN A O 1
ATOM 2487 N N . PRO A 1 322 ? 10.696 13.447 -1.196 1.00 69.25 322 PRO A N 1
ATOM 2488 C CA . PRO A 1 322 ? 10.337 12.227 -1.909 1.00 69.25 322 PRO A CA 1
ATOM 2489 C C . PRO A 1 322 ? 9.839 11.080 -1.011 1.00 69.25 322 PRO A C 1
ATOM 2491 O O . PRO A 1 322 ? 9.509 10.021 -1.538 1.00 69.25 322 PRO A O 1
ATOM 2494 N N . ALA A 1 323 ? 9.748 11.272 0.315 1.00 74.50 323 ALA A N 1
ATOM 2495 C CA . ALA A 1 323 ? 9.194 10.296 1.265 1.00 74.50 323 ALA A CA 1
ATOM 2496 C C . ALA A 1 323 ? 9.701 8.854 1.000 1.00 74.50 323 ALA A C 1
ATOM 2498 O O . ALA A 1 323 ? 10.864 8.664 0.620 1.00 74.50 323 ALA A O 1
ATOM 2499 N N . GLU A 1 324 ? 8.834 7.852 1.158 1.00 72.06 324 GLU A N 1
ATOM 2500 C CA . GLU A 1 324 ? 9.156 6.423 1.033 1.00 72.06 324 GLU A CA 1
ATOM 2501 C C . GLU A 1 324 ? 9.026 5.846 -0.389 1.00 72.06 324 GLU A C 1
ATOM 2503 O O . GLU A 1 324 ? 9.038 4.632 -0.581 1.00 72.06 324 GLU A O 1
ATOM 2508 N N . TYR A 1 325 ? 8.918 6.689 -1.418 1.00 76.31 325 TYR A N 1
ATOM 2509 C CA . TYR A 1 325 ? 8.784 6.209 -2.797 1.00 76.31 325 TYR A CA 1
ATOM 2510 C C . TYR A 1 325 ? 10.076 5.566 -3.340 1.00 76.31 325 TYR A C 1
ATOM 2512 O O . TYR A 1 325 ? 11.187 5.939 -2.971 1.00 76.31 325 TYR A O 1
ATOM 2520 N N . GLY A 1 326 ? 9.982 4.634 -4.289 1.00 82.94 326 GLY A N 1
ATOM 2521 C CA . GLY A 1 326 ? 11.171 4.173 -5.019 1.00 82.94 326 GLY A CA 1
ATOM 2522 C C . GLY A 1 326 ? 11.847 5.323 -5.780 1.00 82.94 326 GLY A C 1
ATOM 2523 O O . GLY A 1 326 ? 11.173 6.238 -6.249 1.00 82.94 326 GLY A O 1
ATOM 2524 N N . ARG A 1 327 ? 13.174 5.306 -5.907 1.00 92.56 327 ARG A N 1
ATOM 2525 C CA . ARG A 1 327 ? 13.974 6.336 -6.588 1.00 92.56 327 ARG A CA 1
ATOM 2526 C C . ARG A 1 327 ? 14.395 5.874 -7.974 1.00 92.56 327 ARG A C 1
ATOM 2528 O O . ARG A 1 327 ? 14.755 4.712 -8.172 1.00 92.56 327 ARG A O 1
ATOM 2535 N N . ILE A 1 328 ? 14.372 6.798 -8.929 1.00 95.19 328 ILE A N 1
ATOM 2536 C CA . ILE A 1 328 ? 14.828 6.553 -10.298 1.00 95.19 328 ILE A CA 1
ATOM 2537 C C . ILE A 1 328 ? 16.324 6.820 -10.383 1.00 95.19 328 ILE A C 1
ATOM 2539 O O . ILE A 1 328 ? 16.771 7.957 -10.250 1.00 95.19 328 ILE A O 1
ATOM 2543 N N . ILE A 1 329 ? 17.099 5.765 -10.624 1.00 93.25 329 ILE A N 1
ATOM 2544 C CA . ILE A 1 329 ? 18.545 5.871 -10.788 1.00 93.25 329 ILE A CA 1
ATOM 2545 C C . ILE A 1 329 ? 18.867 6.062 -12.266 1.00 93.25 329 ILE A C 1
ATOM 2547 O O . ILE A 1 329 ? 18.511 5.229 -13.109 1.00 93.25 329 ILE A O 1
ATOM 2551 N N . THR A 1 330 ? 19.575 7.147 -12.568 1.00 92.62 330 THR A N 1
ATOM 2552 C CA . THR A 1 330 ? 20.063 7.468 -13.909 1.00 92.62 330 THR A CA 1
ATOM 2553 C C . THR A 1 330 ? 21.585 7.489 -13.960 1.00 92.62 330 THR A C 1
ATOM 2555 O O . THR A 1 330 ? 22.254 7.714 -12.952 1.00 92.62 330 THR A O 1
ATOM 2558 N N . ASP A 1 331 ? 22.146 7.285 -15.149 1.00 88.19 331 ASP A N 1
ATOM 2559 C CA . ASP A 1 331 ? 23.560 7.572 -15.391 1.00 88.19 331 ASP A CA 1
ATOM 2560 C C . ASP A 1 331 ? 23.810 9.101 -15.478 1.00 88.19 331 ASP A C 1
ATOM 2562 O O . ASP A 1 331 ? 22.854 9.886 -15.499 1.00 88.19 331 ASP A O 1
ATOM 2566 N N . PRO A 1 332 ? 25.075 9.563 -15.549 1.00 88.12 332 PRO A N 1
ATOM 2567 C CA . PRO A 1 332 ? 25.394 10.990 -15.683 1.00 88.12 332 PRO A CA 1
ATOM 2568 C C . PRO A 1 332 ? 24.860 11.667 -16.956 1.00 88.12 332 PRO A C 1
ATOM 2570 O O . PRO A 1 332 ? 24.894 12.891 -17.050 1.00 88.12 332 PRO A O 1
ATOM 2573 N N . LEU A 1 333 ? 24.404 10.894 -17.946 1.00 86.94 333 LEU A N 1
ATOM 2574 C CA . LEU A 1 333 ? 23.779 11.389 -19.174 1.00 86.94 333 LEU A CA 1
ATOM 2575 C C . LEU A 1 333 ? 22.243 11.420 -19.064 1.00 86.94 333 LEU A C 1
ATOM 2577 O O . LEU A 1 333 ? 21.578 11.818 -20.017 1.00 86.94 333 LEU A O 1
ATOM 2581 N N . GLY A 1 334 ? 21.682 11.015 -17.919 1.00 83.56 334 GLY A N 1
ATOM 2582 C CA . GLY A 1 334 ? 20.244 10.961 -17.663 1.00 83.56 334 GLY A CA 1
ATOM 2583 C C . GLY A 1 334 ? 19.566 9.675 -18.143 1.00 83.56 334 GLY A C 1
ATOM 2584 O O . GLY A 1 334 ? 18.340 9.588 -18.118 1.00 83.56 334 GLY A O 1
ATOM 2585 N N . ASN A 1 335 ? 20.316 8.655 -18.573 1.00 86.06 335 ASN A N 1
ATOM 2586 C CA . ASN A 1 335 ? 19.710 7.405 -19.028 1.00 86.06 335 ASN A CA 1
ATOM 2587 C C . ASN A 1 335 ? 19.236 6.565 -17.844 1.00 86.06 335 ASN A C 1
ATOM 2589 O O . ASN A 1 335 ? 19.970 6.363 -16.878 1.00 86.06 335 ASN A O 1
ATOM 2593 N N . PHE A 1 336 ? 18.042 5.987 -17.966 1.00 91.38 336 PHE A N 1
ATOM 2594 C CA . PHE A 1 336 ? 17.465 5.119 -16.944 1.00 91.38 336 PHE A CA 1
ATOM 2595 C C . PHE A 1 336 ? 18.296 3.843 -16.737 1.00 91.38 336 PHE A C 1
ATOM 2597 O O . PHE A 1 336 ? 18.563 3.103 -17.699 1.00 91.38 336 PHE A O 1
ATOM 2604 N N . ILE A 1 337 ? 18.683 3.588 -15.484 1.00 87.31 337 ILE A N 1
ATOM 2605 C CA . ILE A 1 337 ? 19.413 2.386 -15.066 1.00 87.31 337 ILE A CA 1
ATOM 2606 C C . ILE A 1 337 ? 18.468 1.415 -14.359 1.00 87.31 337 ILE A C 1
ATOM 2608 O O . ILE A 1 337 ? 18.263 0.304 -14.843 1.00 87.31 337 ILE A O 1
ATOM 2612 N N . LYS A 1 338 ? 17.927 1.823 -13.206 1.00 89.81 338 LYS A N 1
ATOM 2613 C CA . LYS A 1 338 ? 17.130 0.969 -12.319 1.00 89.81 338 LYS A CA 1
ATOM 2614 C C . LYS A 1 338 ? 16.226 1.797 -11.412 1.00 89.81 338 LYS A C 1
ATOM 2616 O O . LYS A 1 338 ? 16.405 3.007 -11.275 1.00 89.81 338 LYS A O 1
ATOM 2621 N N . ILE A 1 339 ? 15.291 1.114 -10.767 1.00 90.88 339 ILE A N 1
ATOM 2622 C CA . ILE A 1 339 ? 14.510 1.645 -9.652 1.00 90.88 339 ILE A CA 1
ATOM 2623 C C . ILE A 1 339 ? 15.118 1.070 -8.380 1.00 90.88 339 ILE A C 1
ATOM 2625 O O . ILE A 1 339 ? 15.370 -0.132 -8.318 1.00 90.88 339 ILE A O 1
ATOM 2629 N N . VAL A 1 340 ? 15.366 1.913 -7.385 1.00 84.88 340 VAL A N 1
ATOM 2630 C CA . VAL A 1 340 ? 15.736 1.455 -6.045 1.00 84.88 340 VAL A CA 1
ATOM 2631 C C . VAL A 1 340 ? 14.617 1.807 -5.081 1.00 84.88 340 VAL A C 1
ATOM 2633 O O . VAL A 1 340 ? 14.248 2.969 -4.942 1.00 84.88 340 VAL A O 1
ATOM 2636 N N . GLU A 1 341 ? 14.030 0.802 -4.441 1.00 78.62 341 GLU A N 1
ATOM 2637 C CA . GLU A 1 341 ? 13.004 1.042 -3.426 1.00 78.62 341 GLU A CA 1
ATOM 2638 C C . GLU A 1 341 ? 13.600 1.820 -2.249 1.00 78.62 341 GLU A C 1
ATOM 2640 O O . GLU A 1 341 ? 14.767 1.626 -1.909 1.00 78.62 341 GLU A O 1
ATOM 2645 N N . PHE A 1 342 ? 12.811 2.679 -1.598 1.00 73.31 342 PHE A N 1
ATOM 2646 C CA . PHE A 1 342 ? 13.294 3.519 -0.494 1.00 73.31 342 PHE A CA 1
ATOM 2647 C C . PHE A 1 342 ? 14.015 2.718 0.603 1.00 73.31 342 PHE A C 1
ATOM 2649 O O . PHE A 1 342 ? 15.058 3.145 1.104 1.00 73.31 342 PHE A O 1
ATOM 2656 N N . LYS A 1 343 ? 13.500 1.521 0.906 1.00 57.25 343 LYS A N 1
ATOM 2657 C CA . LYS A 1 343 ? 14.055 0.562 1.876 1.00 57.25 343 LYS A CA 1
ATOM 2658 C C . LYS A 1 343 ? 15.476 0.094 1.526 1.00 57.25 343 LYS A C 1
ATOM 2660 O O . LYS A 1 343 ? 16.254 -0.215 2.420 1.00 57.25 343 LYS A O 1
ATOM 2665 N N . ASN A 1 344 ? 15.816 0.084 0.236 1.00 74.38 344 ASN A N 1
ATOM 2666 C CA . ASN A 1 344 ? 17.083 -0.415 -0.307 1.00 74.38 344 ASN A CA 1
ATOM 2667 C C . ASN A 1 344 ? 18.018 0.708 -0.795 1.00 74.38 344 ASN A C 1
ATOM 2669 O O . ASN A 1 344 ? 19.128 0.420 -1.240 1.00 74.38 344 ASN A O 1
ATOM 2673 N N . ALA A 1 345 ? 17.571 1.966 -0.752 1.00 78.00 345 ALA A N 1
ATOM 2674 C CA . ALA A 1 345 ? 18.304 3.113 -1.275 1.00 78.00 345 ALA A CA 1
ATOM 2675 C C . ALA A 1 345 ? 19.402 3.584 -0.306 1.00 78.00 345 ALA A C 1
ATOM 2677 O O . ALA A 1 345 ? 19.175 3.686 0.905 1.00 78.00 345 ALA A O 1
ATOM 2678 N N . THR A 1 346 ? 20.580 3.937 -0.831 1.00 87.31 346 THR A N 1
ATOM 2679 C CA . THR A 1 346 ? 21.616 4.628 -0.044 1.00 87.31 346 THR A CA 1
ATOM 2680 C C . THR A 1 346 ? 21.140 6.017 0.394 1.00 87.31 346 THR A C 1
ATOM 2682 O O . THR A 1 346 ? 20.171 6.555 -0.137 1.00 87.31 346 THR A O 1
ATOM 2685 N N . ASN A 1 347 ? 21.829 6.653 1.347 1.00 85.88 347 ASN A N 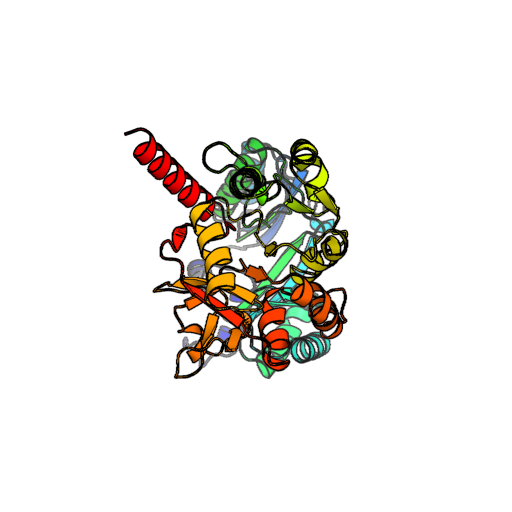1
ATOM 2686 C CA . ASN A 1 347 ? 21.484 8.020 1.761 1.00 85.88 347 ASN A CA 1
ATOM 2687 C C . ASN A 1 347 ? 21.569 9.028 0.600 1.00 85.88 347 ASN A C 1
ATOM 2689 O O . ASN A 1 347 ? 20.763 9.956 0.545 1.00 85.88 347 ASN A O 1
ATOM 2693 N N . GLU A 1 348 ? 22.502 8.836 -0.337 1.00 88.94 348 GLU A N 1
ATOM 2694 C CA . GLU A 1 348 ? 22.588 9.663 -1.546 1.00 88.94 348 GLU A CA 1
ATOM 2695 C C . GLU A 1 348 ? 21.424 9.379 -2.500 1.00 88.94 348 GLU A C 1
ATOM 2697 O O . GLU A 1 348 ? 20.803 10.310 -3.008 1.00 88.94 348 GLU A O 1
ATOM 2702 N N . GLU A 1 349 ? 21.078 8.105 -2.705 1.00 90.38 349 GLU A N 1
ATOM 2703 C CA . GLU A 1 349 ? 19.945 7.718 -3.549 1.00 90.38 349 GLU A CA 1
ATOM 2704 C C . GLU A 1 349 ? 18.613 8.212 -2.962 1.00 90.38 349 GLU A C 1
ATOM 2706 O O . GLU A 1 349 ? 17.767 8.715 -3.697 1.00 90.38 349 GLU A O 1
ATOM 2711 N N . LYS A 1 350 ? 18.434 8.174 -1.634 1.00 86.00 350 LYS A N 1
ATOM 2712 C CA . LYS A 1 350 ? 17.241 8.698 -0.942 1.00 86.00 350 LYS A CA 1
ATOM 2713 C C . LYS A 1 350 ? 17.016 10.192 -1.185 1.00 86.00 350 LYS A C 1
ATOM 2715 O O . LYS A 1 350 ? 15.862 10.624 -1.133 1.00 86.00 350 LYS A O 1
ATOM 2720 N N . ALA A 1 351 ? 18.072 10.956 -1.475 1.00 89.00 351 ALA A N 1
ATOM 2721 C CA . ALA A 1 351 ? 17.992 12.381 -1.795 1.00 89.00 351 ALA A CA 1
ATOM 2722 C C . ALA A 1 351 ? 17.541 12.666 -3.241 1.00 89.00 351 ALA A C 1
ATOM 2724 O O . ALA A 1 351 ? 17.234 13.812 -3.572 1.00 89.00 351 ALA A O 1
ATOM 2725 N N . ILE A 1 352 ? 17.484 11.647 -4.108 1.00 93.25 352 ILE A N 1
ATOM 2726 C CA . ILE A 1 352 ? 16.949 11.786 -5.465 1.00 93.25 352 ILE A CA 1
ATOM 2727 C C . ILE A 1 352 ? 15.465 12.153 -5.374 1.00 93.25 352 ILE A C 1
ATOM 2729 O O . ILE A 1 352 ? 14.688 11.500 -4.683 1.00 93.25 352 ILE A O 1
ATOM 2733 N N . LYS A 1 353 ? 15.072 13.209 -6.090 1.00 92.88 353 LYS A N 1
ATOM 2734 C CA . LYS A 1 353 ? 13.700 13.743 -6.081 1.00 92.88 353 LYS A CA 1
ATOM 2735 C C . LYS A 1 353 ? 12.761 13.046 -7.062 1.00 92.88 353 LYS A C 1
ATOM 2737 O O . LYS A 1 353 ? 11.544 13.123 -6.907 1.00 92.88 353 LYS A O 1
ATOM 2742 N N . ILE A 1 354 ? 13.322 12.365 -8.063 1.00 94.19 354 ILE A N 1
ATOM 2743 C CA . ILE A 1 354 ? 12.560 11.627 -9.071 1.00 94.19 354 ILE A CA 1
ATOM 2744 C C . ILE A 1 354 ? 12.123 10.287 -8.477 1.00 94.19 354 ILE A C 1
ATOM 2746 O O . ILE A 1 354 ? 12.940 9.400 -8.207 1.00 94.19 354 ILE A O 1
ATOM 2750 N N . CYS A 1 355 ? 10.815 10.160 -8.294 1.00 91.31 355 CYS A N 1
ATOM 2751 C CA . CYS A 1 355 ? 10.158 9.048 -7.636 1.00 91.31 355 CYS A CA 1
ATOM 2752 C C . CYS A 1 355 ? 9.450 8.136 -8.641 1.00 91.31 355 CYS A C 1
ATOM 2754 O O . CYS A 1 355 ? 8.894 8.582 -9.647 1.00 91.31 355 CYS A O 1
ATOM 2756 N N . ASN A 1 356 ? 9.436 6.846 -8.330 1.00 91.31 356 ASN A N 1
ATOM 2757 C CA . ASN A 1 356 ? 8.677 5.827 -9.032 1.00 91.31 356 ASN A CA 1
ATOM 2758 C C . ASN A 1 356 ? 7.196 5.885 -8.623 1.00 91.31 356 ASN A C 1
ATOM 2760 O O . ASN A 1 356 ? 6.883 5.802 -7.437 1.00 91.31 356 ASN A O 1
ATOM 2764 N N . SER A 1 357 ? 6.285 5.953 -9.600 1.00 88.19 357 SER A N 1
ATOM 2765 C CA . SER A 1 357 ? 4.836 5.825 -9.351 1.00 88.19 357 SER A CA 1
ATOM 2766 C C . SER A 1 357 ? 4.349 4.374 -9.281 1.00 88.19 357 SER A C 1
ATOM 2768 O O . SER A 1 357 ? 3.202 4.121 -8.928 1.00 88.19 357 SER A O 1
ATOM 2770 N N . GLY A 1 358 ? 5.189 3.419 -9.686 1.00 86.56 358 GLY A N 1
ATOM 2771 C CA . GLY A 1 358 ? 4.825 2.020 -9.889 1.00 86.56 358 GLY A CA 1
ATOM 2772 C C . GLY A 1 358 ? 4.124 1.756 -11.224 1.00 86.56 358 GLY A C 1
ATOM 2773 O O . GLY A 1 358 ? 4.143 0.612 -11.681 1.00 86.56 358 GLY A O 1
ATOM 2774 N N . ILE A 1 359 ? 3.525 2.775 -11.856 1.00 94.94 359 ILE A N 1
ATOM 2775 C CA . ILE A 1 359 ? 2.798 2.668 -13.128 1.00 94.94 359 ILE A CA 1
ATOM 2776 C C . ILE A 1 359 ? 3.794 2.491 -14.275 1.00 94.94 359 ILE A C 1
ATOM 2778 O O . ILE A 1 359 ? 4.749 3.257 -14.424 1.00 94.94 359 ILE A O 1
ATOM 2782 N N . MET A 1 360 ? 3.570 1.476 -15.105 1.00 97.50 360 MET A N 1
ATOM 2783 C CA . MET A 1 360 ? 4.518 1.074 -16.146 1.00 97.50 360 MET A CA 1
ATOM 2784 C C . MET A 1 360 ? 3.798 0.713 -17.445 1.00 97.50 360 MET A C 1
ATOM 2786 O O . MET A 1 360 ? 2.653 0.262 -17.432 1.00 97.50 360 MET A O 1
ATOM 2790 N N . ALA A 1 361 ? 4.480 0.891 -18.574 1.00 98.25 361 ALA A N 1
ATOM 2791 C CA . ALA A 1 361 ? 4.053 0.425 -19.885 1.00 98.25 361 ALA A CA 1
ATOM 2792 C C . ALA A 1 361 ? 5.093 -0.529 -20.485 1.00 98.25 361 ALA A C 1
ATOM 2794 O O . ALA A 1 361 ? 6.297 -0.362 -20.28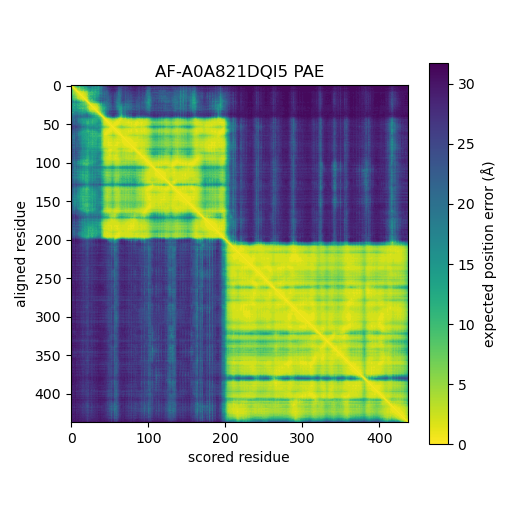3 1.00 98.25 361 ALA A O 1
ATOM 2795 N N . PHE A 1 362 ? 4.630 -1.523 -21.240 1.00 98.25 362 PHE A N 1
ATOM 2796 C CA . PHE A 1 362 ? 5.450 -2.616 -21.750 1.00 98.25 362 PHE A CA 1
ATOM 2797 C C . PHE A 1 362 ? 5.093 -2.968 -23.190 1.00 98.25 362 PHE A C 1
ATOM 2799 O O . PHE A 1 362 ? 3.917 -3.069 -23.549 1.00 98.25 362 PHE A O 1
ATOM 2806 N N . LYS A 1 363 ? 6.113 -3.300 -23.988 1.00 97.25 363 LYS A N 1
ATOM 2807 C CA . LYS A 1 363 ? 5.918 -4.222 -25.112 1.00 97.25 363 LYS A CA 1
ATOM 2808 C C . LYS A 1 363 ? 5.609 -5.614 -24.529 1.00 97.25 363 LYS A C 1
ATOM 2810 O O . LYS A 1 363 ? 6.344 -6.067 -23.649 1.00 97.25 363 LYS A O 1
ATOM 2815 N N . PRO A 1 364 ? 4.581 -6.332 -25.008 1.00 94.56 364 PRO A N 1
ATOM 2816 C CA . PRO A 1 364 ? 4.085 -7.553 -24.358 1.00 94.56 364 PRO A CA 1
ATOM 2817 C C . PRO A 1 364 ? 5.138 -8.672 -24.292 1.00 94.56 364 PRO A C 1
ATOM 2819 O O . PRO A 1 364 ? 5.219 -9.404 -23.304 1.00 94.56 364 PRO A O 1
ATOM 2822 N N . ALA A 1 365 ? 6.037 -8.739 -25.281 1.00 95.38 365 ALA A N 1
ATOM 2823 C CA . ALA A 1 365 ? 7.157 -9.682 -25.302 1.00 95.38 365 ALA A CA 1
ATOM 2824 C C . ALA A 1 365 ? 8.080 -9.578 -24.068 1.00 95.38 365 ALA A C 1
ATOM 2826 O O . ALA A 1 365 ? 8.648 -10.583 -23.642 1.00 95.38 365 ALA A O 1
ATOM 2827 N N . ILE A 1 366 ? 8.214 -8.389 -23.470 1.00 96.62 366 ILE A N 1
ATOM 2828 C CA . ILE A 1 366 ? 9.056 -8.148 -22.286 1.00 96.62 366 ILE A CA 1
ATOM 2829 C C . ILE A 1 366 ? 8.478 -8.835 -21.057 1.00 96.62 366 ILE A C 1
ATOM 2831 O O . ILE A 1 366 ? 9.216 -9.500 -20.329 1.00 96.62 366 ILE A O 1
ATOM 2835 N N . LEU A 1 367 ? 7.158 -8.748 -20.871 1.00 95.81 367 LEU A N 1
ATOM 2836 C CA . LEU A 1 367 ? 6.468 -9.427 -19.778 1.00 95.81 367 LEU A CA 1
ATOM 2837 C C . LEU A 1 367 ? 6.666 -10.941 -19.888 1.00 95.81 367 LEU A C 1
ATOM 2839 O O . LEU A 1 367 ? 7.117 -11.570 -18.935 1.00 95.81 367 LEU A O 1
ATOM 2843 N N . ARG A 1 368 ? 6.444 -11.528 -21.072 1.00 94.25 368 ARG A N 1
ATOM 2844 C CA . ARG A 1 368 ? 6.612 -12.980 -21.263 1.00 94.25 368 ARG A CA 1
ATOM 2845 C C . ARG A 1 368 ? 8.043 -13.454 -21.050 1.00 94.25 368 ARG A C 1
ATOM 2847 O O . ARG A 1 368 ? 8.262 -14.522 -20.485 1.00 94.25 368 ARG A O 1
ATOM 2854 N N . LYS A 1 369 ? 9.016 -12.676 -21.523 1.00 95.19 369 LYS A N 1
ATOM 2855 C CA . LYS A 1 369 ? 10.425 -13.072 -21.514 1.00 95.19 369 LYS A CA 1
ATOM 2856 C C . LYS A 1 369 ? 11.066 -12.930 -20.135 1.00 95.19 369 LYS A C 1
ATOM 2858 O O . LYS A 1 369 ? 11.879 -13.777 -19.772 1.00 95.19 369 LYS A O 1
ATOM 2863 N N . TYR A 1 370 ? 10.736 -11.877 -19.384 1.00 95.69 370 TYR A N 1
ATOM 2864 C CA . TYR A 1 370 ? 11.488 -11.521 -18.176 1.00 95.69 370 TYR A CA 1
ATOM 2865 C C . TYR A 1 370 ? 10.712 -11.667 -16.873 1.00 95.69 370 TYR A C 1
ATOM 2867 O O . TYR A 1 370 ? 11.345 -11.904 -15.849 1.00 95.69 370 TYR A O 1
ATOM 2875 N N . LEU A 1 371 ? 9.379 -11.625 -16.880 1.00 93.00 371 LEU A N 1
ATOM 2876 C CA . LEU A 1 371 ? 8.603 -11.821 -15.654 1.00 93.00 371 LEU A CA 1
ATOM 2877 C C . LEU A 1 371 ? 8.809 -13.213 -15.014 1.00 93.00 371 LEU A C 1
ATOM 2879 O O . LEU A 1 371 ? 8.968 -13.266 -13.795 1.00 93.00 371 LEU A O 1
ATOM 2883 N N . PRO A 1 372 ? 8.934 -14.328 -15.772 1.00 91.62 372 PRO A N 1
ATOM 2884 C CA . PRO A 1 372 ? 9.323 -15.612 -15.184 1.00 91.62 372 PRO A CA 1
ATOM 2885 C C . PRO A 1 372 ? 10.699 -15.574 -14.505 1.00 91.62 372 PRO A C 1
ATOM 2887 O O . PRO A 1 372 ? 10.896 -16.224 -13.484 1.00 91.62 372 PRO A O 1
ATOM 2890 N N . LEU A 1 373 ? 11.652 -14.809 -15.053 1.00 91.50 373 LEU A N 1
ATOM 2891 C CA . LEU A 1 373 ? 12.997 -14.680 -14.482 1.00 91.50 373 LEU A CA 1
ATOM 2892 C C . LEU A 1 373 ? 12.981 -13.853 -13.194 1.00 91.50 373 LEU A C 1
ATOM 2894 O O . LEU A 1 373 ? 13.666 -14.225 -12.246 1.00 91.50 373 LEU A O 1
ATOM 2898 N N . VAL A 1 374 ? 12.175 -12.783 -13.149 1.00 89.06 374 VAL A N 1
ATOM 2899 C CA . VAL A 1 374 ? 11.929 -12.001 -11.925 1.00 89.06 374 VAL A CA 1
ATOM 2900 C C . VAL A 1 374 ? 11.445 -12.932 -10.813 1.00 89.06 374 VAL A C 1
ATOM 2902 O O . VAL A 1 374 ? 12.031 -12.962 -9.740 1.00 89.06 374 VAL A O 1
ATOM 2905 N N . LEU A 1 375 ? 10.429 -13.758 -11.079 1.00 84.44 375 LEU A N 1
ATOM 2906 C CA . LEU A 1 375 ? 9.886 -14.668 -10.066 1.00 84.44 375 LEU A CA 1
ATOM 2907 C C . LEU A 1 375 ? 10.872 -15.781 -9.666 1.00 84.44 375 LEU A C 1
ATOM 2909 O O . LEU A 1 375 ? 10.916 -16.171 -8.505 1.00 84.44 375 LEU A O 1
ATOM 2913 N N . GLN A 1 376 ? 11.700 -16.277 -10.591 1.00 83.56 376 GLN A N 1
ATOM 2914 C CA . GLN A 1 376 ? 12.715 -17.299 -10.288 1.00 83.56 376 GLN A CA 1
ATOM 2915 C C . GLN A 1 376 ? 13.848 -16.792 -9.387 1.00 83.56 376 GLN A C 1
ATOM 2917 O O . GLN A 1 376 ? 14.399 -17.578 -8.619 1.00 83.56 376 GLN A O 1
ATOM 2922 N N . GLN A 1 377 ? 14.205 -15.506 -9.468 1.00 78.00 377 GLN A N 1
ATOM 2923 C CA . GLN A 1 377 ? 15.218 -14.897 -8.595 1.00 78.00 377 GLN A CA 1
ATOM 2924 C C . GLN A 1 377 ? 14.737 -14.738 -7.144 1.00 78.00 377 GLN A C 1
ATOM 2926 O O . GLN A 1 377 ? 15.559 -14.542 -6.251 1.00 78.00 377 GLN A O 1
ATOM 2931 N N . HIS A 1 378 ? 13.433 -14.896 -6.903 1.00 67.81 378 HIS A N 1
ATOM 2932 C CA . HIS A 1 378 ? 12.796 -14.810 -5.592 1.00 67.81 378 HIS A CA 1
ATOM 2933 C C . HIS A 1 378 ? 11.969 -16.082 -5.306 1.00 67.81 378 HIS A C 1
ATOM 2935 O O . HIS A 1 378 ? 10.741 -16.028 -5.251 1.00 67.81 378 HIS A O 1
ATOM 2941 N N . PRO A 1 379 ? 12.611 -17.258 -5.134 1.00 54.03 379 PRO A N 1
ATOM 2942 C CA . PRO A 1 379 ? 11.911 -18.545 -5.045 1.00 54.03 379 PRO A CA 1
ATOM 2943 C C . PRO A 1 379 ? 11.102 -18.733 -3.749 1.00 54.03 379 PRO A C 1
ATOM 2945 O O . PRO A 1 379 ? 10.284 -19.653 -3.665 1.00 54.03 379 PRO A O 1
ATOM 2948 N N . ASN A 1 380 ? 11.309 -17.881 -2.739 1.00 53.59 380 ASN A N 1
ATOM 2949 C CA . ASN A 1 380 ? 10.556 -17.921 -1.489 1.00 53.59 380 ASN A CA 1
ATOM 2950 C C . ASN A 1 380 ? 9.120 -17.427 -1.714 1.00 53.59 380 ASN A C 1
ATOM 2952 O O . ASN A 1 380 ? 8.871 -16.230 -1.800 1.00 53.59 380 ASN A O 1
ATOM 2956 N N . GLN A 1 381 ? 8.157 -18.356 -1.728 1.00 44.66 381 GLN A N 1
ATOM 2957 C CA . GLN A 1 381 ? 6.721 -18.084 -1.934 1.00 44.66 381 GLN A CA 1
ATOM 2958 C C . GLN A 1 381 ? 6.059 -17.205 -0.851 1.00 44.66 381 GLN A C 1
ATOM 2960 O O . GLN A 1 381 ? 4.872 -16.905 -0.969 1.00 44.66 381 GLN A O 1
ATOM 2965 N N . LEU A 1 382 ? 6.798 -16.831 0.198 1.00 40.31 382 LEU A N 1
ATOM 2966 C CA . LEU A 1 382 ? 6.364 -15.945 1.283 1.00 40.31 382 LEU A CA 1
ATOM 2967 C C . LEU A 1 382 ? 6.809 -14.485 1.080 1.00 40.31 382 LEU A C 1
ATOM 2969 O O . LEU A 1 382 ? 6.348 -13.616 1.810 1.00 40.31 382 LEU A O 1
ATOM 2973 N N . GLN A 1 383 ? 7.697 -14.204 0.118 1.00 56.09 383 GLN A N 1
ATOM 2974 C CA . GLN A 1 383 ? 8.196 -12.855 -0.149 1.00 56.09 383 GLN A CA 1
ATOM 2975 C C . GLN A 1 383 ? 7.410 -12.210 -1.296 1.00 56.09 383 GLN A C 1
ATOM 2977 O O . GLN A 1 383 ? 7.306 -12.776 -2.385 1.00 56.09 383 GLN A O 1
ATOM 2982 N N . GLU A 1 384 ? 6.878 -11.008 -1.072 1.00 63.62 384 GLU A N 1
ATOM 2983 C CA . GLU A 1 384 ? 6.264 -10.223 -2.142 1.00 63.62 384 GLU A CA 1
ATOM 2984 C C . GLU A 1 384 ? 7.322 -9.747 -3.145 1.00 63.62 384 GLU A C 1
ATOM 2986 O O . GLU A 1 384 ? 8.335 -9.154 -2.771 1.00 63.62 384 GLU A O 1
ATOM 2991 N N . VAL A 1 385 ? 7.080 -9.989 -4.437 1.00 79.62 385 VAL A N 1
ATOM 2992 C CA . VAL A 1 385 ? 7.994 -9.584 -5.511 1.00 79.62 385 VAL A CA 1
ATOM 2993 C C . VAL A 1 385 ? 7.437 -8.361 -6.234 1.00 79.62 385 VAL A C 1
ATOM 2995 O O . VAL A 1 385 ? 6.359 -8.412 -6.836 1.00 79.62 385 VAL A O 1
ATOM 2998 N N . TYR A 1 386 ? 8.183 -7.256 -6.205 1.00 83.00 386 TYR A N 1
ATOM 2999 C CA . TYR A 1 386 ? 7.801 -6.030 -6.898 1.00 83.00 386 TYR A CA 1
ATOM 3000 C C . TYR A 1 386 ? 8.022 -6.139 -8.410 1.00 83.00 386 TYR A C 1
ATOM 3002 O O . TYR A 1 386 ? 9.058 -6.602 -8.886 1.00 83.00 386 TYR A O 1
ATOM 3010 N N . LEU A 1 387 ? 7.055 -5.652 -9.187 1.00 89.75 387 LEU A N 1
ATOM 3011 C CA . LEU A 1 387 ? 7.161 -5.534 -10.641 1.00 89.75 387 LEU A CA 1
ATOM 3012 C C . LEU A 1 387 ? 8.345 -4.649 -11.059 1.00 89.75 387 LEU A C 1
ATOM 3014 O O . LEU A 1 387 ? 8.933 -4.888 -12.108 1.00 89.75 387 LEU A O 1
ATOM 3018 N N . THR A 1 388 ? 8.732 -3.671 -10.236 1.00 88.69 388 THR A N 1
ATOM 3019 C CA . THR A 1 388 ? 9.835 -2.730 -10.496 1.00 88.69 388 THR A CA 1
ATOM 3020 C C . THR A 1 388 ? 11.168 -3.432 -10.770 1.00 88.69 388 THR A C 1
ATOM 3022 O O . THR A 1 388 ? 11.943 -2.962 -11.606 1.00 88.69 388 THR A O 1
ATOM 3025 N N . THR A 1 389 ? 11.391 -4.614 -10.186 1.00 87.56 389 THR A N 1
ATOM 3026 C CA . THR A 1 389 ? 12.573 -5.462 -10.419 1.00 87.56 389 THR A CA 1
ATOM 3027 C C . THR A 1 389 ? 12.751 -5.851 -11.895 1.00 87.56 389 THR A C 1
ATOM 3029 O O . THR A 1 389 ? 13.872 -6.078 -12.355 1.00 87.56 389 THR A O 1
ATOM 3032 N N . ILE A 1 390 ? 11.676 -5.869 -12.697 1.00 92.62 390 ILE A N 1
ATOM 3033 C CA . ILE A 1 390 ? 11.759 -6.198 -14.129 1.00 92.62 390 ILE A CA 1
ATOM 3034 C C . ILE A 1 390 ? 12.590 -5.180 -14.926 1.00 92.62 390 ILE A C 1
ATOM 3036 O O . ILE A 1 390 ? 13.131 -5.537 -15.975 1.00 92.62 390 ILE A O 1
ATOM 3040 N N . VAL A 1 391 ? 12.726 -3.934 -14.449 1.00 93.06 391 VAL A N 1
ATOM 3041 C CA . VAL A 1 391 ? 13.495 -2.877 -15.130 1.00 93.06 391 VAL A CA 1
ATOM 3042 C C . VAL A 1 391 ? 14.959 -3.277 -15.260 1.00 93.06 391 VAL A C 1
ATOM 3044 O O . VAL A 1 391 ? 15.509 -3.260 -16.363 1.00 93.06 391 VAL A O 1
ATOM 3047 N N . GLU A 1 392 ? 15.574 -3.683 -14.149 1.00 89.56 392 GLU A N 1
ATOM 3048 C CA . GLU A 1 392 ? 16.992 -4.038 -14.102 1.00 89.56 392 GLU A CA 1
ATOM 3049 C C . GLU A 1 392 ? 17.273 -5.288 -14.942 1.00 89.56 392 GLU A C 1
ATOM 3051 O O . GLU A 1 392 ? 18.212 -5.301 -15.742 1.00 89.56 392 GLU A O 1
ATOM 3056 N N . ILE A 1 393 ? 16.402 -6.304 -14.860 1.00 91.38 393 ILE A N 1
ATOM 3057 C CA . ILE A 1 393 ? 16.522 -7.505 -15.696 1.00 91.38 393 ILE A CA 1
ATOM 3058 C C . ILE A 1 393 ? 16.427 -7.133 -17.177 1.00 91.38 393 ILE A C 1
ATOM 3060 O O . ILE A 1 393 ? 17.290 -7.532 -17.959 1.00 91.38 393 ILE A O 1
ATOM 3064 N N . THR A 1 394 ? 15.431 -6.334 -17.563 1.00 93.44 394 THR A N 1
ATOM 3065 C CA . THR A 1 394 ? 15.218 -5.904 -18.954 1.00 93.44 394 THR A CA 1
ATOM 3066 C C . THR A 1 394 ? 16.440 -5.142 -19.478 1.00 93.44 394 THR A C 1
ATOM 3068 O O . THR A 1 394 ? 16.989 -5.496 -20.525 1.00 93.44 394 THR A O 1
ATOM 3071 N N . LYS A 1 395 ? 16.954 -4.178 -18.703 1.00 91.62 395 LYS A N 1
ATOM 3072 C CA . LYS A 1 395 ? 18.169 -3.421 -19.037 1.00 91.62 395 LYS A CA 1
ATOM 3073 C C . LYS A 1 395 ? 19.397 -4.323 -19.172 1.00 91.62 395 LYS A C 1
ATOM 3075 O O . LYS A 1 395 ? 20.138 -4.199 -20.146 1.00 91.62 395 LYS A O 1
ATOM 3080 N N . SER A 1 396 ? 19.605 -5.254 -18.236 1.00 91.38 396 SER A N 1
ATOM 3081 C CA . SER A 1 396 ? 20.764 -6.165 -18.232 1.00 91.38 396 SER A CA 1
ATOM 3082 C C . SER A 1 396 ? 20.832 -7.058 -19.478 1.00 91.38 396 SER A C 1
ATOM 3084 O O . SER A 1 396 ? 21.902 -7.537 -19.853 1.00 91.38 396 SER A O 1
ATOM 3086 N N . LYS A 1 397 ? 19.691 -7.268 -20.145 1.00 93.75 397 LYS A N 1
ATOM 3087 C CA . LYS A 1 397 ? 19.569 -8.033 -21.392 1.00 93.75 397 LYS A CA 1
ATOM 3088 C C . LYS A 1 397 ? 19.710 -7.174 -22.652 1.00 93.75 397 LYS A C 1
ATOM 3090 O O . LYS A 1 397 ? 19.529 -7.694 -23.749 1.00 93.75 397 LYS A O 1
ATOM 3095 N N . GLY A 1 398 ? 20.074 -5.899 -22.503 1.00 92.88 398 GLY A N 1
ATOM 3096 C CA . GLY A 1 398 ? 20.329 -4.970 -23.605 1.00 92.88 398 GLY A CA 1
ATOM 3097 C C . GLY A 1 398 ? 19.071 -4.344 -24.205 1.00 92.88 398 GLY A C 1
ATOM 3098 O O . GLY A 1 398 ? 19.149 -3.727 -25.263 1.00 92.88 398 GLY A O 1
ATOM 3099 N N . GLU A 1 399 ? 17.917 -4.499 -23.557 1.00 95.19 399 GLU A N 1
ATOM 3100 C CA . GLU A 1 399 ? 16.668 -3.892 -24.009 1.00 95.19 399 GLU A CA 1
ATOM 3101 C C . GLU A 1 399 ? 16.629 -2.406 -23.639 1.00 95.19 399 GLU A C 1
ATOM 3103 O O . GLU A 1 399 ? 17.159 -1.973 -22.609 1.00 95.19 399 GLU A O 1
ATOM 3108 N N . GLN A 1 400 ? 15.955 -1.616 -24.470 1.00 94.50 400 GLN A N 1
ATOM 3109 C CA . GLN A 1 400 ? 15.777 -0.198 -24.202 1.00 94.50 400 GLN A CA 1
ATOM 3110 C C . GLN A 1 400 ? 14.693 0.002 -23.136 1.00 94.50 400 GLN A C 1
ATOM 3112 O O . GLN A 1 400 ? 13.560 -0.450 -23.295 1.00 94.50 400 GLN A O 1
ATOM 3117 N N . VAL A 1 401 ? 15.039 0.698 -22.056 1.00 95.56 401 VAL A N 1
ATOM 3118 C CA . VAL A 1 401 ? 14.110 1.102 -20.992 1.00 95.56 401 VAL A CA 1
ATOM 3119 C C . VAL A 1 401 ? 14.164 2.617 -20.836 1.00 95.56 401 VAL A C 1
ATOM 3121 O O . VAL A 1 401 ? 15.238 3.210 -20.975 1.00 95.56 401 VAL A O 1
ATOM 3124 N N . SER A 1 402 ? 13.028 3.240 -20.540 1.00 96.31 402 SER A N 1
ATOM 3125 C CA . SER A 1 402 ? 12.940 4.681 -20.289 1.00 96.31 402 SER A CA 1
ATOM 3126 C C . SER A 1 402 ? 12.023 5.002 -19.113 1.00 96.31 402 SER A C 1
ATOM 3128 O O . SER A 1 402 ? 11.343 4.129 -18.571 1.00 96.31 402 SER A O 1
ATOM 3130 N N . TYR A 1 403 ? 12.021 6.266 -18.701 1.00 96.25 403 TYR A N 1
ATOM 3131 C CA . TYR A 1 403 ? 11.056 6.792 -17.750 1.00 96.25 403 TYR A CA 1
ATOM 3132 C C . TYR A 1 403 ? 10.416 8.067 -18.303 1.00 96.25 403 TYR A C 1
ATOM 3134 O O . TYR A 1 403 ? 11.051 8.818 -19.045 1.00 96.25 403 TYR A O 1
ATOM 3142 N N . LEU A 1 404 ? 9.164 8.311 -17.924 1.00 96.31 404 LEU A N 1
ATOM 3143 C CA . LEU A 1 404 ? 8.431 9.535 -18.227 1.00 96.31 404 LEU A CA 1
ATOM 3144 C C . LEU A 1 404 ? 8.196 10.304 -16.930 1.00 96.31 404 LEU A C 1
ATOM 3146 O O . LEU A 1 404 ? 7.545 9.785 -16.028 1.00 96.31 404 LEU A O 1
ATOM 3150 N N . LEU A 1 405 ? 8.686 11.540 -16.847 1.00 94.75 405 LEU A N 1
ATOM 3151 C CA . LEU A 1 405 ? 8.370 12.436 -15.738 1.00 94.75 405 LEU A CA 1
ATOM 3152 C C . LEU A 1 405 ? 7.010 13.107 -15.981 1.00 94.75 405 LEU A C 1
ATOM 3154 O O . LEU A 1 405 ? 6.861 13.896 -16.918 1.00 94.75 405 LEU A O 1
ATOM 3158 N N . SER A 1 406 ? 6.024 12.775 -15.149 1.00 91.44 406 SER A N 1
ATOM 3159 C CA . SER A 1 406 ? 4.707 13.410 -15.153 1.00 91.44 406 SER A CA 1
ATOM 3160 C C . SER A 1 406 ? 4.843 14.907 -14.882 1.00 91.44 406 SER A C 1
ATOM 3162 O O . SER A 1 406 ? 5.662 15.325 -14.076 1.00 91.44 406 SER A O 1
ATOM 3164 N N . GLN A 1 407 ? 4.024 15.722 -15.546 1.00 86.38 407 GLN A N 1
ATOM 3165 C CA . GLN A 1 407 ? 3.887 17.150 -15.222 1.00 86.38 407 GLN A CA 1
ATOM 3166 C C . GLN A 1 407 ? 2.803 17.398 -14.158 1.00 86.38 407 GLN A C 1
ATOM 3168 O O . GLN A 1 407 ? 2.553 18.534 -13.765 1.00 86.38 407 GLN A O 1
ATOM 3173 N N . ALA A 1 408 ? 2.116 16.337 -13.726 1.00 82.00 408 ALA A N 1
ATOM 3174 C CA . ALA A 1 408 ? 1.014 16.375 -12.777 1.00 82.00 408 ALA A CA 1
ATOM 3175 C C . ALA A 1 408 ? 1.262 15.361 -11.651 1.00 82.00 408 ALA A C 1
ATOM 3177 O O . ALA A 1 408 ? 0.572 14.345 -11.543 1.00 82.00 408 ALA A O 1
ATOM 3178 N N . ASP A 1 409 ? 2.271 15.639 -10.825 1.00 75.62 409 ASP A N 1
ATOM 3179 C CA . ASP A 1 409 ? 2.792 14.728 -9.795 1.00 75.62 409 ASP A CA 1
ATOM 3180 C C . ASP A 1 409 ? 1.713 14.218 -8.831 1.00 75.62 409 ASP A C 1
ATOM 3182 O O . ASP A 1 409 ? 1.713 13.059 -8.432 1.00 75.62 409 ASP A O 1
ATOM 3186 N N . ASN A 1 410 ? 0.735 15.062 -8.499 1.00 76.19 410 ASN A N 1
ATOM 3187 C CA . ASN A 1 410 ? -0.326 14.734 -7.541 1.00 76.19 410 ASN A CA 1
ATOM 3188 C C . ASN A 1 410 ? -1.339 13.715 -8.087 1.00 76.19 410 ASN A C 1
ATOM 3190 O O . ASN A 1 410 ? -2.051 13.082 -7.314 1.00 76.19 410 ASN A O 1
ATOM 3194 N N . LEU A 1 411 ? -1.432 13.574 -9.413 1.00 83.44 411 LEU A N 1
ATOM 3195 C CA . LEU A 1 411 ? -2.437 12.732 -10.067 1.00 83.44 411 LEU A CA 1
ATOM 3196 C C . LEU A 1 411 ? -1.982 11.279 -10.241 1.00 83.44 411 LEU A C 1
ATOM 3198 O O . LEU A 1 411 ? -2.780 10.434 -10.632 1.00 83.44 411 LEU A O 1
ATOM 3202 N N . VAL A 1 412 ? -0.713 10.974 -9.963 1.00 81.38 412 VAL A N 1
ATOM 3203 C CA . VAL A 1 412 ? -0.135 9.635 -10.176 1.00 81.38 412 VAL A CA 1
ATOM 3204 C C . VAL A 1 412 ? 0.079 8.856 -8.880 1.00 81.38 412 VAL A C 1
ATOM 3206 O O . VAL A 1 412 ? 0.672 7.781 -8.908 1.00 81.38 412 VAL A O 1
ATOM 3209 N N . LEU A 1 413 ? -0.402 9.382 -7.753 1.00 77.38 413 LEU A N 1
ATOM 3210 C CA . LEU A 1 413 ? -0.150 8.841 -6.420 1.00 77.38 413 LEU A CA 1
ATOM 3211 C C . LEU A 1 413 ? -1.230 7.844 -6.003 1.00 77.38 413 LEU A C 1
ATOM 3213 O O . LEU A 1 413 ? -2.415 8.036 -6.290 1.00 77.38 413 LEU A O 1
ATOM 3217 N N . GLY A 1 414 ? -0.791 6.796 -5.309 1.00 79.56 414 GLY A N 1
ATOM 3218 C CA . GLY A 1 414 ? -1.673 5.856 -4.630 1.00 79.56 414 GLY A CA 1
ATOM 3219 C C . GLY A 1 414 ? -2.185 6.427 -3.307 1.00 79.56 414 GLY A C 1
ATOM 3220 O O . GLY A 1 414 ? -1.551 7.296 -2.710 1.00 79.56 414 GLY A O 1
ATOM 3221 N N . ILE A 1 415 ? -3.326 5.923 -2.845 1.00 76.00 415 ILE A N 1
ATOM 3222 C CA . ILE A 1 415 ? -3.929 6.290 -1.559 1.00 76.00 415 ILE A CA 1
ATOM 3223 C C . ILE A 1 415 ? -3.774 5.129 -0.582 1.00 76.00 415 ILE A C 1
ATOM 3225 O O . ILE A 1 415 ? -4.271 4.024 -0.813 1.00 76.00 415 ILE A O 1
ATOM 3229 N N . ASN A 1 416 ? -3.100 5.397 0.530 1.00 65.25 416 ASN A N 1
ATOM 3230 C CA . ASN A 1 416 ? -2.787 4.443 1.589 1.00 65.25 416 ASN A CA 1
ATOM 3231 C C . ASN A 1 416 ? -3.374 4.838 2.945 1.00 65.25 416 ASN A C 1
ATOM 3233 O O . ASN A 1 416 ? -3.508 3.970 3.808 1.00 65.25 416 ASN A O 1
ATOM 3237 N N . THR A 1 417 ? -3.736 6.110 3.126 1.00 63.88 417 THR A N 1
ATOM 3238 C CA . THR A 1 417 ? -4.286 6.643 4.377 1.00 63.88 417 THR A CA 1
ATOM 3239 C C . THR A 1 417 ? -5.596 7.408 4.174 1.00 63.88 417 THR A C 1
ATOM 3241 O O . THR A 1 417 ? -5.906 7.896 3.084 1.00 63.88 417 THR A O 1
ATOM 3244 N N . ARG A 1 418 ? -6.372 7.585 5.255 1.00 66.69 418 ARG A N 1
ATOM 3245 C CA . ARG A 1 418 ? -7.571 8.445 5.237 1.00 66.69 418 ARG A CA 1
ATOM 3246 C C . ARG A 1 418 ? -7.258 9.907 4.907 1.00 66.69 418 ARG A C 1
ATOM 3248 O O . ARG A 1 418 ? -8.055 10.549 4.231 1.00 66.69 418 ARG A O 1
ATOM 3255 N N . GLN A 1 419 ? -6.110 10.425 5.344 1.00 65.50 419 GLN A N 1
ATOM 3256 C CA . GLN A 1 419 ? -5.702 11.793 5.020 1.00 65.50 419 GLN A CA 1
ATOM 3257 C C . GLN A 1 419 ? -5.498 11.964 3.507 1.00 65.50 419 GLN A C 1
ATOM 3259 O O . GLN A 1 419 ? -6.039 12.893 2.909 1.00 65.50 419 GLN A O 1
ATOM 3264 N N . GLU A 1 420 ? -4.789 11.030 2.870 1.00 71.69 420 GLU A N 1
ATOM 3265 C CA . GLU A 1 420 ? -4.610 11.018 1.412 1.00 71.69 420 GLU A CA 1
ATOM 3266 C C . GLU A 1 420 ? -5.957 10.878 0.681 1.00 71.69 420 GLU A C 1
ATOM 3268 O O . GLU A 1 420 ? -6.181 11.516 -0.349 1.00 71.69 420 GLU A O 1
ATOM 3273 N N . LEU A 1 421 ? -6.898 10.105 1.241 1.00 77.88 421 LEU A N 1
ATOM 3274 C CA . LEU A 1 421 ? -8.259 9.981 0.711 1.00 77.88 421 LEU A CA 1
ATOM 3275 C C . LEU A 1 421 ? -9.012 11.323 0.729 1.00 77.88 421 LEU A C 1
ATOM 3277 O O . LEU A 1 421 ? -9.676 11.680 -0.248 1.00 77.88 421 LEU A O 1
ATOM 3281 N N . GLU A 1 422 ? -8.914 12.091 1.814 1.00 75.88 422 GLU A N 1
ATOM 3282 C CA . GLU A 1 422 ? -9.509 13.430 1.904 1.00 75.88 422 GLU A CA 1
ATOM 3283 C C . GLU A 1 422 ? -8.877 14.416 0.913 1.00 75.88 422 GLU A C 1
ATOM 3285 O O . GLU A 1 422 ? -9.582 15.202 0.271 1.00 75.88 422 GLU A O 1
ATOM 3290 N N . GLU A 1 423 ? -7.553 14.378 0.758 1.00 74.06 423 GLU A N 1
ATOM 3291 C CA . GLU A 1 423 ? -6.819 15.203 -0.207 1.00 74.06 423 GLU A CA 1
ATOM 3292 C C . GLU A 1 423 ? -7.218 14.881 -1.656 1.00 74.06 423 GLU A C 1
ATOM 3294 O O . GLU A 1 423 ? -7.462 15.791 -2.461 1.00 74.06 423 GLU A O 1
ATOM 3299 N N . ALA A 1 424 ? -7.393 13.600 -1.984 1.00 82.06 424 ALA A N 1
ATOM 3300 C CA . ALA A 1 424 ? -7.878 13.182 -3.293 1.00 82.06 424 ALA A CA 1
ATOM 3301 C C . ALA A 1 424 ? -9.316 13.654 -3.561 1.00 82.06 424 ALA A C 1
ATOM 3303 O O . ALA A 1 424 ? -9.621 14.138 -4.653 1.00 82.06 424 ALA A O 1
ATOM 3304 N N . ASN A 1 425 ? -10.192 13.596 -2.554 1.00 84.69 425 ASN A N 1
ATOM 3305 C CA . ASN A 1 425 ? -11.559 14.113 -2.654 1.00 84.69 425 ASN A CA 1
ATOM 3306 C C . ASN A 1 425 ? -11.589 15.627 -2.921 1.00 84.69 425 ASN A C 1
ATOM 3308 O O . ASN A 1 425 ? -12.352 16.092 -3.772 1.00 84.69 425 ASN A O 1
ATOM 3312 N N . LYS A 1 426 ? -10.723 16.402 -2.253 1.00 82.94 426 LYS A N 1
ATOM 3313 C CA . LYS A 1 426 ? -10.569 17.845 -2.518 1.00 82.94 426 LYS A CA 1
ATOM 3314 C C . LYS A 1 426 ? -10.096 18.103 -3.950 1.00 82.94 426 LYS A C 1
ATOM 3316 O O . LYS A 1 426 ? -10.627 18.993 -4.615 1.00 82.94 426 LYS A O 1
ATOM 3321 N N . THR A 1 427 ? -9.142 17.306 -4.430 1.00 81.88 427 THR A N 1
ATOM 3322 C CA . THR A 1 427 ? -8.617 17.385 -5.802 1.00 81.88 427 THR A CA 1
ATOM 3323 C C . THR A 1 427 ? -9.716 17.163 -6.838 1.00 81.88 427 THR A C 1
ATOM 3325 O O . THR A 1 427 ? -9.905 18.003 -7.717 1.00 81.88 427 THR A O 1
ATOM 3328 N N . ILE A 1 428 ? -10.497 16.086 -6.709 1.00 84.12 428 ILE A N 1
ATOM 3329 C CA . ILE A 1 428 ? -11.608 15.801 -7.629 1.00 84.12 428 ILE A CA 1
ATOM 3330 C C . ILE A 1 428 ? -12.656 16.914 -7.609 1.00 84.12 428 ILE A C 1
ATOM 3332 O O . ILE A 1 428 ? -13.034 17.407 -8.669 1.00 84.12 428 ILE A O 1
ATOM 3336 N N . ALA A 1 429 ? -13.067 17.380 -6.427 1.00 83.06 429 ALA A N 1
ATOM 3337 C CA . ALA A 1 429 ? -14.042 18.463 -6.320 1.00 83.06 429 ALA A CA 1
ATOM 3338 C C . ALA A 1 429 ? -13.554 19.769 -6.978 1.00 83.06 429 ALA A C 1
ATOM 3340 O O . ALA A 1 429 ? -14.358 20.557 -7.480 1.00 83.06 429 ALA A O 1
ATOM 3341 N N . HIS A 1 430 ? -12.242 20.026 -6.973 1.00 80.38 430 HIS A N 1
ATOM 3342 C CA . HIS A 1 430 ? -11.655 21.159 -7.683 1.00 80.38 430 HIS A CA 1
ATOM 3343 C C . HIS A 1 430 ? -11.679 20.960 -9.204 1.00 80.38 430 HIS A C 1
ATOM 3345 O O . HIS A 1 430 ? -12.114 21.858 -9.925 1.00 80.38 430 HIS A O 1
ATOM 3351 N N . LEU A 1 431 ? -11.277 19.782 -9.691 1.00 76.25 431 LEU A N 1
ATOM 3352 C CA . LEU A 1 431 ? -11.282 19.455 -11.120 1.00 76.25 431 LEU A CA 1
ATOM 3353 C C . LEU A 1 431 ? -12.695 19.504 -11.717 1.00 76.25 431 LEU A C 1
ATOM 3355 O O . LEU A 1 431 ? -12.899 20.096 -12.772 1.00 76.25 431 LEU A O 1
ATOM 3359 N N . GLU A 1 432 ? -13.694 18.968 -11.016 1.00 76.94 432 GLU A N 1
ATOM 3360 C CA . GLU A 1 432 ? -15.093 19.003 -11.459 1.00 76.94 432 GLU A CA 1
ATOM 3361 C C . GLU A 1 432 ? -15.642 20.435 -11.543 1.00 76.94 432 GLU A C 1
ATOM 3363 O O . GLU A 1 432 ? -16.440 20.744 -12.426 1.00 76.94 432 GLU A O 1
ATOM 3368 N N . LYS A 1 433 ? -15.187 21.351 -10.679 1.00 72.06 433 LYS A N 1
ATOM 3369 C CA . LYS A 1 433 ? -15.537 22.778 -10.786 1.00 72.06 433 LYS A CA 1
ATOM 3370 C C . LYS A 1 433 ? -14.900 23.456 -11.996 1.00 72.06 433 LYS A C 1
ATOM 3372 O O . LYS A 1 433 ? -15.498 24.386 -12.522 1.00 72.06 433 LYS A O 1
ATOM 3377 N N . LEU A 1 434 ? -13.709 23.035 -12.416 1.00 69.94 434 LEU A N 1
ATOM 3378 C CA . LEU A 1 434 ? -13.030 23.599 -13.587 1.00 69.94 434 LEU A CA 1
ATOM 3379 C C . LEU A 1 434 ? -13.644 23.131 -14.909 1.00 69.94 434 LEU A C 1
ATOM 3381 O O . LEU A 1 434 ? -13.550 23.848 -15.891 1.00 69.94 434 LEU A O 1
ATOM 3385 N N . VAL A 1 435 ? -14.255 21.944 -14.938 1.00 63.19 435 VAL A N 1
ATOM 3386 C CA . VAL A 1 435 ? -14.929 21.406 -16.135 1.00 63.19 435 VAL A CA 1
ATOM 3387 C C . VAL A 1 435 ? -16.349 21.969 -16.295 1.00 63.19 435 VAL A C 1
ATOM 3389 O O . VAL A 1 435 ? -16.856 22.056 -17.409 1.00 63.19 435 VAL A O 1
ATOM 3392 N N . ASN A 1 436 ? -16.997 22.341 -15.186 1.00 50.66 436 ASN A N 1
ATOM 3393 C CA . ASN A 1 436 ? -18.363 22.881 -15.168 1.00 50.66 436 ASN A CA 1
ATOM 3394 C C . ASN A 1 436 ? -18.444 24.420 -15.257 1.00 50.66 436 ASN A C 1
ATOM 3396 O O . ASN A 1 436 ? -19.551 24.961 -15.251 1.00 50.66 436 ASN A O 1
ATOM 3400 N N . ASN A 1 437 ? -17.304 25.114 -15.315 1.00 41.28 437 ASN A N 1
ATOM 3401 C CA . ASN A 1 437 ? -17.191 26.548 -15.616 1.00 41.28 437 ASN A CA 1
ATOM 3402 C C 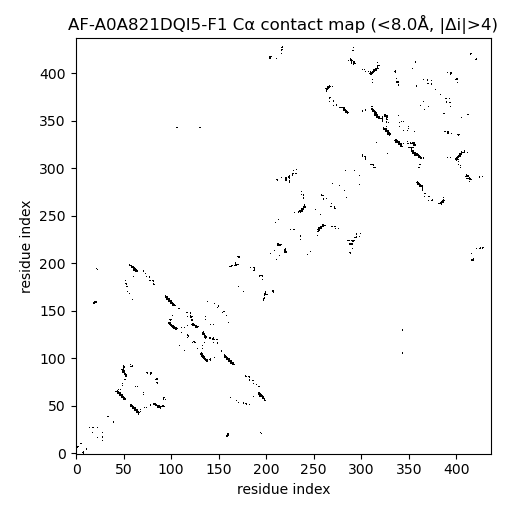. ASN A 1 437 ? -16.503 26.723 -16.968 1.00 41.28 437 ASN A C 1
ATOM 3404 O O . ASN A 1 437 ? -16.819 27.724 -17.649 1.00 41.28 437 ASN A O 1
#

Radius of gyration: 26.28 Å; Cα contacts (8 Å, |Δi|>4): 733; chains: 1; bounding box: 49×45×83 Å

Nearest PDB structures (foldseek):
  1hm8-assembly1_A  TM=9.387E-01  e=1.107E-19  Streptococcus pneumoniae
  7kr9-assembly1_A  TM=9.220E-01  e=1.953E-19  Streptococcus pneumoniae D39
  3d98-assembly1_A  TM=8.674E-01  e=1.895E-18  Mycobacterium tuberculosis
  1lfp-assembly1_A  TM=7.414E-01  e=5.430E-19  Aquifex aeolicus
  4f3q-assembly1_A  TM=6.967E-01  e=6.059E-17  Coxiella burnetii RSA 493

Foldseek 3Di:
DDPDCVPDVVVVVVVVVVLQLVFDPVVSVVVVVLVPPPPDPQDWDWDWWWWAAPPRKTKIWIFTDSDPVVLVVQLQCLQVVLVIHTDDPVPCLVQWDFWKKFKAFPPLDDPVVVQVQLVVLQFPDWDDDPTIIITIHHPVSQVSSQVSCCVVRNHGPGIYTDIGGPAARQDADPSRLVSVVSSLVSSVPDPGTRDMDISHPDALANHPQPLQQDDAQRGGLLVLVLVQVLVPDQAAEDEDEPSCCVVCVVCVVRYHYFYDDDQQADLSSVVSCLVSDDLVDKDKDADSQLNLAHNVLVVVQVVCCVVQVAQKEFEKEFDQQQPQFWAFDADPVRATAATHGSSRDDPVRNNHRIGTLLIMIHNSVLSVPQSVVQCVVVVPSPHHGRPRVSRNVCVVVVGGYYYDYDPCRLSSHGDRHPVNSVVSNVVVVVVVVVVVD

Secondary structure (DSSP, 8-state):
----TTT-HHHHHHHHHHHTTT--HHHHHHHHHHHT-TT-----EEEEEEEEETTTEEEEEEEEES-HHHHHHHHHHHHHHTT-EE--TTSSGGGEEEEEEEEEESSSS-HHHHHHHHHHTT-SEEEE-SSEEEEEEEHHHHHHHHHHHHHHH-S-SEEEEEEEESSPPP---HHHHHHHHHHHHHHHT-SSEEEEEETT---SS-SSS-GGGSEETTEEHHHHHHHHHHTT-S--EEEE-TTTHHHHGGGGGTSEEEE--S--HHHHHHHHTGGG--TTS-EEE--TT-TT--HHHHHHHHHHHHHTT-SEEEEEEE-SS-TTPPEEEE-TT--EEEEE-GGG--HHHHT--EEEEEEEEE-HHHHHHHHHHHHHH---TTS---GGGHHHHHHHTT--EEEEE-S-GGGG----SHHHHHHHHHHHHHHHHHH--

Mean predicted aligned error: 16.53 Å

Sequence (437 aa):
MGTDVNNNPRLRNSIIAARSQNLPRERIEKAISSANDANNTEHYTEIRYEGYAPGGIAIIVEALTDNKNRAAAEVRAAFTKFGGNLGETGSVSYMFDHVGVIKYQLPVSSADSMLEAALEAGANDMSSEDEFYLIYTDIENYAQSLEILTSKYGEPAESYISWIPENLITIDNKDKAEKLLKLVDLLEESDDVQNVFAAGNGHRMDSELPKVMHEVGGKAMIERVLANAQSITDDIILVHSPQLEPYITSYRSICKFVLQPRPVGTAGAVYNALDLVDDNKIVSVLYGDNPLITPQIINDLLNHLMTTNSSLATLCFERENPAEYGRIITDPLGNFIKIVEFKNATNEEKAIKICNSGIMAFKPAILRKYLPLVLQQHPNQLQEVYLTTIVEITKSKGEQVSYLLSQADNLVLGINTRQELEEANKTIAHLEKLVNN

Solvent-accessible surface area (backbone atoms only — not comparable to full-atom values): 24109 Å² total; per-residue (Å²): 132,78,91,48,63,92,78,25,73,66,59,40,52,51,49,54,54,45,46,26,63,70,50,54,70,71,53,50,52,48,52,56,52,55,73,68,41,94,81,69,80,76,68,64,42,81,46,69,47,21,23,32,37,41,91,73,34,39,32,42,35,37,28,53,29,71,44,68,68,57,51,54,49,52,55,40,49,40,28,53,75,40,62,19,45,67,50,55,78,73,70,42,58,84,50,35,48,70,28,18,40,40,28,36,52,64,80,75,64,54,71,69,58,47,47,54,50,37,51,76,26,50,34,76,46,70,49,80,56,97,58,29,37,40,35,32,16,48,60,90,32,26,67,56,23,49,53,48,44,30,73,75,69,42,82,56,76,43,50,33,60,46,67,44,50,78,58,77,52,82,62,93,38,72,70,40,48,54,28,43,51,55,32,50,54,57,46,66,69,34,89,36,39,72,49,78,38,54,28,62,82,79,58,66,62,72,63,73,62,56,79,36,59,44,65,42,73,89,36,30,16,34,56,40,34,49,54,31,47,51,77,78,42,81,86,40,77,46,68,39,44,76,86,50,48,84,80,48,60,83,47,60,86,65,30,47,80,33,80,38,91,64,86,36,33,55,34,46,44,54,55,68,43,52,88,76,59,56,79,89,42,77,42,73,51,81,59,47,37,24,46,57,45,46,51,65,60,54,49,51,48,54,49,47,24,60,76,70,64,28,43,31,25,36,41,27,25,68,34,98,76,42,77,77,40,25,23,62,43,54,48,101,85,66,48,63,54,37,67,38,46,42,89,74,39,49,79,73,51,62,67,44,35,44,27,49,52,81,34,34,31,30,40,38,65,51,54,70,68,40,51,63,53,53,50,62,78,52,74,55,84,85,51,60,36,60,47,64,61,47,47,42,57,43,40,76,72,73,45,50,54,42,69,44,75,48,94,54,47,82,30,53,44,68,56,70,36,56,68,51,40,52,53,49,28,54,50,43,56,50,53,54,52,64,74,78,106